Protein AF-A0A814C4H3-F1 (afdb_monomer)

pLDDT: mean 71.5, std 28.14, range [23.0, 98.19]

Nearest PDB structures (foldseek):
  8wdm-assembly1_C  TM=8.059E-01  e=7.392E-15  Thermaerobacter marianensis DSM 12885
  8axc-assembly4_D  TM=7.385E-01  e=1.335E-14  Mus musculus
  2ogs-assembly1_A  TM=7.617E-01  e=7.867E-14  Geobacillus stearothermophilus
  2ogt-assembly1_A  TM=7.119E-01  e=1.512E-12  Geobacillus stearothermophilus

Solvent-accessible surface area (backbone atoms only — not comparable to full-atom values): 30079 Å² total; per-residue (Å²): 142,82,87,82,87,85,86,87,82,84,84,84,83,84,85,85,87,85,89,86,89,83,89,84,83,90,83,93,77,89,82,85,85,81,88,78,84,87,78,91,77,91,82,86,81,91,78,88,80,89,79,90,80,85,92,80,83,89,79,90,78,89,80,83,87,80,89,80,84,88,85,83,89,83,91,84,83,89,82,91,79,88,82,84,89,79,88,79,82,88,78,90,84,83,88,83,88,86,86,82,90,82,82,90,85,90,86,81,94,84,82,82,94,75,94,77,82,95,70,92,78,72,82,81,78,58,96,68,91,58,76,34,51,46,46,71,40,73,52,69,51,95,52,83,90,89,57,78,39,21,54,23,11,22,47,53,52,45,47,32,23,28,60,94,38,70,75,54,46,42,18,33,42,26,55,48,22,45,54,19,59,51,41,58,90,41,46,27,40,57,67,57,49,48,57,55,49,49,56,36,36,57,67,68,72,39,61,83,90,41,74,67,60,27,50,50,44,60,70,71,44,53,70,68,56,51,49,60,48,52,54,96,65,82,89,55,61,56,40,62,66,60,61,27,48,39,61,41,48,57,17,31,59,69,68,65,32,52,90,52,20,39,36,42,33,38,43,79,28,47,61,55,42,47,74,80,36,62,62,26,36,63,70,56,44,50,62,56,45,58,75,81,40,59,75,91,50,47,65,60,49,34,62,75,68,46,43,85,68,38,30,35,51,88,86,50,98,46,61,36,24,27,56,50,50,38,50,54,51,43,41,63,38,42,58,36,21,55,49,49,39,51,51,29,41,56,68,56,44,72,75,98,68,59,55,76,30,37,34,40,35,39,32,47,46,58,52,78,42,46,87,50,96,60,63,61,48,19,27,63,69,56,60,51,19,35,59,69,74,43,57,62,47,93,85,60,88,62,88,75,92,65,72,76,53,72,64,59,47,53,44,16,51,54,49,31,52,31,54,52,34,25,45,75,72,42,43,60,53,89,78,54,55,60,50,36,95,91,60,46,45,28,25,37,44,41,77,88,52,79,72,41,68,41,76,56,91,71,85,43,66,66,56,53,50,54,41,54,52,49,37,45,76,65,47,53,93,79,115

InterPro domains:
  IPR002018 Carboxylesterase, type B [PF00135] (150-462)
  IPR029058 Alpha/Beta hydrolase fold [G3DSA:3.40.50.1820] (149-470)
  IPR029058 Alpha/Beta hydrolase fold [SSF53474] (151-464)
  IPR050309 Type-B Carboxylesterase/Lipase [PTHR11559] (151-466)

Organism: NCBI:txid433720

Radius of gyration: 31.29 Å; Cα contacts (8 Å, |Δi|>4): 597; chains: 1; bounding box: 102×84×87 Å

Sequence (479 aa):
MLPLPKVLVTKVKRHRRHSITHHSKKGRVSNVVRVTRIKSRLDGSFRTNRQSVPSVSKINMSIADVNIKSTLGQEVKNNVNQPQILQSTMTNSAVPLISSVARQSTLPNRFSSKVVPSNSYDPLRSTIHSNLSSVSTTKQSRFSLGDRRHAGALSVIDLGAVKDSVNLYQTAISQSGLGSPGTYSSYYNMNNALNYSNSIVQRLHCTNDDKQKTLSCLRNTSFKDLLKAYDNRYTKPIIDNYFFPLYPPLAIQNGTYNNVSLIMGNNDYEQPICHQHPFMNFKEAIALLSQSIEQKWLQIIVDYYHLNNCSSKRSANITRCCNIVRLILMDKIYDCDIRRIFNAFYRTYDQQNEKKKLFSYHLNCYPRCPLVTDEGICRHSSELPFVFGTVSDADSHREIHCKWNNQSRIFSNGIISHWINIATTGIPLSQWPIYDPSMLQYFYFTPDHNFSSVTWNRNCSFFDEMETKGVLETFGNNT

Structure (mmCIF, N/CA/C/O backbone):
data_AF-A0A814C4H3-F1
#
_entry.id   AF-A0A814C4H3-F1
#
loop_
_atom_site.group_PDB
_atom_site.id
_atom_site.type_symbol
_atom_site.label_atom_id
_atom_site.label_alt_id
_atom_site.label_comp_id
_atom_site.label_asym_id
_atom_site.label_entity_id
_atom_site.label_seq_id
_atom_site.pdbx_PDB_ins_code
_atom_site.Cartn_x
_atom_site.Cartn_y
_atom_site.Cartn_z
_atom_site.occupancy
_atom_site.B_iso_or_equiv
_atom_site.auth_seq_id
_atom_site.auth_comp_id
_atom_site.auth_asym_id
_atom_site.auth_atom_id
_atom_site.pdbx_PDB_model_num
ATOM 1 N N . MET A 1 1 ? 26.434 28.556 26.717 1.00 37.56 1 MET A N 1
ATOM 2 C CA . MET A 1 1 ? 27.367 27.410 26.647 1.00 37.56 1 MET A CA 1
ATOM 3 C C . MET A 1 1 ? 27.191 26.589 27.914 1.00 37.56 1 MET A C 1
ATOM 5 O O . MET A 1 1 ? 27.618 27.028 28.970 1.00 37.56 1 MET A O 1
ATOM 9 N N . LEU A 1 2 ? 26.473 25.470 27.822 1.00 27.86 2 LEU A N 1
ATOM 10 C CA . LEU A 1 2 ? 26.216 24.536 28.926 1.00 27.86 2 LEU A CA 1
ATOM 11 C C . LEU A 1 2 ? 27.028 23.251 28.678 1.00 27.86 2 LEU A C 1
ATOM 13 O O . LEU A 1 2 ? 27.120 22.844 27.517 1.00 27.86 2 LEU A O 1
ATOM 17 N N . PRO A 1 3 ? 27.635 22.623 29.701 1.00 37.09 3 PRO A N 1
ATOM 18 C CA . PRO A 1 3 ? 28.486 21.457 29.501 1.00 37.09 3 PRO A CA 1
ATOM 19 C C . PRO A 1 3 ? 27.673 20.154 29.451 1.00 37.09 3 PRO A C 1
ATOM 21 O O . PRO A 1 3 ? 26.717 19.963 30.200 1.00 37.09 3 PRO A O 1
ATOM 24 N N . LEU A 1 4 ? 28.093 19.248 28.566 1.00 31.73 4 LEU A N 1
ATOM 25 C CA . LEU A 1 4 ? 27.577 17.883 28.413 1.00 31.73 4 LEU A CA 1
ATOM 26 C C . LEU A 1 4 ? 28.030 16.964 29.570 1.00 31.73 4 LEU A C 1
ATOM 28 O O . LEU A 1 4 ? 29.149 17.126 30.068 1.00 31.73 4 LEU A O 1
ATOM 32 N N . PRO A 1 5 ? 27.226 15.957 29.971 1.00 39.50 5 PRO A N 1
ATOM 33 C CA . PRO A 1 5 ? 27.596 15.018 31.025 1.00 39.50 5 PRO A CA 1
ATOM 34 C C . PRO A 1 5 ? 28.484 13.866 30.520 1.00 39.50 5 PRO A C 1
ATOM 36 O O . PRO A 1 5 ? 28.356 13.377 29.398 1.00 39.50 5 PRO A O 1
ATOM 39 N N . LYS A 1 6 ? 29.402 13.435 31.397 1.00 34.00 6 LYS A N 1
ATOM 40 C CA . LYS A 1 6 ? 30.400 12.373 31.194 1.00 34.00 6 LYS A CA 1
ATOM 41 C C . LYS A 1 6 ? 29.782 10.972 31.299 1.00 34.00 6 LYS A C 1
ATOM 43 O O . LYS A 1 6 ? 29.029 10.688 32.225 1.00 34.00 6 LYS A O 1
ATOM 48 N N . VAL A 1 7 ? 30.195 10.084 30.395 1.00 31.95 7 VAL A N 1
ATOM 49 C CA . VAL A 1 7 ? 29.874 8.647 30.378 1.00 31.95 7 VAL A CA 1
ATOM 50 C C . VAL A 1 7 ? 30.715 7.900 31.423 1.00 31.95 7 VAL A C 1
ATOM 52 O O . VAL A 1 7 ? 31.944 7.983 31.408 1.00 31.95 7 VAL A O 1
ATOM 55 N N . LEU A 1 8 ? 30.058 7.150 32.315 1.00 30.17 8 LEU A N 1
ATOM 56 C CA . LEU A 1 8 ? 30.692 6.205 33.240 1.00 30.17 8 LEU A CA 1
ATOM 57 C C . LEU A 1 8 ? 30.907 4.850 32.544 1.00 30.17 8 LEU A C 1
ATOM 59 O O . LEU A 1 8 ? 29.959 4.234 32.068 1.00 30.17 8 LEU A O 1
ATOM 63 N N . VAL A 1 9 ? 32.151 4.365 32.539 1.00 30.39 9 VAL A N 1
ATOM 64 C CA . VAL A 1 9 ? 32.520 3.010 32.097 1.00 30.39 9 VAL A CA 1
ATOM 65 C C . VAL A 1 9 ? 32.769 2.145 33.332 1.00 30.39 9 VAL A C 1
ATOM 67 O O . VAL A 1 9 ? 33.736 2.360 34.064 1.00 30.39 9 VAL A O 1
ATOM 70 N N . THR A 1 10 ? 31.920 1.148 33.568 1.00 32.75 10 THR A N 1
ATOM 71 C CA . THR A 1 10 ? 32.094 0.145 34.628 1.00 32.75 10 THR A CA 1
ATOM 72 C C . THR A 1 10 ? 32.938 -1.036 34.135 1.00 32.75 10 THR A C 1
ATOM 74 O O . THR A 1 10 ? 32.609 -1.722 33.171 1.00 32.75 10 THR A O 1
ATOM 77 N N . LYS A 1 11 ? 34.064 -1.281 34.821 1.00 30.38 11 LYS A N 1
ATOM 78 C CA . LYS A 1 11 ? 34.943 -2.450 34.642 1.00 30.38 11 LYS A CA 1
ATOM 79 C C . LYS A 1 11 ? 34.338 -3.683 35.322 1.00 30.38 11 LYS A C 1
ATOM 81 O O . LYS A 1 11 ? 34.142 -3.676 36.534 1.00 30.38 11 LYS A O 1
ATOM 86 N N . VAL A 1 12 ? 34.154 -4.770 34.575 1.00 34.59 12 VAL A N 1
ATOM 87 C CA . VAL A 1 12 ? 33.807 -6.093 35.123 1.00 34.59 12 VAL A CA 1
ATOM 88 C C . VAL A 1 12 ? 35.085 -6.844 35.526 1.00 34.59 12 VAL A C 1
ATOM 90 O O . VAL A 1 12 ? 35.974 -7.080 34.706 1.00 34.59 12 VAL A O 1
ATOM 93 N N . LYS A 1 13 ? 35.179 -7.214 36.811 1.00 33.72 13 LYS A N 1
ATOM 94 C CA . LYS A 1 13 ? 36.226 -8.069 37.397 1.00 33.72 13 LYS A CA 1
ATOM 95 C C . LYS A 1 13 ? 35.997 -9.536 37.005 1.00 33.72 13 LYS A C 1
ATOM 97 O O . LYS A 1 13 ? 34.933 -10.088 37.258 1.00 33.72 13 LYS A O 1
ATOM 102 N N . ARG A 1 14 ? 37.025 -10.188 36.449 1.00 29.75 14 ARG A N 1
ATOM 103 C CA . ARG A 1 14 ? 37.101 -11.650 36.264 1.00 29.75 14 ARG A CA 1
ATOM 104 C C . ARG A 1 14 ? 37.581 -12.315 37.559 1.00 29.75 14 ARG A C 1
ATOM 106 O O . ARG A 1 14 ? 38.706 -12.056 37.983 1.00 29.75 14 ARG A O 1
ATOM 113 N N . HIS A 1 15 ? 36.776 -13.207 38.133 1.00 33.53 15 HIS A N 1
ATOM 114 C CA . HIS A 1 15 ? 37.224 -14.179 39.137 1.00 33.53 15 HIS A CA 1
ATOM 115 C C . HIS A 1 15 ? 37.762 -15.454 38.465 1.00 33.53 15 HIS A C 1
ATOM 117 O O . HIS A 1 15 ? 37.304 -15.857 37.398 1.00 33.53 15 HIS A O 1
ATOM 123 N N . ARG A 1 16 ? 38.777 -16.063 39.088 1.00 33.22 16 ARG A N 1
ATOM 124 C CA . ARG A 1 16 ? 39.498 -17.265 38.640 1.00 33.22 16 ARG A CA 1
ATOM 125 C C . ARG A 1 16 ? 39.633 -18.237 39.824 1.00 33.22 16 ARG A C 1
ATOM 127 O O . ARG A 1 16 ? 39.834 -17.760 40.937 1.00 33.22 16 ARG A O 1
ATOM 134 N N . ARG A 1 17 ? 39.703 -19.542 39.497 1.00 33.03 17 ARG A N 1
ATOM 135 C CA . ARG A 1 17 ? 39.956 -20.771 40.311 1.00 33.03 17 ARG A CA 1
ATOM 136 C C . ARG A 1 17 ? 38.661 -21.498 40.729 1.00 33.03 17 ARG A C 1
ATOM 138 O O . ARG A 1 17 ? 37.715 -20.837 41.114 1.00 33.03 17 ARG A O 1
ATOM 145 N N . HIS A 1 18 ? 38.523 -22.821 40.581 1.00 32.00 18 HIS A N 1
ATOM 146 C CA . HIS A 1 18 ? 39.482 -23.900 40.869 1.00 32.00 18 HIS A CA 1
ATOM 147 C C . HIS A 1 18 ? 39.564 -25.043 39.833 1.00 32.00 18 HIS A C 1
ATOM 149 O O . HIS A 1 18 ? 38.623 -25.313 39.096 1.00 32.00 18 HIS A O 1
ATOM 155 N N . SER A 1 19 ? 40.730 -25.706 39.841 1.00 31.16 19 SER A N 1
ATOM 156 C CA . SER A 1 19 ? 41.077 -26.964 39.163 1.00 31.16 19 SER A CA 1
ATOM 157 C C . SER A 1 19 ? 40.430 -28.192 39.805 1.00 31.16 19 SER A C 1
ATOM 159 O O . SER A 1 19 ? 40.384 -28.269 41.029 1.00 31.16 19 SER A O 1
ATOM 161 N N . ILE A 1 20 ? 40.143 -29.212 38.989 1.00 38.00 20 ILE A N 1
ATOM 162 C CA . ILE A 1 20 ? 40.262 -30.631 39.359 1.00 38.00 20 ILE A CA 1
ATOM 163 C C . ILE A 1 20 ? 41.011 -31.350 38.224 1.00 38.00 20 ILE A C 1
ATOM 165 O O . ILE A 1 20 ? 40.725 -31.158 37.045 1.00 38.00 20 ILE A O 1
ATOM 169 N N . THR A 1 21 ? 42.023 -32.123 38.605 1.00 33.66 21 THR A N 1
ATOM 170 C CA . THR A 1 21 ? 42.925 -32.936 37.776 1.00 33.66 21 THR A CA 1
ATOM 171 C C . THR A 1 21 ? 42.428 -34.375 37.631 1.00 33.66 21 THR A C 1
ATOM 173 O O . THR A 1 21 ? 42.050 -34.965 38.635 1.00 33.66 21 THR A O 1
ATOM 176 N N . HIS A 1 22 ? 42.579 -34.984 36.446 1.00 35.75 22 HIS A N 1
ATOM 177 C CA . HIS A 1 22 ? 43.012 -36.386 36.310 1.00 35.75 22 HIS A CA 1
ATOM 178 C C . HIS A 1 22 ? 43.666 -36.668 34.940 1.00 35.75 22 HIS A C 1
ATOM 180 O O . HIS A 1 22 ? 43.402 -36.004 33.943 1.00 35.75 22 HIS A O 1
ATOM 186 N N . HIS A 1 23 ? 44.602 -37.618 34.965 1.00 33.72 23 HIS A N 1
ATOM 187 C CA . HIS A 1 23 ? 45.617 -37.986 33.972 1.00 33.72 23 HIS A CA 1
ATOM 188 C C . HIS A 1 23 ? 45.107 -38.547 32.630 1.00 33.72 23 HIS A C 1
ATOM 190 O O . HIS A 1 23 ? 44.193 -39.360 32.622 1.00 33.72 23 HIS A O 1
ATOM 196 N N . SER A 1 24 ? 45.850 -38.308 31.531 1.00 29.48 24 SER A N 1
ATOM 197 C CA . SER A 1 24 ? 46.750 -39.315 30.909 1.00 29.48 24 SER A CA 1
ATOM 198 C C . SER A 1 24 ? 47.118 -39.014 29.436 1.00 29.48 24 SER A C 1
ATOM 200 O O . SER A 1 24 ? 46.255 -38.814 28.594 1.00 29.48 24 SER A O 1
ATOM 202 N N . LYS A 1 25 ? 48.432 -39.111 29.166 1.00 31.98 25 LYS A N 1
ATOM 203 C CA . LYS A 1 25 ? 49.151 -39.480 27.919 1.00 31.98 25 LYS A CA 1
ATOM 204 C C . LYS A 1 25 ? 49.215 -38.547 26.683 1.00 31.98 25 LYS A C 1
ATOM 206 O O . LYS A 1 25 ? 48.321 -38.472 25.859 1.00 31.98 25 LYS A O 1
ATOM 211 N N . LYS A 1 26 ? 50.446 -38.022 26.525 1.00 34.56 26 LYS A N 1
ATOM 212 C CA . LYS A 1 26 ? 51.353 -38.004 25.348 1.00 34.56 26 LYS A CA 1
ATOM 213 C C . LYS A 1 26 ? 50.803 -37.602 23.966 1.00 34.56 26 LYS A C 1
ATOM 215 O O . LYS A 1 26 ? 50.125 -38.374 23.307 1.00 34.56 26 LYS A O 1
ATOM 220 N N . GLY A 1 27 ? 51.359 -36.504 23.446 1.00 30.11 27 GLY A N 1
ATOM 221 C CA . GLY A 1 27 ? 51.455 -36.219 22.011 1.00 30.11 27 GLY A CA 1
ATOM 222 C C . GLY A 1 27 ? 52.081 -34.848 21.742 1.00 30.11 27 GLY A C 1
ATOM 223 O O . GLY A 1 27 ? 51.401 -33.834 21.822 1.00 30.11 27 GLY A O 1
ATOM 224 N N . ARG A 1 28 ? 53.391 -34.807 21.465 1.00 32.66 28 ARG A N 1
ATOM 225 C CA . ARG A 1 28 ? 54.118 -33.617 20.984 1.00 32.66 28 ARG A CA 1
ATOM 226 C C . ARG A 1 28 ? 53.789 -33.414 19.504 1.00 32.66 28 ARG A C 1
ATOM 228 O O . ARG A 1 28 ? 54.170 -34.273 18.720 1.00 32.66 28 ARG A O 1
ATOM 235 N N . VAL A 1 29 ? 53.215 -32.272 19.126 1.00 34.94 29 VAL A N 1
ATOM 236 C CA . VAL A 1 29 ? 53.418 -31.667 17.798 1.00 34.94 29 VAL A CA 1
ATOM 237 C C . VAL A 1 29 ? 53.425 -30.147 17.955 1.00 34.94 29 VAL A C 1
ATOM 239 O O . VAL A 1 29 ? 52.467 -29.540 18.425 1.00 34.94 29 VAL A O 1
ATOM 242 N N . SER A 1 30 ? 54.554 -29.550 17.598 1.00 33.53 30 SER A N 1
ATOM 243 C CA . SER A 1 30 ? 54.794 -28.116 17.466 1.00 33.53 30 SER A CA 1
ATOM 244 C C . SER A 1 30 ? 53.990 -27.570 16.288 1.00 33.53 30 SER A C 1
ATOM 246 O O . SER A 1 30 ? 54.023 -28.194 15.235 1.00 33.53 30 SER A O 1
ATOM 248 N N . ASN A 1 31 ? 53.360 -26.395 16.403 1.00 31.11 31 ASN A N 1
ATOM 249 C CA . ASN A 1 31 ? 53.222 -25.508 15.246 1.00 31.11 31 ASN A CA 1
ATOM 250 C C . ASN A 1 31 ? 52.991 -24.040 15.622 1.00 31.11 31 ASN A C 1
ATOM 252 O O . ASN A 1 31 ? 52.298 -23.686 16.572 1.00 31.11 31 ASN A O 1
ATOM 256 N N . VAL A 1 32 ? 53.666 -23.220 14.828 1.00 31.41 32 VAL A N 1
ATOM 257 C CA . VAL A 1 32 ? 53.862 -21.775 14.876 1.00 31.41 32 VAL A CA 1
ATOM 258 C C . VAL A 1 32 ? 52.564 -21.038 14.529 1.00 31.41 32 VAL A C 1
ATOM 260 O O . VAL A 1 32 ? 51.974 -21.294 13.483 1.00 31.41 32 VAL A O 1
ATOM 263 N N . VAL A 1 33 ? 52.143 -20.074 15.355 1.00 29.66 33 VAL A N 1
ATOM 264 C CA . VAL A 1 33 ? 51.037 -19.155 15.028 1.00 29.66 33 VAL A CA 1
ATOM 265 C C . VAL A 1 33 ? 51.618 -17.849 14.494 1.00 29.66 33 VAL A C 1
ATOM 267 O O . VAL A 1 33 ? 52.212 -17.061 15.229 1.00 29.66 33 VAL A O 1
ATOM 270 N N . ARG A 1 34 ? 51.440 -17.629 13.189 1.00 28.42 34 ARG A N 1
ATOM 271 C CA . ARG A 1 34 ? 51.784 -16.395 12.476 1.00 28.42 34 ARG A CA 1
ATOM 272 C C . ARG A 1 34 ? 50.550 -15.492 12.448 1.00 28.42 34 ARG A C 1
ATOM 274 O O . ARG A 1 34 ? 49.532 -15.835 11.853 1.00 28.42 34 ARG A O 1
ATOM 281 N N . VAL A 1 35 ? 50.644 -14.338 13.102 1.00 30.67 35 VAL A N 1
ATOM 282 C CA . VAL A 1 35 ? 49.630 -13.275 13.069 1.00 30.67 35 VAL A CA 1
ATOM 283 C C . VAL A 1 35 ? 49.634 -12.634 11.680 1.00 30.67 35 VAL A C 1
ATOM 285 O O . VAL A 1 35 ? 50.634 -12.034 11.290 1.00 30.67 35 VAL A O 1
ATOM 288 N N . THR A 1 36 ? 48.523 -12.731 10.943 1.00 28.80 36 THR A N 1
ATOM 289 C CA . THR A 1 36 ? 48.341 -12.001 9.677 1.00 28.80 36 THR A CA 1
ATOM 290 C C . THR A 1 36 ? 47.196 -11.006 9.817 1.00 28.80 36 THR A C 1
ATOM 292 O O . THR A 1 36 ? 46.062 -11.358 10.127 1.00 28.80 36 THR A O 1
ATOM 295 N N . ARG A 1 37 ? 47.540 -9.735 9.619 1.00 27.73 37 ARG A N 1
ATOM 296 C CA . ARG A 1 37 ? 46.681 -8.553 9.685 1.00 27.73 37 ARG A CA 1
ATOM 297 C C . ARG A 1 37 ? 46.030 -8.365 8.310 1.00 27.73 37 ARG A C 1
ATOM 299 O O . ARG A 1 37 ? 46.734 -8.046 7.356 1.00 27.73 37 ARG A O 1
ATOM 306 N N . ILE A 1 38 ? 44.718 -8.561 8.191 1.00 28.48 38 ILE A N 1
ATOM 307 C CA . ILE A 1 38 ? 43.984 -8.297 6.944 1.00 28.48 38 ILE A CA 1
ATOM 308 C C . ILE A 1 38 ? 43.649 -6.800 6.885 1.00 28.48 38 ILE A C 1
ATOM 310 O O . ILE A 1 38 ? 42.868 -6.294 7.687 1.00 28.48 38 ILE A O 1
ATOM 314 N N . LYS A 1 39 ? 44.280 -6.087 5.944 1.00 29.75 39 LYS A N 1
ATOM 315 C CA . LYS A 1 39 ? 43.869 -4.757 5.472 1.00 29.75 39 LYS A CA 1
ATOM 316 C C . LYS A 1 39 ? 42.890 -4.955 4.312 1.00 29.75 39 LYS A C 1
ATOM 318 O O . LYS A 1 39 ? 43.275 -5.512 3.289 1.00 29.75 39 LYS A O 1
ATOM 323 N N . SER A 1 40 ? 41.660 -4.473 4.453 1.00 29.12 40 SER A N 1
ATOM 324 C CA . SER A 1 40 ? 40.703 -4.326 3.354 1.00 29.12 40 SER A CA 1
ATOM 325 C C . SER A 1 40 ? 41.095 -3.124 2.490 1.00 29.12 40 SER A C 1
ATOM 327 O O . SER A 1 40 ? 41.097 -1.990 2.972 1.00 29.12 40 SER A O 1
ATOM 329 N N . ARG A 1 41 ? 41.440 -3.370 1.224 1.00 28.20 41 ARG A N 1
ATOM 330 C CA . ARG A 1 41 ? 41.675 -2.345 0.202 1.00 28.20 41 ARG A CA 1
ATOM 331 C C . ARG A 1 41 ? 40.546 -2.456 -0.823 1.00 28.20 41 ARG A C 1
ATOM 333 O O . ARG A 1 41 ? 40.411 -3.488 -1.472 1.00 28.20 41 ARG A O 1
ATOM 340 N N . LEU A 1 42 ? 39.717 -1.419 -0.886 1.00 35.12 42 LEU A N 1
ATOM 341 C CA . LEU A 1 42 ? 38.773 -1.155 -1.968 1.00 35.12 42 LEU A CA 1
ATOM 342 C C . LEU A 1 42 ? 39.576 -0.581 -3.136 1.00 35.12 42 LEU A C 1
ATOM 344 O O . LEU A 1 42 ? 40.187 0.463 -2.959 1.00 35.12 42 LEU A O 1
ATOM 348 N N . ASP A 1 43 ? 39.583 -1.268 -4.275 1.00 28.64 43 ASP A N 1
ATOM 349 C CA . ASP A 1 43 ? 39.886 -0.699 -5.593 1.00 28.64 43 ASP A CA 1
ATOM 350 C C . ASP A 1 43 ? 39.292 -1.636 -6.656 1.00 28.64 43 ASP A C 1
ATOM 352 O O . ASP A 1 43 ? 39.749 -2.763 -6.844 1.00 28.64 43 ASP A O 1
ATOM 356 N N . GLY A 1 44 ? 38.230 -1.181 -7.321 1.00 28.00 44 GLY A N 1
ATOM 357 C CA . GLY A 1 44 ? 37.544 -1.886 -8.403 1.00 28.00 44 GLY A CA 1
ATOM 358 C C . GLY A 1 44 ? 37.481 -0.997 -9.636 1.00 28.00 44 GLY A C 1
ATOM 359 O O . GLY A 1 44 ? 36.544 -0.225 -9.807 1.00 28.00 44 GLY A O 1
ATOM 360 N N . SER A 1 45 ? 38.522 -1.093 -10.459 1.00 28.73 45 SER A N 1
ATOM 361 C CA . SER A 1 45 ? 38.681 -0.417 -11.746 1.00 28.73 45 SER A CA 1
ATOM 362 C C . SER A 1 45 ? 37.753 -1.011 -12.813 1.00 28.73 45 SER A C 1
ATOM 364 O O . SER A 1 45 ? 37.696 -2.228 -12.999 1.00 28.73 45 SER A O 1
ATOM 366 N N . PHE A 1 46 ? 37.052 -0.133 -13.534 1.00 31.33 46 PHE A N 1
ATOM 367 C CA . PHE A 1 46 ? 36.301 -0.444 -14.747 1.00 31.33 46 PHE A CA 1
ATOM 368 C C . PHE A 1 46 ? 37.261 -0.865 -15.871 1.00 31.33 46 PHE A C 1
ATOM 370 O O . PHE A 1 46 ? 38.065 -0.064 -16.348 1.00 31.33 46 PHE A O 1
ATOM 377 N N . ARG A 1 47 ? 37.128 -2.105 -16.356 1.00 28.83 47 ARG A N 1
ATOM 378 C CA . ARG A 1 47 ? 37.660 -2.533 -17.657 1.00 28.83 47 ARG A CA 1
ATOM 379 C C . ARG A 1 47 ? 36.514 -2.915 -18.583 1.00 28.83 47 ARG A C 1
ATOM 381 O O . ARG A 1 47 ? 35.733 -3.818 -18.301 1.00 28.83 47 ARG A O 1
ATOM 388 N N . THR A 1 48 ? 36.447 -2.198 -19.694 1.00 31.67 48 THR A N 1
ATOM 389 C CA . THR A 1 48 ? 35.587 -2.439 -20.845 1.00 31.67 48 THR A CA 1
ATOM 390 C C . THR A 1 48 ? 36.154 -3.589 -21.675 1.00 31.67 48 THR A C 1
ATOM 392 O O . THR A 1 48 ? 37.298 -3.530 -22.117 1.00 31.67 48 THR A O 1
ATOM 395 N N . ASN A 1 49 ? 35.351 -4.625 -21.925 1.00 28.58 49 ASN A N 1
ATOM 396 C CA . ASN A 1 49 ? 35.642 -5.619 -22.956 1.00 28.58 49 ASN A CA 1
ATOM 397 C C . ASN A 1 49 ? 34.628 -5.464 -24.091 1.00 28.58 49 ASN A C 1
ATOM 399 O O . ASN A 1 49 ? 33.443 -5.748 -23.937 1.00 28.58 49 ASN A O 1
ATOM 403 N N . ARG A 1 50 ? 35.130 -4.988 -25.235 1.00 29.06 50 ARG A N 1
ATOM 404 C CA . ARG A 1 50 ? 34.483 -5.102 -26.542 1.00 29.06 50 ARG A CA 1
ATOM 405 C C . ARG A 1 50 ? 34.555 -6.563 -26.978 1.00 29.06 50 ARG A C 1
ATOM 407 O O . ARG A 1 50 ? 35.651 -7.099 -27.105 1.00 29.06 50 ARG A O 1
ATOM 414 N N . GLN A 1 51 ? 33.411 -7.154 -27.295 1.00 30.56 51 GLN A N 1
ATOM 415 C CA . GLN A 1 51 ? 33.339 -8.262 -28.240 1.00 30.56 51 GLN A CA 1
ATOM 416 C C . GLN A 1 51 ? 32.388 -7.886 -29.374 1.00 30.56 51 GLN A C 1
ATOM 418 O O . GLN A 1 51 ? 31.291 -7.372 -29.170 1.00 30.56 51 GLN A O 1
ATOM 423 N N . SER A 1 52 ? 32.915 -8.077 -30.574 1.00 28.12 52 SER A N 1
ATOM 424 C CA . SER A 1 52 ? 32.344 -7.868 -31.895 1.00 28.12 52 SER A CA 1
ATOM 425 C C . SER A 1 52 ? 31.242 -8.876 -32.221 1.00 28.12 52 SER A C 1
ATOM 427 O O . SER A 1 52 ? 31.445 -10.074 -32.038 1.00 28.12 52 SER A O 1
ATOM 429 N N . VAL A 1 53 ? 30.144 -8.403 -32.812 1.00 30.88 53 VAL A N 1
ATOM 430 C CA . VAL A 1 53 ? 29.145 -9.213 -33.534 1.00 30.88 53 VAL A CA 1
ATOM 431 C C . VAL A 1 53 ? 28.802 -8.472 -34.842 1.00 30.88 53 VAL A C 1
ATOM 433 O O . VAL A 1 53 ? 28.790 -7.237 -34.829 1.00 30.88 53 VAL A O 1
ATOM 436 N N . PRO A 1 54 ? 28.617 -9.172 -35.981 1.00 32.59 54 PRO A N 1
ATOM 437 C CA . PRO A 1 54 ? 28.699 -8.564 -37.303 1.00 32.59 54 PRO A CA 1
ATOM 438 C C . PRO A 1 54 ? 27.403 -7.907 -37.797 1.00 32.59 54 PRO A C 1
ATOM 440 O O . PRO A 1 54 ? 26.288 -8.214 -37.386 1.00 32.59 54 PRO A O 1
ATOM 443 N N . SER A 1 55 ? 27.640 -7.002 -38.740 1.00 27.44 55 SER A N 1
ATOM 444 C CA . SER A 1 55 ? 26.748 -6.239 -39.610 1.00 27.44 55 SER A CA 1
ATOM 445 C C . SER A 1 55 ? 25.557 -6.997 -40.202 1.00 27.44 55 SER A C 1
ATOM 447 O O . SER A 1 55 ? 25.749 -7.991 -40.900 1.00 27.44 55 SER A O 1
ATOM 449 N N . VAL A 1 56 ? 24.360 -6.408 -40.078 1.00 29.80 56 VAL A N 1
ATOM 450 C CA . VAL A 1 56 ? 23.218 -6.660 -40.970 1.00 29.80 56 VAL A CA 1
ATOM 451 C C . VAL A 1 56 ? 22.557 -5.328 -41.366 1.00 29.80 56 VAL A C 1
ATOM 453 O O . VAL A 1 56 ? 22.259 -4.476 -40.535 1.00 29.80 56 VAL A O 1
ATOM 456 N N . SER A 1 57 ? 22.444 -5.183 -42.687 1.00 26.84 57 SER A N 1
ATOM 457 C CA . SER A 1 57 ? 21.741 -4.232 -43.561 1.00 26.84 57 SER A CA 1
ATOM 458 C C . SER A 1 57 ? 20.899 -3.084 -42.979 1.00 26.84 57 SER A C 1
ATOM 460 O O . SER A 1 57 ? 19.901 -3.279 -42.291 1.00 26.84 57 SER A O 1
ATOM 462 N N . LYS A 1 58 ? 21.241 -1.880 -43.461 1.00 25.97 58 LYS A N 1
ATOM 463 C CA . LYS A 1 58 ? 20.435 -0.653 -43.466 1.00 25.97 58 LYS A CA 1
ATOM 464 C C . LYS A 1 58 ? 19.131 -0.853 -44.253 1.00 25.97 58 LYS A C 1
ATOM 466 O O . LYS A 1 58 ? 19.183 -1.224 -45.423 1.00 25.97 58 LYS A O 1
ATOM 471 N N . ILE A 1 59 ? 17.998 -0.503 -43.649 1.00 27.23 59 ILE A N 1
ATOM 472 C CA . ILE A 1 59 ? 16.766 -0.150 -44.363 1.00 27.23 59 ILE A CA 1
ATOM 473 C C . ILE A 1 59 ? 16.603 1.365 -44.233 1.00 27.23 59 ILE A C 1
ATOM 475 O O . ILE A 1 59 ? 16.476 1.897 -43.132 1.00 27.23 59 ILE A O 1
ATOM 479 N N . ASN A 1 60 ? 16.670 2.050 -45.374 1.00 24.88 60 ASN A N 1
ATOM 480 C CA . ASN A 1 60 ? 16.343 3.462 -45.519 1.00 24.88 60 ASN A CA 1
ATOM 481 C C . ASN A 1 60 ? 14.823 3.637 -45.415 1.00 24.88 60 ASN A C 1
ATOM 483 O O . ASN A 1 60 ? 14.091 3.040 -46.200 1.00 24.88 60 ASN A O 1
ATOM 487 N N . MET A 1 61 ? 14.356 4.517 -44.531 1.00 24.91 61 MET A N 1
ATOM 488 C CA . MET A 1 61 ? 13.054 5.164 -44.691 1.00 24.91 61 MET A CA 1
ATOM 489 C C . MET A 1 61 ? 13.237 6.675 -44.587 1.00 24.91 61 MET A C 1
ATOM 491 O O . MET A 1 61 ? 13.665 7.210 -43.567 1.00 24.91 61 MET A O 1
ATOM 495 N N . SER A 1 62 ? 12.961 7.316 -45.719 1.00 23.91 62 SER A N 1
ATOM 496 C CA . SER A 1 62 ? 12.917 8.754 -45.947 1.00 23.91 62 SER A CA 1
ATOM 497 C C . SER A 1 62 ? 11.818 9.390 -45.092 1.00 23.91 62 SER A C 1
ATOM 499 O O . SER A 1 62 ? 10.681 8.922 -45.097 1.00 23.91 62 SER A O 1
ATOM 501 N N . ILE A 1 63 ? 12.162 10.454 -44.366 1.00 27.38 63 ILE A N 1
ATOM 502 C CA . ILE A 1 63 ? 11.196 11.400 -43.806 1.00 27.38 63 ILE A CA 1
ATOM 503 C C . ILE A 1 63 ? 11.242 12.627 -44.709 1.00 27.38 63 ILE A C 1
ATOM 505 O O . ILE A 1 63 ? 12.301 13.222 -44.899 1.00 27.38 63 ILE A O 1
ATOM 509 N N . ALA A 1 64 ? 10.093 12.941 -45.298 1.00 26.84 64 ALA A N 1
ATOM 510 C CA . ALA A 1 64 ? 9.882 14.119 -46.115 1.00 26.84 64 ALA A CA 1
ATOM 511 C C . ALA A 1 64 ? 9.835 15.378 -45.238 1.00 26.84 64 ALA A C 1
ATOM 513 O O . ALA A 1 64 ? 9.109 15.435 -44.243 1.00 26.84 64 ALA A O 1
ATOM 514 N N . ASP A 1 65 ? 10.602 16.379 -45.659 1.00 23.94 65 ASP A N 1
ATOM 515 C CA . ASP A 1 65 ? 10.543 17.757 -45.195 1.00 23.94 65 ASP A CA 1
ATOM 516 C C . ASP A 1 65 ? 9.179 18.381 -45.518 1.00 23.94 65 ASP A C 1
ATOM 518 O O . ASP A 1 65 ? 8.753 18.409 -46.674 1.00 23.94 65 ASP A O 1
ATOM 522 N N . VAL A 1 66 ? 8.524 18.967 -44.514 1.00 26.47 66 VAL A N 1
ATOM 523 C CA . VAL A 1 66 ? 7.490 19.986 -44.731 1.00 26.47 66 VAL A CA 1
ATOM 524 C C . VAL A 1 66 ? 7.955 21.283 -44.082 1.00 26.47 66 VAL A C 1
ATOM 526 O O . VAL A 1 66 ? 7.901 21.475 -42.870 1.00 26.47 66 VAL A O 1
ATOM 529 N N . ASN A 1 67 ? 8.429 22.167 -44.954 1.00 24.89 67 ASN A N 1
ATOM 530 C CA . ASN A 1 67 ? 8.635 23.591 -44.737 1.00 24.89 67 ASN A CA 1
ATOM 531 C C . ASN A 1 67 ? 7.281 24.288 -44.543 1.00 24.89 67 ASN A C 1
ATOM 533 O O . ASN A 1 67 ? 6.480 24.271 -45.472 1.00 24.89 67 ASN A O 1
ATOM 537 N N . ILE A 1 68 ? 7.075 25.011 -43.437 1.00 28.75 68 ILE A N 1
ATOM 538 C CA . ILE A 1 68 ? 6.230 26.217 -43.442 1.00 28.75 68 ILE A CA 1
ATOM 539 C C . ILE A 1 68 ? 6.932 27.315 -42.638 1.00 28.75 68 ILE A C 1
ATOM 541 O O . ILE A 1 68 ? 7.207 27.179 -41.446 1.00 28.75 68 ILE A O 1
ATOM 545 N N . LYS A 1 69 ? 7.239 28.405 -43.347 1.00 25.98 69 LYS A N 1
ATOM 546 C CA . LYS A 1 69 ? 7.806 29.652 -42.838 1.00 25.98 69 LYS A CA 1
ATOM 547 C C . LYS A 1 69 ? 6.774 30.472 -42.055 1.00 25.98 69 LYS A C 1
ATOM 549 O O . LYS A 1 69 ? 5.595 30.511 -42.381 1.00 25.98 69 LYS A O 1
ATOM 554 N N . SER A 1 70 ? 7.330 31.192 -41.088 1.00 29.27 70 SER A N 1
ATOM 555 C CA . SER A 1 70 ? 6.872 32.394 -40.382 1.00 29.27 70 SER A CA 1
ATOM 556 C C . SER A 1 70 ? 5.910 33.344 -41.110 1.00 29.27 70 SER A C 1
ATOM 558 O O . SER A 1 70 ? 6.172 33.714 -42.256 1.00 29.27 70 SER A O 1
ATOM 560 N N . THR A 1 71 ? 4.975 33.955 -40.367 1.00 27.27 71 THR A N 1
ATOM 561 C CA . THR A 1 71 ? 4.716 35.410 -40.459 1.00 27.27 71 THR A CA 1
ATOM 562 C C . THR A 1 71 ? 4.139 35.982 -39.153 1.00 27.27 71 THR A C 1
ATOM 564 O O . THR A 1 71 ? 3.548 35.268 -38.350 1.00 27.27 71 THR A O 1
ATOM 567 N N . LEU A 1 72 ? 4.424 37.270 -38.948 1.00 29.48 72 LEU A N 1
ATOM 568 C CA . LEU A 1 72 ? 4.280 38.116 -37.763 1.00 29.48 72 LEU A CA 1
ATOM 569 C C . LEU A 1 72 ? 2.839 38.377 -37.269 1.00 29.48 72 LEU A C 1
ATOM 571 O O . LEU A 1 72 ? 1.933 38.574 -38.066 1.00 29.48 72 LEU A O 1
ATOM 575 N N . GLY A 1 73 ? 2.722 38.507 -35.939 1.00 25.27 73 GLY A N 1
ATOM 576 C CA . GLY A 1 73 ? 2.280 39.699 -35.186 1.00 25.27 73 GLY A CA 1
ATOM 577 C C . GLY A 1 73 ? 0.953 40.405 -35.498 1.00 25.27 73 GLY A C 1
ATOM 578 O O . GLY A 1 73 ? 0.826 41.028 -36.542 1.00 25.27 73 GLY A O 1
ATOM 579 N N . GLN A 1 74 ? 0.070 40.483 -34.490 1.00 27.27 74 GLN A N 1
ATOM 580 C CA . GLN A 1 74 ? -0.594 41.728 -34.053 1.00 27.27 74 GLN A CA 1
ATOM 581 C C . GLN A 1 74 ? -1.356 41.533 -32.726 1.00 27.27 74 GLN A C 1
ATOM 583 O O . GLN A 1 74 ? -2.069 40.550 -32.539 1.00 27.27 74 GLN A O 1
ATOM 588 N N . GLU A 1 75 ? -1.186 42.489 -31.808 1.00 28.41 75 GLU A N 1
ATOM 589 C CA . GLU A 1 75 ? -2.011 42.705 -30.612 1.00 28.41 75 GLU A CA 1
ATOM 590 C C . GLU A 1 75 ? -3.376 43.302 -30.988 1.00 28.41 75 GLU A C 1
ATOM 592 O O . GLU A 1 75 ? -3.400 44.283 -31.726 1.00 28.41 75 GLU A O 1
ATOM 597 N N . VAL A 1 76 ? -4.477 42.832 -30.380 1.00 30.92 76 VAL A N 1
ATOM 598 C CA . VAL A 1 76 ? -5.678 43.647 -30.085 1.00 30.92 76 VAL A CA 1
ATOM 599 C C . VAL A 1 76 ? -6.339 43.159 -28.783 1.00 30.92 76 VAL A C 1
ATOM 601 O O . VAL A 1 76 ? -6.465 41.963 -28.527 1.00 30.92 76 VAL A O 1
ATOM 604 N N . LYS A 1 77 ? -6.741 44.131 -27.958 1.00 28.77 77 LYS A N 1
ATOM 605 C CA . LYS A 1 77 ? -7.420 44.043 -26.654 1.00 28.77 77 LYS A CA 1
ATOM 606 C C . LYS A 1 77 ? -8.899 43.611 -26.735 1.00 28.77 77 LYS A C 1
ATOM 608 O O . LYS A 1 77 ? -9.575 43.921 -27.704 1.00 28.77 77 LYS A O 1
ATOM 613 N N . ASN A 1 78 ? -9.385 43.084 -25.602 1.00 29.06 78 ASN A N 1
ATOM 614 C CA . ASN A 1 78 ? -10.749 43.155 -25.036 1.00 29.06 78 ASN A CA 1
ATOM 615 C C . ASN A 1 78 ? -11.954 42.700 -25.891 1.00 29.06 78 ASN A C 1
ATOM 617 O O . ASN A 1 78 ? -12.389 43.426 -26.773 1.00 29.06 78 ASN A O 1
ATOM 621 N N . ASN A 1 79 ? -12.649 41.631 -25.477 1.00 25.64 79 ASN A N 1
ATOM 622 C CA . ASN A 1 79 ? -13.916 41.748 -24.730 1.00 25.64 79 ASN A CA 1
ATOM 623 C C . ASN A 1 79 ? -14.604 40.394 -24.475 1.00 25.64 79 ASN A C 1
ATOM 625 O O . ASN A 1 79 ? -14.652 39.507 -25.318 1.00 25.64 79 ASN A O 1
ATOM 629 N N . VAL A 1 80 ? -15.163 40.329 -23.267 1.00 30.11 80 VAL A N 1
ATOM 630 C CA . VAL A 1 80 ? -16.351 39.607 -22.789 1.00 30.11 80 VAL A CA 1
ATOM 631 C C . VAL A 1 80 ? -17.270 39.044 -23.885 1.00 30.11 80 VAL A C 1
ATOM 633 O O . VAL A 1 80 ? -17.762 39.806 -24.710 1.00 30.11 80 VAL A O 1
ATOM 636 N N . ASN A 1 81 ? -17.582 37.741 -23.810 1.00 28.78 81 ASN A N 1
ATOM 637 C CA . ASN A 1 81 ? -18.957 37.211 -23.846 1.00 28.78 81 ASN A CA 1
ATOM 638 C C . ASN A 1 81 ? -19.000 35.687 -23.609 1.00 28.78 81 ASN A C 1
ATOM 640 O O . ASN A 1 81 ? -18.270 34.918 -24.230 1.00 28.78 81 ASN A O 1
ATOM 644 N N . GLN A 1 82 ? -19.893 35.267 -22.704 1.00 30.02 82 GLN A N 1
ATOM 645 C CA . GLN A 1 82 ? -20.432 33.901 -22.625 1.00 30.02 82 GLN A CA 1
ATOM 646 C C . GLN A 1 82 ? -21.113 33.520 -23.951 1.00 30.02 82 GLN A C 1
ATOM 648 O O . GLN A 1 82 ? -21.573 34.408 -24.672 1.00 30.02 82 GLN A O 1
ATOM 653 N N . PRO A 1 83 ? -21.301 32.216 -24.223 1.00 33.72 83 PRO A N 1
ATOM 654 C CA . PRO A 1 83 ? -22.696 31.774 -24.240 1.00 33.72 83 PRO A CA 1
ATOM 655 C C . PRO A 1 83 ? -22.961 30.337 -23.750 1.00 33.72 83 PRO A C 1
ATOM 657 O O . PRO A 1 83 ? -22.243 29.386 -24.034 1.00 33.72 83 PRO A O 1
ATOM 660 N N . GLN A 1 84 ? -24.084 30.256 -23.039 1.00 27.00 84 GLN A N 1
ATOM 661 C CA . GLN A 1 84 ? -25.217 29.345 -23.226 1.00 27.00 84 GLN A CA 1
ATOM 662 C C . GLN A 1 84 ? -25.026 27.819 -23.196 1.00 27.00 84 GLN A C 1
ATOM 664 O O . GLN A 1 84 ? -24.533 27.155 -24.101 1.00 27.00 84 GLN A O 1
ATOM 669 N N . ILE A 1 85 ? -25.636 27.304 -22.130 1.00 27.44 85 ILE A N 1
ATOM 670 C CA . ILE A 1 85 ? -26.227 25.988 -21.917 1.00 27.44 85 ILE A CA 1
ATOM 671 C C . ILE A 1 85 ? -27.143 25.611 -23.092 1.00 27.44 85 ILE A C 1
ATOM 673 O O . ILE A 1 85 ? -28.103 26.321 -23.381 1.00 27.44 85 ILE A O 1
ATOM 677 N N . LEU A 1 86 ? -26.896 24.446 -23.692 1.00 26.25 86 LEU A N 1
ATOM 678 C CA . LEU A 1 86 ? -27.841 23.752 -24.565 1.00 26.25 86 LEU A CA 1
ATOM 679 C C . LEU A 1 86 ? -28.333 22.492 -23.847 1.00 26.25 86 LEU A C 1
ATOM 681 O O . LEU A 1 86 ? -27.609 21.511 -23.682 1.00 26.25 86 LEU A O 1
ATOM 685 N N . GLN A 1 87 ? -29.582 22.564 -23.387 1.00 27.02 87 GLN A N 1
ATOM 686 C CA . GLN A 1 87 ? -30.399 21.413 -23.024 1.00 27.02 87 GLN A CA 1
ATOM 687 C C . GLN A 1 87 ? -30.647 20.583 -24.288 1.00 27.02 87 GLN A C 1
ATOM 689 O O . GLN A 1 87 ? -31.075 21.130 -25.302 1.00 27.02 87 GLN A O 1
ATOM 694 N N . SER A 1 88 ? -30.414 19.271 -24.225 1.00 26.47 88 SER A N 1
ATOM 695 C CA . SER A 1 88 ? -30.936 18.343 -25.228 1.00 26.47 88 SER A CA 1
ATOM 696 C C . SER A 1 88 ? -31.856 17.322 -24.569 1.00 26.47 88 SER A C 1
ATOM 698 O O . SER A 1 88 ? -31.591 16.758 -23.508 1.00 26.47 88 SER A O 1
ATOM 700 N N . THR A 1 89 ? -33.004 17.212 -25.214 1.00 26.06 89 THR A N 1
ATOM 701 C CA . THR A 1 89 ? -34.219 16.476 -24.904 1.00 26.06 89 THR A CA 1
ATOM 702 C C . THR A 1 89 ? -34.036 14.966 -25.000 1.00 26.06 89 THR A C 1
ATOM 704 O O . THR A 1 89 ? -33.485 14.453 -25.972 1.00 26.06 89 THR A O 1
ATOM 707 N N . MET A 1 90 ? -34.585 14.260 -24.011 1.00 23.00 90 MET A N 1
ATOM 708 C CA . MET A 1 90 ? -34.790 12.815 -24.034 1.00 23.00 90 MET A CA 1
ATOM 709 C C . MET A 1 90 ? -35.809 12.433 -25.110 1.00 23.00 90 MET A C 1
ATOM 711 O O . MET A 1 90 ? -36.901 12.996 -25.159 1.00 23.00 90 MET A O 1
ATOM 715 N N . THR A 1 91 ? -35.482 11.428 -25.921 1.00 26.20 91 THR A N 1
ATOM 716 C CA . THR A 1 91 ? -36.470 10.675 -26.697 1.00 26.20 91 THR A CA 1
ATOM 717 C C . THR A 1 91 ? -36.412 9.209 -26.288 1.00 26.20 91 THR A C 1
ATOM 719 O O . THR A 1 91 ? -35.361 8.572 -26.280 1.00 26.20 91 THR A O 1
ATOM 722 N N . ASN A 1 92 ? -37.577 8.718 -25.871 1.00 24.39 92 ASN A N 1
ATOM 723 C CA . ASN A 1 92 ? -37.859 7.332 -25.542 1.00 24.39 92 ASN A CA 1
ATOM 724 C C . ASN A 1 92 ? -37.862 6.487 -26.816 1.00 24.39 92 ASN A C 1
ATOM 726 O O . ASN A 1 92 ? -38.507 6.851 -27.798 1.00 24.39 92 ASN A O 1
ATOM 730 N N . SER A 1 93 ? -37.247 5.310 -26.770 1.00 26.27 93 SER A N 1
ATOM 731 C CA . SER A 1 93 ? -37.628 4.182 -27.620 1.00 26.27 93 SER A CA 1
ATOM 732 C C . SER A 1 93 ? -37.327 2.890 -26.873 1.00 26.27 93 SER A C 1
ATOM 734 O O . SER A 1 93 ? -36.236 2.689 -26.348 1.00 26.27 93 SER A O 1
ATOM 736 N N . ALA A 1 94 ? -38.366 2.076 -26.754 1.00 23.34 94 ALA A N 1
ATOM 737 C CA . ALA A 1 94 ? -38.435 0.872 -25.951 1.00 23.34 94 ALA A CA 1
ATOM 738 C C . ALA A 1 94 ? -38.335 -0.393 -26.824 1.00 23.34 94 ALA A C 1
ATOM 740 O O . ALA A 1 94 ? -38.608 -0.335 -28.022 1.00 23.34 94 ALA A O 1
ATOM 741 N N . VAL A 1 95 ? -38.122 -1.525 -26.127 1.00 25.58 95 VAL A N 1
ATOM 742 C CA . VAL A 1 95 ? -38.457 -2.929 -26.485 1.00 25.58 95 VAL A CA 1
ATOM 743 C C . VAL A 1 95 ? -37.349 -3.736 -27.214 1.00 25.58 95 VAL A C 1
ATOM 745 O O . VAL A 1 95 ? -36.674 -3.162 -28.062 1.00 25.58 95 VAL A O 1
ATOM 748 N N . PRO A 1 96 ? -37.182 -5.075 -27.004 1.00 30.05 96 PRO A N 1
ATOM 749 C CA . PRO A 1 96 ? -37.610 -5.975 -25.911 1.00 30.05 96 PRO A CA 1
ATOM 750 C C . PRO A 1 96 ? -36.470 -6.771 -25.227 1.00 30.05 96 PRO A C 1
ATOM 752 O O . PRO A 1 96 ? -35.440 -7.096 -25.814 1.00 30.05 96 PRO A O 1
ATOM 755 N N . LEU A 1 97 ? -36.758 -7.202 -23.994 1.00 23.83 97 LEU A N 1
ATOM 756 C CA . LEU A 1 97 ? -36.080 -8.273 -23.258 1.00 23.83 97 LEU A CA 1
ATOM 757 C C . LEU A 1 97 ? -36.428 -9.660 -23.825 1.00 23.83 97 LEU A C 1
ATOM 759 O O . LEU A 1 97 ? -37.604 -9.971 -24.009 1.00 23.83 97 LEU A O 1
ATOM 763 N N . ILE A 1 98 ? -35.417 -10.519 -23.988 1.00 25.77 98 ILE A N 1
ATOM 764 C CA . ILE A 1 98 ? -35.582 -11.971 -24.140 1.00 25.77 98 ILE A CA 1
ATOM 765 C C . ILE A 1 98 ? -35.250 -12.642 -22.805 1.00 25.77 98 ILE A C 1
ATOM 767 O O . ILE A 1 98 ? -34.191 -12.442 -22.215 1.00 25.77 98 ILE A O 1
ATOM 771 N N . SER A 1 99 ? -36.214 -13.430 -22.345 1.00 23.67 99 SER A N 1
ATOM 772 C CA . SER A 1 99 ? -36.231 -14.255 -21.144 1.00 23.67 99 SER A CA 1
ATOM 773 C C . SER A 1 99 ? -35.348 -15.502 -21.251 1.00 23.67 99 SER A C 1
ATOM 775 O O . SER A 1 99 ? -35.405 -16.199 -22.263 1.00 23.67 99 SER A O 1
ATOM 777 N N . SER A 1 100 ? -34.704 -15.904 -20.152 1.00 25.92 100 SER A N 1
ATOM 778 C CA . SER A 1 100 ? -34.413 -17.322 -19.901 1.00 25.92 100 SER A CA 1
ATOM 779 C C . SER A 1 100 ? -34.567 -17.685 -18.419 1.00 25.92 100 SER A C 1
ATOM 781 O O . SER A 1 100 ? -33.736 -17.377 -17.571 1.00 25.92 100 SER A O 1
ATOM 783 N N . VAL A 1 101 ? -35.702 -18.332 -18.178 1.00 24.16 101 VAL A N 1
ATOM 784 C CA . VAL A 1 101 ? -36.122 -19.268 -17.127 1.00 24.16 101 VAL A CA 1
ATOM 785 C C . VAL A 1 101 ? -35.003 -19.960 -16.327 1.00 24.16 101 VAL A C 1
ATOM 787 O O . VAL A 1 101 ? -34.179 -20.661 -16.904 1.00 24.16 101 VAL A O 1
ATOM 790 N N . ALA A 1 102 ? -35.106 -19.930 -14.989 1.00 26.08 102 ALA A N 1
ATOM 791 C CA . ALA A 1 102 ? -34.709 -21.047 -14.119 1.00 26.08 102 ALA A CA 1
ATOM 792 C C . ALA A 1 102 ? -35.475 -21.040 -12.773 1.00 26.08 102 ALA A C 1
ATOM 794 O O . ALA A 1 102 ? -35.161 -20.295 -11.853 1.00 26.08 102 ALA A O 1
ATOM 795 N N . ARG A 1 103 ? -36.508 -21.894 -12.730 1.00 25.39 103 ARG A N 1
ATOM 796 C CA . ARG A 1 103 ? -37.124 -22.641 -11.607 1.00 25.39 103 ARG A CA 1
ATOM 797 C C . ARG A 1 103 ? -37.180 -22.017 -10.200 1.00 25.39 103 ARG A C 1
ATOM 799 O O . ARG A 1 103 ? -36.238 -22.088 -9.421 1.00 25.39 103 ARG A O 1
ATOM 806 N N . GLN A 1 104 ? -38.400 -21.617 -9.832 1.00 23.64 104 GLN A N 1
ATOM 807 C CA . GLN A 1 104 ? -38.919 -21.629 -8.461 1.00 23.64 104 GLN A CA 1
ATOM 808 C C . GLN A 1 104 ? -39.229 -23.068 -8.013 1.00 23.64 104 GLN A C 1
ATOM 810 O O . GLN A 1 104 ? -39.892 -23.812 -8.736 1.00 23.64 104 GLN A O 1
ATOM 815 N N . SER A 1 105 ? -38.823 -23.425 -6.793 1.00 25.59 105 SER A N 1
ATOM 816 C CA . SER A 1 105 ? -39.431 -24.502 -6.006 1.00 25.59 105 SER A CA 1
ATOM 817 C C . SER A 1 105 ? -40.108 -23.888 -4.783 1.00 25.59 105 SER A C 1
ATOM 819 O O . SER A 1 105 ? -39.472 -23.215 -3.974 1.00 25.59 105 SER A O 1
ATOM 821 N N . THR A 1 106 ? -41.413 -24.098 -4.691 1.00 24.98 106 THR A N 1
ATOM 822 C CA . THR A 1 106 ? -42.333 -23.613 -3.660 1.00 24.98 106 THR A CA 1
ATOM 823 C C . THR A 1 106 ? -42.410 -24.537 -2.443 1.00 24.98 106 THR A C 1
ATOM 825 O O . THR A 1 106 ? -42.375 -25.752 -2.626 1.00 24.98 106 THR A O 1
ATOM 828 N N . LEU A 1 107 ? -42.675 -23.925 -1.271 1.00 28.62 107 LEU A N 1
ATOM 829 C CA . LEU A 1 107 ? -43.477 -24.361 -0.093 1.00 28.62 107 LEU A CA 1
ATOM 830 C C . LEU A 1 107 ? -42.720 -24.243 1.255 1.00 28.62 107 LEU A C 1
ATOM 832 O O . LEU A 1 107 ? -41.517 -24.475 1.291 1.00 28.62 107 LEU A O 1
ATOM 836 N N . PRO A 1 108 ? -43.415 -24.048 2.399 1.00 29.81 108 PRO A N 1
ATOM 837 C CA . PRO A 1 108 ? -44.526 -23.126 2.644 1.00 29.81 108 PRO A CA 1
ATOM 838 C C . PRO A 1 108 ? -44.328 -22.245 3.903 1.00 29.81 108 PRO A C 1
ATOM 840 O O . PRO A 1 108 ? -43.594 -22.569 4.834 1.00 29.81 108 PRO A O 1
ATOM 843 N N . ASN A 1 109 ? -45.086 -21.146 3.946 1.00 25.84 109 ASN A N 1
ATOM 844 C CA . ASN A 1 109 ? -45.273 -20.269 5.102 1.00 25.84 109 ASN A CA 1
ATOM 845 C C . ASN A 1 109 ? -45.932 -20.988 6.292 1.00 25.84 109 ASN A C 1
ATOM 847 O O . ASN A 1 109 ? -47.033 -21.521 6.154 1.00 25.84 109 ASN A O 1
ATOM 851 N N . ARG A 1 110 ? -45.335 -20.870 7.484 1.00 26.14 110 ARG A N 1
ATOM 852 C CA . ARG A 1 110 ? -46.030 -20.850 8.787 1.00 26.14 110 ARG A CA 1
ATOM 853 C C . ARG A 1 110 ? -45.077 -20.328 9.864 1.00 26.14 110 ARG A C 1
ATOM 855 O O . ARG A 1 110 ? -43.986 -20.855 9.957 1.00 26.14 110 ARG A O 1
ATOM 862 N N . PHE A 1 111 ? -45.513 -19.319 10.625 1.00 26.27 111 PHE A N 1
ATOM 863 C CA . PHE A 1 111 ? -45.223 -18.979 12.041 1.00 26.27 111 PHE A CA 1
ATOM 864 C C . PHE A 1 111 ? -45.532 -17.477 12.210 1.00 26.27 111 PHE A C 1
ATOM 866 O O . PHE A 1 111 ? -44.792 -16.621 11.749 1.00 26.27 111 PHE A O 1
ATOM 873 N N . SER A 1 112 ? -46.768 -17.113 12.561 1.00 26.11 112 SER A N 1
ATOM 874 C CA . SER A 1 112 ? -47.281 -16.950 13.933 1.00 26.11 112 SER A CA 1
ATOM 875 C C . SER A 1 112 ? -46.442 -15.998 14.788 1.00 26.11 112 SER A C 1
ATOM 877 O O . SER A 1 112 ? -45.391 -16.359 15.308 1.00 26.11 112 SER A O 1
ATOM 879 N N . SER A 1 113 ? -46.996 -14.806 14.993 1.00 30.31 113 SER A N 1
ATOM 880 C CA . SER A 1 113 ? -46.581 -13.793 15.957 1.00 30.31 113 SER A CA 1
ATOM 881 C C . SER A 1 113 ? -46.526 -14.343 17.386 1.00 30.31 113 SER A C 1
ATOM 883 O O . SER A 1 113 ? -47.553 -14.744 17.937 1.00 30.31 113 SER A O 1
ATOM 885 N N . LYS A 1 114 ? -45.351 -14.293 18.016 1.00 26.55 114 LYS A N 1
ATOM 886 C CA . LYS A 1 114 ? -45.210 -14.259 19.476 1.00 26.55 114 LYS A CA 1
ATOM 887 C C . LYS A 1 114 ? -44.132 -13.248 19.851 1.00 26.55 114 LYS A C 1
ATOM 889 O O . LYS A 1 114 ? -42.972 -13.393 19.484 1.00 26.55 114 LYS A O 1
ATOM 894 N N . VAL A 1 115 ? -44.564 -12.222 20.573 1.00 33.25 115 VAL A N 1
ATOM 895 C CA . VAL A 1 115 ? -43.725 -11.256 21.284 1.00 33.25 115 VAL A CA 1
ATOM 896 C C . VAL A 1 115 ? -43.093 -11.976 22.479 1.00 33.25 115 VAL A C 1
ATOM 898 O O . VAL A 1 115 ? -43.815 -12.563 23.282 1.00 33.25 115 VAL A O 1
ATOM 901 N N . VAL A 1 116 ? -41.762 -11.947 22.586 1.00 28.47 116 VAL A N 1
ATOM 902 C CA . VAL A 1 116 ? -40.980 -12.417 23.747 1.00 28.47 116 VAL A CA 1
ATOM 903 C C . VAL A 1 116 ? -39.864 -11.385 24.004 1.00 28.47 116 VAL A C 1
ATOM 905 O O . VAL A 1 116 ? -39.348 -10.827 23.033 1.00 28.47 116 VAL A O 1
ATOM 908 N N . PRO A 1 117 ? -39.544 -11.047 25.271 1.00 28.06 117 PRO A N 1
ATOM 909 C CA . PRO A 1 117 ? -38.907 -9.783 25.618 1.00 28.06 117 PRO A CA 1
ATOM 910 C C . PRO A 1 117 ? -37.377 -9.787 25.511 1.00 28.06 117 PRO A C 1
ATOM 912 O O . PRO A 1 117 ? -36.719 -10.823 25.451 1.00 28.06 117 PRO A O 1
ATOM 915 N N . SER A 1 118 ? -36.857 -8.560 25.504 1.00 38.22 118 SER A N 1
ATOM 916 C CA . SER A 1 118 ? -35.459 -8.135 25.470 1.00 38.22 118 SER A CA 1
ATOM 917 C C . SER A 1 118 ? -34.500 -9.000 26.291 1.00 38.22 118 SER A C 1
ATOM 919 O O . SER A 1 118 ? -34.527 -8.965 27.518 1.00 38.22 118 SER A O 1
ATOM 921 N N . ASN A 1 119 ? -33.571 -9.653 25.597 1.00 28.34 119 ASN A N 1
ATOM 922 C CA . ASN A 1 119 ? -32.242 -9.960 26.110 1.00 28.34 119 ASN A CA 1
ATOM 923 C C . ASN A 1 119 ? -31.216 -9.522 25.060 1.00 28.34 119 ASN A C 1
ATOM 925 O O . ASN A 1 119 ? -31.449 -9.641 23.857 1.00 28.34 119 ASN A O 1
ATOM 929 N N . SER A 1 120 ? -30.126 -8.936 25.546 1.00 36.66 120 SER A N 1
ATOM 930 C CA . SER A 1 120 ? -29.069 -8.254 24.801 1.00 36.66 120 SER A CA 1
ATOM 931 C C . SER A 1 120 ? -28.582 -9.035 23.576 1.00 36.66 120 SER A C 1
ATOM 933 O O . SER A 1 120 ? -27.853 -10.019 23.704 1.00 36.66 120 SER A O 1
ATOM 935 N N . TYR A 1 121 ? -28.950 -8.557 22.390 1.00 26.52 121 TYR A N 1
ATOM 936 C CA . TYR A 1 121 ? -28.310 -8.933 21.136 1.00 26.52 121 TYR A CA 1
ATOM 937 C C . TYR A 1 121 ? -27.142 -7.979 20.888 1.00 26.52 121 TYR A C 1
ATOM 939 O O . TYR A 1 121 ? -27.344 -6.783 20.691 1.00 26.52 121 TYR A O 1
ATOM 947 N N . ASP A 1 122 ? -25.929 -8.522 20.925 1.00 36.12 122 ASP A N 1
ATOM 948 C CA . ASP A 1 122 ? -24.702 -7.847 20.513 1.00 36.12 122 ASP A CA 1
ATOM 949 C C . ASP A 1 122 ? -24.648 -7.816 18.968 1.00 36.12 122 ASP A C 1
ATOM 951 O O . ASP A 1 122 ? -24.535 -8.880 18.346 1.00 36.12 122 ASP A O 1
ATOM 955 N N . PRO A 1 123 ? -24.790 -6.653 18.299 1.00 32.47 123 PRO A N 1
ATOM 956 C CA . PRO A 1 123 ? -24.927 -6.591 16.840 1.00 32.47 123 PRO A CA 1
ATOM 957 C C . PRO A 1 123 ? -23.620 -6.861 16.076 1.00 32.47 123 PRO A C 1
ATOM 959 O O . PRO A 1 123 ? -23.626 -6.864 14.846 1.00 32.47 123 PRO A O 1
ATOM 962 N N . LEU A 1 124 ? -22.496 -7.069 16.772 1.00 37.75 124 LEU A N 1
ATOM 963 C CA . LEU A 1 124 ? -21.177 -7.271 16.161 1.00 37.75 124 LEU A CA 1
ATOM 964 C C . LEU A 1 124 ? -20.867 -8.725 15.771 1.00 37.75 124 LEU A C 1
ATOM 966 O O . LEU A 1 124 ? -19.892 -8.963 15.059 1.00 37.75 124 LEU A O 1
ATOM 970 N N . ARG A 1 125 ? -21.731 -9.697 16.098 1.00 37.19 125 ARG A N 1
ATOM 971 C CA . ARG A 1 125 ? -21.713 -11.014 15.431 1.00 37.19 125 ARG A CA 1
ATOM 972 C C . ARG A 1 125 ? -22.384 -10.917 14.059 1.00 37.19 125 ARG A C 1
ATOM 974 O O . ARG A 1 125 ? -23.529 -11.316 13.871 1.00 37.19 125 ARG A O 1
ATOM 981 N N . SER A 1 126 ? -21.667 -10.325 13.107 1.00 45.00 126 SER A N 1
ATOM 982 C CA . SER A 1 126 ? -22.122 -10.196 11.722 1.00 45.00 126 SER A CA 1
ATOM 983 C C . SER A 1 126 ? -22.063 -11.527 10.952 1.00 45.00 126 SER A C 1
ATOM 985 O O . SER A 1 126 ? -21.308 -12.439 11.278 1.00 45.00 126 SER A O 1
ATOM 987 N N . THR A 1 127 ? -22.897 -11.594 9.918 1.00 46.62 127 THR A N 1
ATOM 988 C CA . THR A 1 127 ? -23.420 -12.698 9.089 1.00 46.62 127 THR A CA 1
ATOM 989 C C . THR A 1 127 ? -22.412 -13.635 8.389 1.00 46.62 127 THR A C 1
ATOM 991 O O . THR A 1 127 ? -22.800 -14.399 7.510 1.00 46.62 127 THR A O 1
ATOM 994 N N . ILE A 1 128 ? -21.132 -13.649 8.764 1.00 42.19 128 ILE A N 1
ATOM 995 C CA . ILE A 1 128 ? -20.130 -14.585 8.228 1.00 42.19 128 ILE A CA 1
ATOM 996 C C . ILE A 1 128 ? -19.710 -15.538 9.349 1.00 42.19 128 ILE A C 1
ATOM 998 O O . ILE A 1 128 ? -18.655 -15.408 9.957 1.00 42.19 128 ILE A O 1
ATOM 1002 N N . HIS A 1 129 ? -20.564 -16.520 9.638 1.00 42.09 129 HIS A N 1
ATOM 1003 C CA . HIS A 1 129 ? -20.266 -17.615 10.571 1.00 42.09 129 HIS A CA 1
ATOM 1004 C C . HIS A 1 129 ? -19.502 -18.779 9.904 1.00 42.09 129 HIS A C 1
ATOM 1006 O O . HIS A 1 129 ? -19.564 -19.919 10.358 1.00 42.09 129 HIS A O 1
ATOM 1012 N N . SER A 1 130 ? -18.760 -18.503 8.831 1.00 39.66 130 SER A N 1
ATOM 1013 C CA . SER A 1 130 ? -17.865 -19.463 8.188 1.00 39.66 130 SER A CA 1
ATOM 1014 C C . SER A 1 130 ? -16.434 -18.960 8.298 1.00 39.66 130 SER A C 1
ATOM 1016 O O . SER A 1 130 ? -16.158 -17.862 7.821 1.00 39.66 130 SER A O 1
ATOM 1018 N N . ASN A 1 131 ? -15.545 -19.762 8.889 1.00 49.59 131 ASN A N 1
ATOM 1019 C CA . ASN A 1 131 ? -14.094 -19.564 8.859 1.00 49.59 131 ASN A CA 1
ATOM 1020 C C . ASN A 1 131 ? -13.660 -19.249 7.418 1.00 49.59 131 ASN A C 1
ATOM 1022 O O . ASN A 1 131 ? -13.597 -20.154 6.583 1.00 49.59 131 ASN A O 1
ATOM 1026 N N . LEU A 1 132 ? -13.435 -17.974 7.096 1.00 53.38 132 LEU A N 1
ATOM 1027 C CA . LEU A 1 132 ? -12.978 -17.594 5.766 1.00 53.38 132 LEU A CA 1
ATOM 1028 C C . LEU A 1 132 ? -11.519 -18.028 5.646 1.00 53.38 132 LEU A C 1
ATOM 1030 O O . LEU A 1 132 ? -10.669 -17.546 6.391 1.00 53.38 132 LEU A O 1
ATOM 1034 N N . SER A 1 133 ? -11.209 -18.897 4.685 1.00 57.81 133 SER A N 1
ATOM 1035 C CA . SER A 1 133 ? -9.825 -19.327 4.446 1.00 57.81 133 SER A CA 1
ATOM 1036 C C . SER A 1 133 ? -8.902 -18.149 4.105 1.00 57.81 133 SER A C 1
ATOM 1038 O O . SER A 1 133 ? -7.722 -18.136 4.469 1.00 57.81 133 SER A O 1
ATOM 1040 N N . SER A 1 134 ? -9.451 -17.111 3.464 1.00 54.22 134 SER A N 1
ATOM 1041 C CA . SER A 1 134 ? -8.723 -15.908 3.066 1.00 54.22 134 SER A CA 1
ATOM 1042 C C . SER A 1 134 ? -9.608 -14.665 2.997 1.00 54.22 134 SER A C 1
ATOM 1044 O O . SER A 1 134 ? -10.751 -14.742 2.543 1.00 54.22 134 SER A O 1
ATOM 1046 N N . VAL A 1 135 ? -9.040 -13.510 3.345 1.00 65.75 135 VAL A N 1
ATOM 1047 C CA . VAL A 1 135 ? -9.615 -12.178 3.126 1.00 65.75 135 VAL A CA 1
ATOM 1048 C C . VAL A 1 135 ? -8.695 -11.389 2.190 1.00 65.75 135 VAL A C 1
ATOM 1050 O O . VAL A 1 135 ? -7.495 -11.251 2.422 1.00 65.75 135 VAL A O 1
ATOM 1053 N N . SER A 1 136 ? -9.273 -10.862 1.115 1.00 59.94 136 SER A N 1
ATOM 1054 C CA . SER A 1 136 ? -8.622 -9.955 0.168 1.00 59.94 136 SER A CA 1
ATOM 1055 C C . SER A 1 136 ? -9.598 -8.827 -0.142 1.00 59.94 136 SER A C 1
ATOM 1057 O O . SER A 1 136 ? -10.781 -9.083 -0.377 1.00 59.94 136 SER A O 1
ATOM 1059 N N . THR A 1 137 ? -9.138 -7.575 -0.105 1.00 56.50 137 THR A N 1
ATOM 1060 C CA . THR A 1 137 ? -9.976 -6.437 -0.498 1.00 56.50 137 THR A CA 1
ATOM 1061 C C . THR A 1 137 ? -9.164 -5.390 -1.249 1.00 56.50 137 THR A C 1
ATOM 1063 O O . THR A 1 137 ? -8.004 -5.128 -0.937 1.00 56.50 137 THR A O 1
ATOM 1066 N N . THR A 1 138 ? -9.795 -4.781 -2.251 1.00 48.53 138 THR A N 1
ATOM 1067 C CA . THR A 1 138 ? -9.141 -3.890 -3.224 1.00 48.53 138 THR A CA 1
ATOM 1068 C C . THR A 1 138 ? -9.951 -2.615 -3.470 1.00 48.53 138 THR A C 1
ATOM 1070 O O . THR A 1 138 ? -9.824 -1.960 -4.500 1.00 48.53 138 THR A O 1
ATOM 1073 N N . LYS A 1 139 ? -10.828 -2.235 -2.529 1.00 38.62 139 LYS A N 1
ATOM 1074 C CA . LYS A 1 139 ? -11.748 -1.109 -2.730 1.00 38.62 139 LYS A CA 1
ATOM 1075 C C . LYS A 1 139 ? -10.979 0.214 -2.856 1.00 38.62 139 LYS A C 1
ATOM 1077 O O . LYS A 1 139 ? -10.375 0.683 -1.890 1.00 38.62 139 LYS A O 1
ATOM 1082 N N . GLN A 1 140 ? -11.057 0.817 -4.040 1.00 40.09 140 GLN A N 1
ATOM 1083 C CA . GLN A 1 140 ? -10.548 2.152 -4.345 1.00 40.09 140 GLN A CA 1
ATOM 1084 C C . GLN A 1 140 ? -11.611 3.205 -3.996 1.00 40.09 140 GLN A C 1
ATOM 1086 O O . GLN A 1 140 ? -12.766 3.100 -4.419 1.00 40.09 140 GLN A O 1
ATOM 1091 N N . SER A 1 141 ? -11.244 4.237 -3.234 1.00 34.16 141 SER A N 1
ATOM 1092 C CA . SER A 1 141 ? -12.097 5.415 -3.028 1.00 34.16 141 SER A CA 1
ATOM 1093 C C . SER A 1 141 ? -11.711 6.522 -4.010 1.00 34.16 141 SER A C 1
ATOM 1095 O O . SER A 1 141 ? -10.552 6.935 -4.050 1.00 34.16 141 SER A O 1
ATOM 1097 N N . ARG A 1 142 ? -12.675 7.020 -4.798 1.00 31.73 142 ARG A N 1
ATOM 1098 C CA . ARG A 1 142 ? -12.491 8.194 -5.666 1.00 31.73 142 ARG A CA 1
ATOM 1099 C C . ARG A 1 142 ? -12.527 9.468 -4.819 1.00 31.73 142 ARG A C 1
ATOM 1101 O O . ARG A 1 142 ? -13.604 9.871 -4.397 1.00 31.73 142 ARG A O 1
ATOM 1108 N N . PHE A 1 143 ? -11.378 10.112 -4.625 1.00 28.86 143 PHE A N 1
ATOM 1109 C CA . PHE A 1 143 ? -11.300 11.507 -4.183 1.00 28.86 143 PHE A CA 1
ATOM 1110 C C . PHE A 1 143 ? -10.374 12.317 -5.099 1.00 28.86 143 PHE A C 1
ATOM 1112 O O . PHE A 1 143 ? -9.387 11.810 -5.634 1.00 28.86 143 PHE A O 1
ATOM 1119 N N . SER A 1 144 ? -10.800 13.553 -5.360 1.00 23.03 144 SER A N 1
ATOM 1120 C CA . SER A 1 144 ? -10.296 14.450 -6.403 1.00 23.03 144 SER A CA 1
ATOM 1121 C C . SER A 1 144 ? -8.852 14.904 -6.155 1.00 23.03 144 SER A C 1
ATOM 1123 O O . SER A 1 144 ? -8.509 15.266 -5.036 1.00 23.03 144 SER A O 1
ATOM 1125 N N . LEU A 1 145 ? -8.051 14.906 -7.232 1.00 27.39 145 LEU A N 1
ATOM 1126 C CA . LEU A 1 145 ? -6.714 15.505 -7.384 1.00 27.39 145 LEU A CA 1
ATOM 1127 C C . LEU A 1 145 ? -5.716 15.241 -6.239 1.00 27.39 145 LEU A C 1
ATOM 1129 O O . LEU A 1 145 ? -5.516 16.063 -5.354 1.00 27.39 145 LEU A O 1
ATOM 1133 N N . GLY A 1 146 ? -5.011 14.110 -6.346 1.00 31.53 146 GLY A N 1
ATOM 1134 C CA . GLY A 1 146 ? -3.745 13.866 -5.642 1.00 31.53 146 GLY A CA 1
ATOM 1135 C C . GLY A 1 146 ? -3.695 12.598 -4.794 1.00 31.53 146 GLY A C 1
ATOM 1136 O O . GLY A 1 146 ? -2.602 12.157 -4.463 1.00 31.53 146 GLY A O 1
ATOM 1137 N N . ASP A 1 147 ? -4.839 11.977 -4.484 1.00 40.28 147 ASP A N 1
ATOM 1138 C CA . ASP A 1 147 ? -4.872 10.923 -3.463 1.00 40.28 147 ASP A CA 1
ATOM 1139 C C . ASP A 1 147 ? -5.876 9.797 -3.784 1.00 40.28 147 ASP A C 1
ATOM 1141 O O . ASP A 1 147 ? -6.914 9.622 -3.143 1.00 40.28 147 ASP A O 1
ATOM 1145 N N . ARG A 1 148 ? -5.592 9.006 -4.828 1.00 48.22 148 ARG A N 1
ATOM 1146 C CA . ARG A 1 148 ? -6.365 7.783 -5.112 1.00 48.22 148 ARG A CA 1
ATOM 1147 C C . ARG A 1 148 ? -5.901 6.666 -4.174 1.00 48.22 148 ARG A C 1
ATOM 1149 O O . ARG A 1 148 ? -5.060 5.900 -4.601 1.00 48.22 148 ARG A O 1
ATOM 1156 N N . ARG A 1 149 ? -6.405 6.554 -2.937 1.00 52.16 149 ARG A N 1
ATOM 1157 C CA . ARG A 1 149 ? -5.964 5.532 -1.953 1.00 52.16 149 ARG A CA 1
ATOM 1158 C C . ARG A 1 149 ? -6.711 4.187 -2.064 1.00 52.16 149 ARG A C 1
ATOM 1160 O O . ARG A 1 149 ? -7.940 4.170 -2.139 1.00 52.16 149 ARG A O 1
ATOM 1167 N N . HIS A 1 150 ? -5.992 3.055 -2.016 1.00 57.31 150 HIS A N 1
ATOM 1168 C CA . HIS A 1 150 ? -6.575 1.719 -1.771 1.00 57.31 150 HIS A CA 1
ATOM 1169 C C . HIS A 1 150 ? -6.731 1.473 -0.270 1.00 57.31 150 HIS A C 1
ATOM 1171 O O . HIS A 1 150 ? -5.892 0.845 0.374 1.00 57.31 150 HIS A O 1
ATOM 1177 N N . ALA A 1 151 ? -7.846 1.947 0.282 1.00 70.06 151 ALA A N 1
ATOM 1178 C CA . ALA A 1 151 ? -8.196 1.722 1.683 1.00 70.06 151 ALA A CA 1
ATOM 1179 C C . ALA A 1 151 ? -8.491 0.241 1.992 1.00 70.06 151 ALA A C 1
ATOM 1181 O O . ALA A 1 151 ? -8.364 -0.184 3.138 1.00 70.06 151 ALA A O 1
ATOM 1182 N N . GLY A 1 152 ? -8.862 -0.558 0.982 1.00 81.06 152 GLY A N 1
ATOM 1183 C CA . GLY A 1 152 ? -9.120 -1.989 1.159 1.00 81.06 152 GLY A CA 1
ATOM 1184 C C . GLY A 1 152 ? -7.889 -2.764 1.640 1.00 81.06 152 GLY A C 1
ATOM 1185 O O . GLY A 1 152 ? -7.938 -3.455 2.655 1.00 81.06 152 GLY A O 1
ATOM 1186 N N . ALA A 1 153 ? -6.759 -2.593 0.961 1.00 85.25 153 ALA A N 1
ATOM 1187 C CA . ALA A 1 153 ? -5.525 -3.292 1.298 1.00 85.25 153 ALA A CA 1
ATOM 1188 C C . ALA A 1 153 ? -4.961 -2.889 2.675 1.00 85.25 153 ALA A C 1
ATOM 1190 O O . ALA A 1 153 ? -4.376 -3.735 3.349 1.00 85.25 153 ALA A O 1
ATOM 1191 N N . LEU A 1 154 ? -5.192 -1.645 3.117 1.00 86.62 154 LEU A N 1
ATOM 1192 C CA . LEU A 1 154 ? -4.951 -1.210 4.499 1.00 86.62 154 LEU A CA 1
ATOM 1193 C C . LEU A 1 154 ? -5.892 -1.933 5.478 1.00 86.62 154 LEU A C 1
ATOM 1195 O O . LEU A 1 154 ? -5.431 -2.557 6.428 1.00 86.62 154 LEU A O 1
ATOM 1199 N N . SER A 1 155 ? -7.196 -1.951 5.182 1.00 88.00 155 SER A N 1
ATOM 1200 C CA . SER A 1 155 ? -8.223 -2.559 6.043 1.00 88.00 155 SER A CA 1
ATOM 1201 C C . SER A 1 155 ? -7.959 -4.038 6.337 1.00 88.00 155 SER A C 1
ATOM 1203 O O . SER A 1 155 ? -8.157 -4.482 7.461 1.00 88.00 155 SER A O 1
ATOM 1205 N N . VAL A 1 156 ? -7.497 -4.817 5.350 1.00 89.19 156 VAL A N 1
ATOM 1206 C CA . VAL A 1 156 ? -7.185 -6.247 5.554 1.00 89.19 156 VAL A CA 1
ATOM 1207 C C . VAL A 1 156 ? -6.070 -6.440 6.580 1.00 89.19 156 VAL A C 1
ATOM 1209 O O . VAL A 1 156 ? -6.075 -7.423 7.314 1.00 89.19 156 VAL A O 1
ATOM 1212 N N . ILE A 1 157 ? -5.132 -5.500 6.659 1.00 89.81 157 ILE A N 1
ATOM 1213 C CA . ILE A 1 157 ? -4.033 -5.567 7.618 1.00 89.81 157 ILE A CA 1
ATOM 1214 C C . ILE A 1 157 ? -4.462 -5.013 8.972 1.00 89.81 157 ILE A C 1
ATOM 1216 O O . ILE A 1 157 ? -4.102 -5.586 9.999 1.00 89.81 157 ILE A O 1
ATOM 1220 N N . ASP A 1 158 ? -5.298 -3.980 8.998 1.00 91.81 158 ASP A N 1
ATOM 1221 C CA . ASP A 1 158 ? -5.903 -3.472 10.232 1.00 91.81 158 ASP A CA 1
ATOM 1222 C C . ASP A 1 158 ? -6.720 -4.551 10.944 1.00 91.81 158 ASP A C 1
ATOM 1224 O O . ASP A 1 158 ? -6.643 -4.685 12.164 1.00 91.81 158 ASP A O 1
ATOM 1228 N N . LEU A 1 159 ? -7.432 -5.392 10.184 1.00 92.00 159 LEU A N 1
ATOM 1229 C CA . LEU A 1 159 ? -8.191 -6.522 10.721 1.00 92.00 159 LEU A CA 1
ATOM 1230 C C . LEU A 1 159 ? -7.341 -7.491 11.540 1.00 92.00 159 LEU A C 1
ATOM 1232 O O . LEU A 1 159 ? -7.913 -8.303 12.250 1.00 92.00 159 LEU A O 1
ATOM 1236 N N . GLY A 1 160 ? -6.014 -7.496 11.425 1.00 91.25 160 GLY A N 1
ATOM 1237 C CA . GLY A 1 160 ? -5.184 -8.347 12.279 1.00 91.25 160 GLY A CA 1
ATOM 1238 C C . GLY A 1 160 ? -4.832 -7.708 13.612 1.00 91.25 160 GLY A C 1
ATOM 1239 O O . GLY A 1 160 ? -4.468 -8.420 14.535 1.00 91.25 160 GLY A O 1
ATOM 1240 N N . ALA A 1 161 ? -4.974 -6.391 13.738 1.00 93.25 161 ALA A N 1
ATOM 1241 C CA . ALA A 1 161 ? -4.734 -5.647 14.970 1.00 93.25 161 ALA A CA 1
ATOM 1242 C C . ALA A 1 161 ? -6.032 -5.291 15.721 1.00 93.25 161 ALA A C 1
ATOM 1244 O O . ALA A 1 161 ? -5.980 -4.892 16.883 1.00 93.25 161 ALA A O 1
ATOM 1245 N N . VAL A 1 162 ? -7.188 -5.415 15.066 1.00 93.12 162 VAL A N 1
ATOM 1246 C CA . VAL A 1 162 ? -8.510 -5.138 15.641 1.00 93.12 162 VAL A CA 1
ATOM 1247 C C . VAL A 1 162 ? -8.928 -6.231 16.628 1.00 93.12 162 VAL A C 1
ATOM 1249 O O . VAL A 1 162 ? -8.753 -7.424 16.378 1.00 93.12 162 VAL A O 1
ATOM 1252 N N . LYS A 1 163 ? -9.531 -5.825 17.745 1.00 92.31 163 LYS A N 1
ATOM 1253 C CA . LYS A 1 163 ? -10.059 -6.714 18.782 1.00 92.31 163 LYS A CA 1
ATOM 1254 C C . LYS A 1 163 ? -11.153 -7.638 18.224 1.00 92.31 163 LYS A C 1
ATOM 1256 O O . LYS A 1 163 ? -11.927 -7.248 17.358 1.00 92.31 163 LYS A O 1
ATOM 1261 N N . ASP A 1 164 ? -11.224 -8.863 18.746 1.00 90.19 164 ASP A N 1
ATOM 1262 C CA . ASP A 1 164 ? -12.255 -9.866 18.419 1.00 90.19 164 ASP A CA 1
ATOM 1263 C C . ASP A 1 164 ? -12.259 -10.332 16.945 1.00 90.19 164 ASP A C 1
ATOM 1265 O O . ASP A 1 164 ? -13.190 -10.993 16.489 1.00 90.19 164 ASP A O 1
ATOM 1269 N N . SER A 1 165 ? -11.182 -10.048 16.204 1.00 90.12 165 SER A N 1
ATOM 1270 C CA . SER A 1 165 ? -10.975 -10.497 14.819 1.00 90.12 165 SER A CA 1
ATOM 1271 C C . SER A 1 165 ? -10.260 -11.855 14.701 1.00 90.12 165 SER A C 1
ATOM 1273 O O . SER A 1 165 ? -10.125 -12.406 13.603 1.00 90.12 165 SER A O 1
ATOM 1275 N N . VAL A 1 166 ? -9.799 -12.400 15.831 1.00 87.44 166 VAL A N 1
ATOM 1276 C CA . VAL A 1 166 ? -9.080 -13.676 15.920 1.00 87.44 166 VAL A CA 1
ATOM 1277 C C . VAL A 1 166 ? -9.942 -14.801 15.340 1.00 87.44 166 VAL A C 1
ATOM 1279 O O . VAL A 1 166 ? -11.133 -14.898 15.624 1.00 87.44 166 VAL A O 1
ATOM 1282 N N . ASN A 1 167 ? -9.331 -15.683 14.544 1.00 85.44 167 ASN A N 1
ATOM 1283 C CA . ASN A 1 167 ? -9.973 -16.826 13.877 1.00 85.44 167 ASN A CA 1
ATOM 1284 C C . ASN A 1 167 ? -11.057 -16.486 12.836 1.00 85.44 167 ASN A C 1
ATOM 1286 O O . ASN A 1 167 ? -11.634 -17.409 12.265 1.00 85.44 167 ASN A O 1
ATOM 1290 N N . LEU A 1 168 ? -11.309 -15.211 12.518 1.00 87.75 168 LEU A N 1
ATOM 1291 C CA . LEU A 1 168 ? -12.248 -14.853 11.445 1.00 87.75 168 LEU A CA 1
ATOM 1292 C C . LEU A 1 168 ? -11.680 -15.137 10.048 1.00 87.75 168 LEU A C 1
ATOM 1294 O O . LEU A 1 168 ? -12.437 -15.357 9.103 1.00 87.75 168 LEU A O 1
ATOM 1298 N N . TYR A 1 169 ? -10.353 -15.143 9.922 1.00 88.75 169 TYR A N 1
ATOM 1299 C CA . TYR A 1 169 ? -9.642 -15.441 8.686 1.00 88.75 169 TYR A CA 1
ATOM 1300 C C . TYR A 1 169 ? -8.258 -16.029 8.966 1.00 88.75 169 TYR A C 1
ATOM 1302 O O . TYR A 1 169 ? -7.708 -15.853 10.053 1.00 88.75 169 TYR A O 1
ATOM 1310 N N . GLN A 1 170 ? -7.704 -16.755 7.993 1.00 88.25 170 GLN A N 1
ATOM 1311 C CA . GLN A 1 170 ? -6.379 -17.382 8.120 1.00 88.25 170 GLN A CA 1
ATOM 1312 C C . GLN A 1 170 ? -5.316 -16.720 7.240 1.00 88.25 170 GLN A C 1
ATOM 1314 O O . GLN A 1 170 ? -4.126 -16.816 7.539 1.00 88.25 170 GLN A O 1
ATOM 1319 N N . THR A 1 171 ? -5.736 -16.045 6.168 1.00 91.12 171 THR A N 1
ATOM 1320 C CA . THR A 1 171 ? -4.835 -15.463 5.170 1.00 91.12 171 THR A CA 1
ATOM 1321 C C . THR A 1 171 ? -5.301 -14.076 4.753 1.00 91.12 171 THR A C 1
ATOM 1323 O O . THR A 1 171 ? -6.492 -13.862 4.532 1.00 91.12 171 THR A O 1
ATOM 1326 N N . ALA A 1 172 ? -4.356 -13.157 4.609 1.00 92.19 172 ALA A N 1
ATOM 1327 C CA . ALA A 1 172 ? -4.545 -11.778 4.194 1.00 92.19 172 ALA A CA 1
ATOM 1328 C C . ALA A 1 172 ? -3.735 -11.492 2.923 1.00 92.19 172 ALA A C 1
ATOM 1330 O O . ALA A 1 172 ? -2.534 -11.765 2.874 1.00 92.19 172 ALA A O 1
ATOM 1331 N N . ILE A 1 173 ? -4.382 -10.904 1.913 1.00 93.50 173 ILE A N 1
ATOM 1332 C CA . ILE A 1 173 ? -3.710 -10.369 0.719 1.00 93.50 173 ILE A CA 1
ATOM 1333 C C . ILE A 1 173 ? -3.915 -8.852 0.676 1.00 93.50 173 ILE A C 1
ATOM 1335 O O . ILE A 1 173 ? -5.043 -8.377 0.531 1.00 93.50 173 ILE A O 1
ATOM 1339 N N . SER A 1 174 ? -2.822 -8.099 0.782 1.00 92.44 174 SER A N 1
ATOM 1340 C CA . SER A 1 174 ? -2.784 -6.638 0.687 1.00 92.44 174 SER A CA 1
ATOM 1341 C C . SER A 1 174 ? -2.150 -6.225 -0.639 1.00 92.44 174 SER A C 1
ATOM 1343 O O . SER A 1 174 ? -0.951 -6.403 -0.854 1.00 92.44 174 SER A O 1
ATOM 1345 N N . GLN A 1 175 ? -2.978 -5.704 -1.544 1.00 91.19 175 GLN A N 1
ATOM 1346 C CA . GLN A 1 175 ? -2.570 -5.297 -2.887 1.00 91.19 175 GLN A CA 1
ATOM 1347 C C . GLN A 1 175 ? -2.506 -3.777 -2.969 1.00 91.19 175 GLN A C 1
ATOM 1349 O O . GLN A 1 175 ? -3.527 -3.107 -2.801 1.00 91.19 175 GLN A O 1
ATOM 1354 N N . SER A 1 176 ? -1.315 -3.236 -3.206 1.00 85.38 176 SER A N 1
ATOM 1355 C CA . SER A 1 176 ? -1.108 -1.806 -3.418 1.00 85.38 176 SER A CA 1
ATOM 1356 C C . SER A 1 176 ? -1.687 -0.945 -2.286 1.00 85.38 176 SER A C 1
ATOM 1358 O O . SER A 1 176 ? -2.302 0.085 -2.535 1.00 85.38 176 SER A O 1
ATOM 1360 N N . GLY A 1 177 ? -1.519 -1.337 -1.020 1.00 68.69 177 GLY A N 1
ATOM 1361 C CA . GLY A 1 177 ? -2.048 -0.579 0.121 1.00 68.69 177 GLY A CA 1
ATOM 1362 C C . GLY A 1 177 ? -1.428 0.814 0.256 1.00 68.69 177 GLY A C 1
ATOM 1363 O O . GLY A 1 177 ? -0.347 0.955 0.815 1.00 68.69 177 GLY A O 1
ATOM 1364 N N . LEU A 1 178 ? -2.122 1.853 -0.228 1.00 59.00 178 LEU A N 1
ATOM 1365 C CA . LEU A 1 178 ? -1.715 3.247 -0.015 1.00 59.00 178 LEU A CA 1
ATOM 1366 C C . LEU A 1 178 ? -1.945 3.667 1.432 1.00 59.00 178 LEU A C 1
ATOM 1368 O O . LEU A 1 178 ? -3.026 3.462 1.984 1.00 59.00 178 LEU A O 1
ATOM 1372 N N . GLY A 1 179 ? -0.938 4.321 2.015 1.00 59.00 179 GLY A N 1
ATOM 1373 C CA . GLY A 1 179 ? -0.894 4.530 3.457 1.00 59.00 179 GLY A CA 1
ATOM 1374 C C . GLY A 1 179 ? -0.742 3.191 4.165 1.00 59.00 179 GLY A C 1
ATOM 1375 O O . GLY A 1 179 ? -1.504 2.910 5.086 1.00 59.00 179 GLY A O 1
ATOM 1376 N N . SER A 1 180 ? 0.191 2.369 3.682 1.00 64.62 180 SER A N 1
ATOM 1377 C CA . SER A 1 180 ? 0.416 1.005 4.137 1.00 64.62 180 SER A CA 1
ATOM 1378 C C . SER A 1 180 ? 0.349 0.916 5.666 1.00 64.62 180 SER A C 1
ATOM 1380 O O . SER A 1 180 ? 0.776 1.836 6.371 1.00 64.62 180 SER A O 1
ATOM 1382 N N . PRO A 1 181 ? -0.210 -0.174 6.208 1.00 64.69 181 PRO A N 1
ATOM 1383 C CA . PRO A 1 181 ? -0.418 -0.374 7.642 1.00 64.69 181 PRO A CA 1
ATOM 1384 C C . PRO A 1 181 ? 0.837 -0.200 8.504 1.00 64.69 181 PRO A C 1
ATOM 1386 O O . PRO A 1 181 ? 0.725 -0.100 9.725 1.00 64.69 181 PRO A O 1
ATOM 1389 N N . GLY A 1 182 ? 2.014 -0.166 7.876 1.00 73.06 182 GLY A N 1
ATOM 1390 C CA . GLY A 1 182 ? 3.291 0.150 8.493 1.00 73.06 182 GLY A CA 1
ATOM 1391 C C . GLY A 1 182 ? 3.537 1.628 8.806 1.00 73.06 182 GLY A C 1
ATOM 1392 O O . GLY A 1 182 ? 4.524 1.882 9.488 1.00 73.06 182 GLY A O 1
ATOM 1393 N N . THR A 1 183 ? 2.703 2.566 8.342 1.00 87.75 183 THR A N 1
ATOM 1394 C CA . THR A 1 183 ? 2.928 4.016 8.479 1.00 87.75 183 THR A CA 1
ATOM 1395 C C . THR A 1 183 ? 1.958 4.693 9.460 1.00 87.75 183 THR A C 1
ATOM 1397 O O . THR A 1 183 ? 0.741 4.663 9.277 1.00 87.75 183 THR A O 1
ATOM 1400 N N . TYR A 1 184 ? 2.478 5.426 10.450 1.00 89.50 184 TYR A N 1
ATOM 1401 C CA . TYR A 1 184 ? 1.713 6.128 11.494 1.00 89.50 184 TYR A CA 1
ATOM 1402 C C . TYR A 1 184 ? 0.752 7.160 10.910 1.00 89.50 184 TYR A C 1
ATOM 1404 O O . TYR A 1 184 ? -0.360 7.345 11.405 1.00 89.50 184 TYR A O 1
ATOM 1412 N N . SER A 1 185 ? 1.166 7.820 9.825 1.00 88.12 185 SER A N 1
ATOM 1413 C CA . SER A 1 185 ? 0.381 8.872 9.180 1.00 88.12 185 SER A CA 1
ATOM 1414 C C . SER A 1 185 ? -0.904 8.351 8.525 1.00 88.12 185 SER A C 1
ATOM 1416 O O . SER A 1 185 ? -1.759 9.152 8.135 1.00 88.12 185 SER A O 1
ATOM 1418 N N . SER A 1 186 ? -1.080 7.033 8.433 1.00 88.56 186 SER A N 1
ATOM 1419 C CA . SER A 1 186 ? -2.297 6.381 7.944 1.00 88.56 186 SER A CA 1
ATOM 1420 C C . SER A 1 186 ? -3.412 6.307 8.978 1.00 88.56 186 SER A C 1
ATOM 1422 O O . SER A 1 186 ? -4.547 6.027 8.604 1.00 88.56 186 SER A O 1
ATOM 1424 N N . TYR A 1 187 ? -3.125 6.633 10.239 1.00 90.75 187 TYR A N 1
ATOM 1425 C CA . TYR A 1 187 ? -4.049 6.497 11.359 1.00 90.75 187 TYR A CA 1
ATOM 1426 C C . TYR A 1 187 ? -4.280 7.827 12.078 1.00 90.75 187 TYR A C 1
ATOM 1428 O O . TYR A 1 187 ? -3.490 8.772 11.986 1.00 90.75 187 TYR A O 1
ATOM 1436 N N . TYR A 1 188 ? -5.366 7.894 12.841 1.00 91.69 188 TYR A N 1
ATOM 1437 C CA . TYR A 1 188 ? -5.567 8.921 13.856 1.00 91.69 188 TYR A CA 1
ATOM 1438 C C . TYR A 1 188 ? -5.421 8.333 15.256 1.00 91.69 188 TYR A C 1
ATOM 1440 O O . TYR A 1 188 ? -5.867 7.223 15.522 1.00 91.69 188 TYR A O 1
ATOM 1448 N N . ASN A 1 189 ? -4.855 9.114 16.175 1.00 91.94 189 ASN A N 1
ATOM 1449 C CA . ASN A 1 189 ? -5.128 8.924 17.596 1.00 91.94 189 ASN A CA 1
ATOM 1450 C C . ASN A 1 189 ? -6.505 9.533 17.942 1.00 91.94 189 ASN A C 1
ATOM 1452 O O . ASN A 1 189 ? -7.084 10.294 17.155 1.00 91.94 189 ASN A O 1
ATOM 1456 N N . MET A 1 190 ? -7.016 9.236 19.137 1.00 91.38 190 MET A N 1
ATOM 1457 C CA . MET A 1 190 ? -8.324 9.724 19.590 1.00 91.38 190 MET A CA 1
ATOM 1458 C C . MET A 1 190 ? -8.452 11.258 19.553 1.00 91.38 190 MET A C 1
ATOM 1460 O O . MET A 1 190 ? -9.479 11.783 19.128 1.00 91.38 190 MET A O 1
ATOM 1464 N N . ASN A 1 191 ? -7.408 11.995 19.949 1.00 91.62 191 ASN A N 1
ATOM 1465 C CA . ASN A 1 191 ? -7.437 13.461 19.974 1.00 91.62 191 ASN A CA 1
ATOM 1466 C C . ASN A 1 191 ? -7.567 14.055 18.563 1.00 91.62 191 ASN A C 1
ATOM 1468 O O . ASN A 1 191 ? -8.405 14.921 18.316 1.00 91.62 191 ASN A O 1
ATOM 1472 N N . ASN A 1 192 ? -6.787 13.539 17.612 1.00 90.81 192 ASN A N 1
ATOM 1473 C CA . ASN A 1 192 ? -6.867 13.922 16.210 1.00 90.81 192 ASN A CA 1
ATOM 1474 C C . ASN A 1 192 ? -8.274 13.639 15.677 1.00 90.81 192 ASN A C 1
ATOM 1476 O O . ASN A 1 192 ? -8.906 14.539 15.128 1.00 90.81 192 ASN A O 1
ATOM 1480 N N . ALA A 1 193 ? -8.802 12.432 15.902 1.00 91.00 193 ALA A N 1
ATOM 1481 C CA . ALA A 1 193 ? -10.141 12.049 15.460 1.00 91.00 193 ALA A CA 1
ATOM 1482 C C . ALA A 1 193 ? -11.249 12.959 16.027 1.00 91.00 193 ALA A C 1
ATOM 1484 O O . ALA A 1 193 ? -12.159 13.354 15.293 1.00 91.00 193 ALA A O 1
ATOM 1485 N N . LEU A 1 194 ? -11.156 13.341 17.305 1.00 90.19 194 LEU A N 1
ATOM 1486 C CA . LEU A 1 194 ? -12.085 14.277 17.942 1.00 90.19 194 LEU A CA 1
ATOM 1487 C C . LEU A 1 194 ? -11.976 15.682 17.346 1.00 90.19 194 LEU A C 1
ATOM 1489 O O . LEU A 1 194 ? -12.999 16.272 17.005 1.00 90.19 194 LEU A O 1
ATOM 1493 N N . ASN A 1 195 ? -10.763 16.195 17.136 1.00 90.88 195 ASN A N 1
ATOM 1494 C CA . ASN A 1 195 ? -10.549 17.494 16.493 1.00 90.88 195 ASN A CA 1
ATOM 1495 C C . ASN A 1 195 ? -11.156 17.529 15.082 1.00 90.88 195 ASN A C 1
ATOM 1497 O O . ASN A 1 195 ? -11.853 18.481 14.721 1.00 90.88 195 ASN A O 1
ATOM 1501 N N . TYR A 1 196 ? -10.969 16.458 14.305 1.00 88.88 196 TYR A N 1
ATOM 1502 C CA . TYR A 1 196 ? -11.603 16.320 12.994 1.00 88.88 196 TYR A CA 1
ATOM 1503 C C . TYR A 1 196 ? -13.129 16.279 13.097 1.00 88.88 196 TYR A C 1
ATOM 1505 O O . TYR A 1 196 ? -13.802 17.032 12.388 1.00 88.88 196 TYR A O 1
ATOM 1513 N N . SER A 1 197 ? -13.676 15.464 13.999 1.00 90.31 197 SER A N 1
ATOM 1514 C CA . SER A 1 197 ? -15.124 15.331 14.207 1.00 90.31 197 SER A CA 1
ATOM 1515 C C . SER A 1 197 ? -15.767 16.659 14.616 1.00 90.31 197 SER A C 1
ATOM 1517 O O . SER A 1 197 ? -16.786 17.053 14.049 1.00 90.31 197 SER A O 1
ATOM 1519 N N . ASN A 1 198 ? -15.123 17.416 15.506 1.00 91.81 198 ASN A N 1
ATOM 1520 C CA . ASN A 1 198 ? -15.590 18.726 15.961 1.00 91.81 198 ASN A CA 1
ATOM 1521 C C . ASN A 1 198 ? -15.718 19.730 14.809 1.00 91.81 198 ASN A C 1
ATOM 1523 O O . ASN A 1 198 ? -16.664 20.513 14.770 1.00 91.81 198 ASN A O 1
ATOM 1527 N N . SER A 1 199 ? -14.821 19.677 13.822 1.00 91.62 199 SER A N 1
ATOM 1528 C CA . SER A 1 199 ? -14.931 20.551 12.649 1.00 91.62 199 SER A CA 1
ATOM 1529 C C . SER A 1 199 ? -16.131 20.214 11.748 1.00 91.62 199 SER A C 1
ATOM 1531 O O . SER A 1 199 ? -16.641 21.096 11.062 1.00 91.62 199 SER A O 1
ATOM 1533 N N . ILE A 1 200 ? -16.601 18.960 11.741 1.00 92.12 200 ILE A N 1
ATOM 1534 C CA . ILE A 1 200 ? -17.826 18.558 11.025 1.00 92.12 200 ILE A CA 1
ATOM 1535 C C . ILE A 1 200 ? -19.051 19.049 11.799 1.00 92.12 200 ILE A C 1
ATOM 1537 O O . ILE A 1 200 ? -19.939 19.661 11.212 1.00 92.12 200 ILE A O 1
ATOM 1541 N N . VAL A 1 201 ? -19.055 18.846 13.119 1.00 94.75 201 VAL A N 1
ATOM 1542 C CA . VAL A 1 201 ? -20.103 19.324 14.038 1.00 94.75 201 VAL A CA 1
ATOM 1543 C C . VAL A 1 201 ? -20.329 20.830 13.870 1.00 94.75 201 VAL A C 1
ATOM 1545 O O . VAL A 1 201 ? -21.465 21.260 13.685 1.00 94.75 201 VAL A O 1
ATOM 1548 N N . GLN A 1 202 ? -19.250 21.618 13.818 1.00 93.81 202 GLN A N 1
ATOM 1549 C CA . GLN A 1 202 ? -19.311 23.067 13.594 1.00 93.81 202 GLN A CA 1
ATOM 1550 C C . GLN A 1 202 ? -19.917 23.445 12.234 1.00 93.81 202 GLN A C 1
ATOM 1552 O O . GLN A 1 202 ? -20.747 24.348 12.166 1.00 93.81 202 GLN A O 1
ATOM 1557 N N . ARG A 1 203 ? -19.539 22.752 11.150 1.00 95.06 203 ARG A N 1
ATOM 1558 C CA . ARG A 1 203 ? -20.063 23.008 9.791 1.00 95.06 203 ARG A CA 1
ATOM 1559 C C . ARG A 1 203 ? -21.551 22.695 9.647 1.00 95.06 203 ARG A C 1
ATOM 1561 O O . ARG A 1 203 ? -22.202 23.258 8.775 1.00 95.06 203 ARG A O 1
ATOM 1568 N N . LEU A 1 204 ? -22.062 21.787 10.473 1.00 95.81 204 LEU A N 1
ATOM 1569 C CA . LEU A 1 204 ? -23.471 21.393 10.505 1.00 95.81 204 LEU A CA 1
ATOM 1570 C C . LEU A 1 204 ? -24.284 22.183 11.530 1.00 95.81 204 LEU A C 1
ATOM 1572 O O . LEU A 1 204 ? -25.468 21.912 11.699 1.00 95.81 204 LEU A O 1
ATOM 1576 N N . HIS A 1 205 ? -23.658 23.143 12.219 1.00 95.31 205 HIS A N 1
ATOM 1577 C CA . HIS A 1 205 ? -24.275 23.911 13.300 1.00 95.31 205 HIS A CA 1
ATOM 1578 C C . HIS A 1 205 ? -24.857 23.026 14.417 1.00 95.31 205 HIS A C 1
ATOM 1580 O O . HIS A 1 205 ? -25.797 23.416 15.109 1.00 95.31 205 HIS A O 1
ATOM 1586 N N . CYS A 1 206 ? -24.282 21.837 14.617 1.00 95.50 206 CYS A N 1
ATOM 1587 C CA . CYS A 1 206 ? -24.605 20.989 15.754 1.00 95.50 206 CYS A CA 1
ATOM 1588 C C . CYS A 1 206 ? -23.914 21.528 17.013 1.00 95.50 206 CYS A C 1
ATOM 1590 O O . CYS A 1 206 ? -22.776 21.999 16.960 1.00 95.50 206 CYS A O 1
ATOM 1592 N N . THR A 1 207 ? -24.585 21.441 18.163 1.00 90.38 207 THR A N 1
ATOM 1593 C CA . THR A 1 207 ? -23.959 21.765 19.451 1.00 90.38 207 THR A CA 1
ATOM 1594 C C . THR A 1 207 ? -22.948 20.685 19.830 1.00 90.38 207 THR A C 1
ATOM 1596 O O . THR A 1 207 ? -23.099 19.529 19.435 1.00 90.38 207 THR A O 1
ATOM 1599 N N . ASN A 1 208 ? -21.907 21.063 20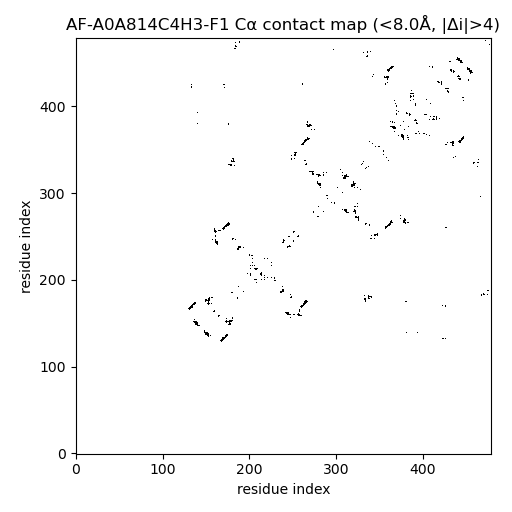.580 1.00 88.88 208 ASN A N 1
ATOM 1600 C CA . ASN A 1 208 ? -20.871 20.135 21.052 1.00 88.88 208 ASN A CA 1
ATOM 1601 C C . ASN A 1 208 ? -20.790 20.041 22.584 1.00 88.88 208 ASN A C 1
ATOM 1603 O O . ASN A 1 208 ? -19.821 19.517 23.127 1.00 88.88 208 ASN A O 1
ATOM 1607 N N . ASP A 1 209 ? -21.797 20.567 23.279 1.00 89.38 209 ASP A N 1
ATOM 1608 C CA . ASP A 1 209 ? -21.797 20.653 24.743 1.00 89.38 209 ASP A CA 1
ATOM 1609 C C . ASP A 1 209 ? -22.099 19.295 25.393 1.00 89.38 209 ASP A C 1
ATOM 1611 O O . ASP A 1 209 ? -21.692 19.027 26.519 1.00 89.38 209 ASP A O 1
ATOM 1615 N N . ASP A 1 210 ? -22.816 18.426 24.673 1.00 93.25 210 ASP A N 1
ATOM 1616 C CA . ASP A 1 210 ? -23.199 17.093 25.124 1.00 93.25 210 ASP A CA 1
ATOM 1617 C C . ASP A 1 210 ? -23.108 16.086 23.972 1.00 93.25 210 ASP A C 1
ATOM 1619 O O . ASP A 1 210 ? -23.716 16.270 22.917 1.00 93.25 210 ASP A O 1
ATOM 1623 N N . LYS A 1 211 ? -22.389 14.979 24.195 1.00 91.38 211 LYS A N 1
ATOM 1624 C CA . LYS A 1 211 ? -22.120 13.971 23.158 1.00 91.38 211 LYS A CA 1
ATOM 1625 C C . LYS A 1 211 ? -23.396 13.331 22.599 1.00 91.38 211 LYS A C 1
ATOM 1627 O O . LYS A 1 211 ? -23.430 13.008 21.412 1.00 91.38 211 LYS A O 1
ATOM 1632 N N . GLN A 1 212 ? -24.439 13.137 23.412 1.00 94.38 212 GLN A N 1
ATOM 1633 C CA . GLN A 1 212 ? -25.699 12.549 22.944 1.00 94.38 212 GLN A CA 1
ATOM 1634 C C . GLN A 1 212 ? -26.483 13.539 22.084 1.00 94.38 212 GLN A C 1
ATOM 1636 O O . GLN A 1 212 ? -27.011 13.153 21.039 1.00 94.38 212 GLN A O 1
ATOM 1641 N N . LYS A 1 213 ? -26.503 14.823 22.460 1.00 94.31 213 LYS A N 1
ATOM 1642 C CA . LYS A 1 213 ? -27.081 15.895 21.636 1.00 94.31 213 LYS A CA 1
ATOM 1643 C C . LYS A 1 213 ? -26.341 16.040 20.312 1.00 94.31 213 LYS A C 1
ATOM 1645 O O . LYS A 1 213 ? -26.999 16.094 19.273 1.00 94.31 213 LYS A O 1
ATOM 1650 N N . THR A 1 214 ? -25.008 16.004 20.326 1.00 94.81 214 THR A N 1
ATOM 1651 C CA . THR A 1 214 ? -24.191 16.017 19.105 1.00 94.81 214 THR A CA 1
ATOM 1652 C C . THR A 1 214 ? -24.571 14.857 18.188 1.00 94.81 214 THR A C 1
ATOM 1654 O O . THR A 1 214 ? -24.887 15.066 17.019 1.00 94.81 214 THR A O 1
ATOM 1657 N N . LEU A 1 215 ? -24.601 13.626 18.712 1.00 95.12 215 LEU A N 1
ATOM 1658 C CA . LEU A 1 215 ? -24.950 12.438 17.926 1.00 95.12 215 LEU A CA 1
ATOM 1659 C C . LEU A 1 215 ? -26.388 12.479 17.403 1.00 95.12 215 LEU A C 1
ATOM 1661 O O . LEU A 1 215 ? -26.629 12.075 16.268 1.00 95.12 215 LEU A O 1
ATOM 1665 N N . SER A 1 216 ? -27.333 12.968 18.204 1.00 96.25 216 SER A N 1
ATOM 1666 C CA . SER A 1 216 ? -28.722 13.158 17.784 1.00 96.25 216 SER A CA 1
ATOM 1667 C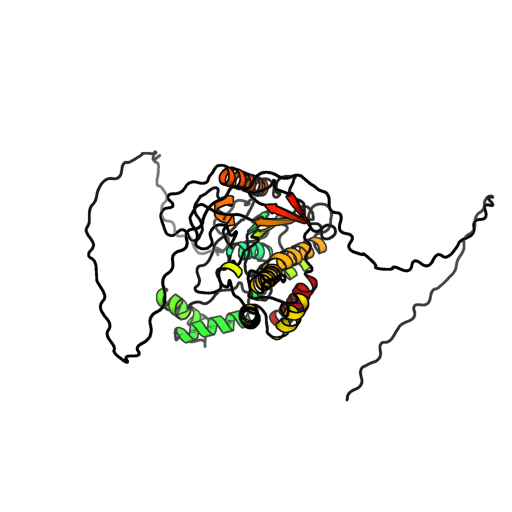 C . SER A 1 216 ? -28.815 14.152 16.623 1.00 96.25 216 SER A C 1
ATOM 1669 O O . SER A 1 216 ? -29.415 13.847 15.595 1.00 96.25 216 SER A O 1
ATOM 1671 N N . CYS A 1 217 ? -28.128 15.294 16.726 1.00 96.75 217 CYS A N 1
ATOM 1672 C CA . CYS A 1 217 ? -28.057 16.288 15.656 1.00 96.75 217 CYS A CA 1
ATOM 1673 C C . CYS A 1 217 ? -27.466 15.705 14.363 1.00 96.75 217 CYS A C 1
ATOM 1675 O O . CYS A 1 217 ? -28.072 15.822 13.297 1.00 96.75 217 CYS A O 1
ATOM 1677 N N . LEU A 1 218 ? -26.333 15.000 14.455 1.00 95.75 218 LEU A N 1
ATOM 1678 C CA . LEU A 1 218 ? -25.691 14.370 13.298 1.00 95.75 218 LEU A CA 1
ATOM 1679 C C . LEU A 1 218 ? -26.587 13.314 12.636 1.00 95.75 218 LEU A C 1
ATOM 1681 O O . LEU A 1 218 ? -26.656 13.262 11.413 1.00 95.75 218 LEU A O 1
ATOM 1685 N N . ARG A 1 219 ? -27.301 12.495 13.419 1.00 96.25 219 ARG A N 1
ATOM 1686 C CA . ARG A 1 219 ? -28.229 11.473 12.896 1.00 96.25 219 ARG A CA 1
ATOM 1687 C C . ARG A 1 219 ? -29.472 12.070 12.241 1.00 96.25 219 ARG A C 1
ATOM 1689 O O . ARG A 1 219 ? -29.998 11.473 11.308 1.00 96.25 219 ARG A O 1
ATOM 1696 N N . ASN A 1 220 ? -29.920 13.230 12.717 1.00 97.12 220 ASN A N 1
ATOM 1697 C CA . ASN A 1 220 ? -31.055 13.958 12.148 1.00 97.12 220 ASN A CA 1
ATOM 1698 C C . ASN A 1 220 ? -30.662 14.831 10.945 1.00 97.12 220 ASN A C 1
ATOM 1700 O O . ASN A 1 220 ? -31.532 15.327 10.233 1.00 97.12 220 ASN A O 1
ATOM 1704 N N . THR A 1 221 ? -29.363 15.025 10.707 1.00 97.44 221 THR A N 1
ATOM 1705 C CA . THR A 1 221 ? -28.852 15.755 9.545 1.00 97.44 221 THR A CA 1
ATOM 1706 C C . THR A 1 221 ? -29.017 14.912 8.282 1.00 97.44 221 THR A C 1
ATOM 1708 O O . THR A 1 221 ? -28.771 13.705 8.284 1.00 97.44 221 THR A O 1
ATOM 1711 N N . SER A 1 222 ? -29.399 15.544 7.170 1.00 96.94 222 SER A N 1
ATOM 1712 C CA . SER A 1 222 ? -29.523 14.831 5.901 1.00 96.94 222 SER A CA 1
ATOM 1713 C C . SER A 1 222 ? -28.172 14.264 5.449 1.00 96.94 222 SER A C 1
ATOM 1715 O O . SER A 1 222 ? -27.119 14.880 5.626 1.00 96.94 222 SER A O 1
ATOM 1717 N N . PHE A 1 223 ? -28.188 13.104 4.790 1.00 95.00 223 PHE A N 1
ATOM 1718 C CA . PHE A 1 223 ? -26.968 12.508 4.239 1.00 95.00 223 PHE A CA 1
ATOM 1719 C C . PHE A 1 223 ? -26.231 13.452 3.271 1.00 95.00 223 PHE A C 1
ATOM 1721 O O . PHE A 1 223 ? -25.003 13.498 3.259 1.00 95.00 223 PHE A O 1
ATOM 1728 N N . LYS A 1 224 ? -26.969 14.253 2.491 1.00 95.69 224 LYS A N 1
ATOM 1729 C CA . LYS A 1 224 ? -26.391 15.238 1.566 1.00 95.69 224 LYS A CA 1
ATOM 1730 C C . LYS A 1 224 ? -25.626 16.335 2.310 1.00 95.69 224 LYS A C 1
ATOM 1732 O O . LYS A 1 224 ? -24.538 16.708 1.876 1.00 95.69 224 LYS A O 1
ATOM 1737 N N . ASP A 1 225 ? -26.171 16.828 3.418 1.00 96.31 225 ASP A N 1
ATOM 1738 C CA . ASP A 1 225 ? -25.515 17.857 4.227 1.00 96.31 225 ASP A CA 1
ATOM 1739 C C . ASP A 1 225 ? -24.319 17.286 4.984 1.00 96.31 225 ASP A C 1
ATOM 1741 O O . ASP A 1 225 ? -23.270 17.926 5.021 1.00 96.31 225 ASP A O 1
ATOM 1745 N N . LEU A 1 226 ? -24.426 16.049 5.488 1.00 93.69 226 LEU A N 1
ATOM 1746 C CA . LEU A 1 226 ? -23.293 15.314 6.052 1.00 93.69 226 LEU A CA 1
ATOM 1747 C C . LEU A 1 226 ? -22.153 15.206 5.034 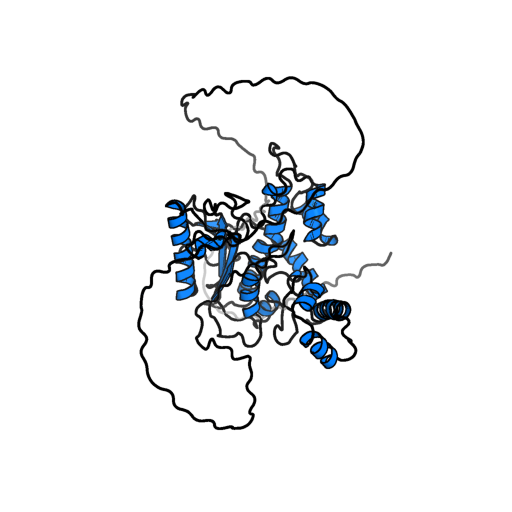1.00 93.69 226 LEU A C 1
ATOM 1749 O O . LEU A 1 226 ? -21.033 15.587 5.355 1.00 93.69 226 LEU A O 1
ATOM 1753 N N . LEU A 1 227 ? -22.427 14.768 3.799 1.00 92.38 227 LEU A N 1
ATOM 1754 C CA . LEU A 1 227 ? -21.413 14.692 2.741 1.00 92.38 227 LEU A CA 1
ATOM 1755 C C . LEU A 1 227 ? -20.826 16.063 2.392 1.00 92.38 227 LEU A C 1
ATOM 1757 O O . LEU A 1 227 ? -19.620 16.177 2.202 1.00 92.38 227 LEU A O 1
ATOM 1761 N N . LYS A 1 228 ? -21.650 17.114 2.336 1.00 93.75 228 LYS A N 1
ATOM 1762 C CA . LYS A 1 228 ? -21.179 18.479 2.068 1.00 93.75 228 LYS A CA 1
ATOM 1763 C C . LYS A 1 228 ? -20.277 19.004 3.189 1.00 93.75 228 LYS A C 1
ATOM 1765 O O . LYS A 1 228 ? -19.256 19.623 2.910 1.00 93.75 228 LYS A O 1
ATOM 1770 N N . ALA A 1 229 ? -20.638 18.764 4.448 1.00 93.06 229 ALA A N 1
ATOM 1771 C CA . ALA A 1 229 ? -19.825 19.145 5.599 1.00 93.06 229 ALA A CA 1
ATOM 1772 C C . ALA A 1 229 ? -18.534 18.323 5.683 1.00 93.06 229 ALA A C 1
ATOM 1774 O O . ALA A 1 229 ? -17.489 18.850 6.082 1.00 93.06 229 ALA A O 1
ATOM 1775 N N . TYR A 1 230 ? -18.614 17.052 5.287 1.00 89.75 230 TYR A N 1
ATOM 1776 C CA . TYR A 1 230 ? -17.493 16.130 5.206 1.00 89.75 230 TYR A CA 1
ATOM 1777 C C . TYR A 1 230 ? -16.523 16.494 4.068 1.00 89.75 230 TYR A C 1
ATOM 1779 O O . TYR A 1 230 ? -15.315 16.387 4.262 1.00 89.75 230 TYR A O 1
ATOM 1787 N N . ASP A 1 231 ? -17.022 17.044 2.955 1.00 86.94 231 ASP A N 1
ATOM 1788 C CA . ASP A 1 231 ? -16.227 17.564 1.830 1.00 86.94 231 ASP A CA 1
ATOM 1789 C C . ASP A 1 231 ? -15.256 16.496 1.266 1.00 86.94 231 ASP A C 1
ATOM 1791 O O . ASP A 1 231 ? -15.547 15.300 1.310 1.00 86.94 231 ASP A O 1
ATOM 1795 N N . ASN A 1 232 ? -14.098 16.897 0.736 1.00 77.12 232 ASN A N 1
ATOM 1796 C CA . ASN A 1 232 ? -13.064 16.015 0.189 1.00 77.12 232 ASN A CA 1
ATOM 1797 C C . ASN A 1 232 ? -12.150 15.363 1.236 1.00 77.12 232 ASN A C 1
ATOM 1799 O O . ASN A 1 232 ? -10.979 15.086 0.970 1.00 77.12 232 ASN A O 1
ATOM 1803 N N . ARG A 1 233 ? -12.644 15.163 2.459 1.00 76.31 233 ARG A N 1
ATOM 1804 C CA . ARG A 1 233 ? -11.826 14.622 3.547 1.00 76.31 233 ARG A CA 1
ATOM 1805 C C . ARG A 1 233 ? -11.633 13.116 3.404 1.00 76.31 233 ARG A C 1
ATOM 1807 O O . ARG A 1 233 ? -12.471 12.401 2.868 1.00 76.31 233 ARG A O 1
ATOM 1814 N N . TYR A 1 234 ? -10.513 12.638 3.929 1.00 73.25 234 TYR A N 1
ATOM 1815 C CA . TYR A 1 234 ? -10.186 11.219 3.986 1.00 73.25 234 TYR A CA 1
ATOM 1816 C C . TYR A 1 234 ? -10.325 10.713 5.428 1.00 73.25 234 TYR A C 1
ATOM 1818 O O . TYR A 1 234 ? -9.600 11.178 6.311 1.00 73.25 234 TYR A O 1
ATOM 1826 N N . THR A 1 235 ? -11.239 9.766 5.678 1.00 77.62 235 THR A N 1
ATOM 1827 C CA . THR A 1 235 ? -11.340 9.100 6.989 1.00 77.62 235 THR A CA 1
ATOM 1828 C C . THR A 1 235 ? -10.182 8.127 7.133 1.00 77.62 235 THR A C 1
ATOM 1830 O O . THR A 1 235 ? -10.008 7.241 6.298 1.00 77.62 235 THR A O 1
ATOM 1833 N N . LYS A 1 236 ? -9.438 8.253 8.229 1.00 86.69 236 LYS A N 1
ATOM 1834 C CA . LYS A 1 236 ? -8.418 7.289 8.641 1.00 86.69 236 LYS A CA 1
ATOM 1835 C C . LYS A 1 236 ? -8.962 6.380 9.744 1.00 86.69 236 LYS A C 1
ATOM 1837 O O . LYS A 1 236 ? -9.782 6.856 10.537 1.00 86.69 236 LYS A O 1
ATOM 1842 N N . PRO A 1 237 ? -8.504 5.121 9.842 1.00 90.31 237 PRO A N 1
ATOM 1843 C CA . PRO A 1 237 ? -8.755 4.307 11.023 1.00 90.31 237 PRO A CA 1
ATOM 1844 C C . PRO A 1 237 ? -8.232 5.010 12.285 1.00 90.31 237 PRO A C 1
ATOM 1846 O O . PRO A 1 237 ? -7.240 5.746 12.242 1.00 90.31 237 PRO A O 1
ATOM 1849 N N . ILE A 1 238 ? -8.928 4.813 13.403 1.00 93.44 238 ILE A N 1
ATOM 1850 C CA . ILE A 1 238 ? -8.622 5.465 14.679 1.00 93.44 238 ILE A CA 1
ATOM 1851 C C . ILE A 1 238 ? -8.059 4.407 15.619 1.00 93.44 238 ILE A C 1
ATOM 1853 O O . ILE A 1 238 ? -8.746 3.433 15.908 1.00 93.44 238 ILE A O 1
ATOM 1857 N N . ILE A 1 239 ? -6.842 4.625 16.113 1.00 94.12 239 ILE A N 1
ATOM 1858 C CA . ILE A 1 239 ? -6.290 3.858 17.229 1.00 94.12 239 ILE A CA 1
ATOM 1859 C C . ILE A 1 239 ? -6.956 4.389 18.498 1.00 94.12 239 ILE A C 1
ATOM 1861 O O . ILE A 1 239 ? -6.680 5.510 18.942 1.00 94.12 239 ILE A O 1
ATOM 1865 N N . ASP A 1 240 ? -7.910 3.620 19.015 1.00 93.25 240 ASP A N 1
ATOM 1866 C CA . ASP A 1 240 ? -8.840 4.033 20.069 1.00 93.25 240 ASP A CA 1
ATOM 1867 C C . ASP A 1 240 ? -8.548 3.399 21.434 1.00 93.25 240 ASP A C 1
ATOM 1869 O O . ASP A 1 240 ? -9.264 3.672 22.397 1.00 93.25 240 ASP A O 1
ATOM 1873 N N . ASN A 1 241 ? -7.494 2.582 21.520 1.00 91.75 241 ASN A N 1
ATOM 1874 C CA . ASN A 1 241 ? -7.113 1.817 22.708 1.00 91.75 241 ASN A CA 1
ATOM 1875 C C . ASN A 1 241 ? -8.216 0.840 23.189 1.00 91.75 241 ASN A C 1
ATOM 1877 O O . ASN A 1 241 ? -8.174 0.392 24.336 1.00 91.75 241 ASN A O 1
ATOM 1881 N N . TYR A 1 242 ? -9.202 0.505 22.343 1.00 93.00 242 TYR A N 1
ATOM 1882 C CA . TYR A 1 242 ? -10.293 -0.421 22.664 1.00 93.00 242 TYR A CA 1
ATOM 1883 C C . TYR A 1 242 ? -10.607 -1.395 21.522 1.00 93.00 242 TYR A C 1
ATOM 1885 O O . TYR A 1 242 ? -10.269 -2.575 21.623 1.00 93.00 242 TYR A O 1
ATOM 1893 N N . PHE A 1 243 ? -11.270 -0.936 20.456 1.00 92.62 243 PHE A N 1
ATOM 1894 C CA . PHE A 1 243 ? -11.619 -1.773 19.308 1.00 92.62 243 PHE A CA 1
ATOM 1895 C C . PHE A 1 243 ? -10.417 -1.960 18.380 1.00 92.62 243 PHE A C 1
ATOM 1897 O O . PHE A 1 243 ? -10.155 -3.067 17.919 1.00 92.62 243 PHE A O 1
ATOM 1904 N N . PHE A 1 244 ? -9.646 -0.897 18.159 1.00 93.94 244 PHE A N 1
ATOM 1905 C CA . PHE A 1 244 ? -8.376 -0.912 17.446 1.00 93.94 244 PHE A CA 1
ATOM 1906 C C . PHE A 1 244 ? -7.278 -0.450 18.422 1.00 93.94 244 PHE A C 1
ATOM 1908 O O . PHE A 1 244 ? -6.897 0.724 18.438 1.00 93.94 244 PHE A O 1
ATOM 1915 N N . PRO A 1 245 ? -6.803 -1.357 19.297 1.00 93.00 245 PRO A N 1
ATOM 1916 C CA . PRO A 1 245 ? -6.029 -0.981 20.473 1.00 93.00 245 PRO A CA 1
ATOM 1917 C C . PRO A 1 245 ? -4.627 -0.458 20.158 1.00 93.00 245 PRO A C 1
ATOM 1919 O O . PRO A 1 245 ? -4.137 0.424 20.854 1.00 93.00 245 PRO A O 1
ATOM 1922 N N . LEU A 1 246 ? -3.974 -0.999 19.128 1.00 93.44 246 LEU A N 1
ATOM 1923 C CA . LEU A 1 246 ? -2.605 -0.649 18.760 1.00 93.44 246 LEU A CA 1
ATOM 1924 C C . LEU A 1 246 ? -2.480 -0.526 17.252 1.00 93.44 246 LEU A C 1
ATOM 1926 O O . LEU A 1 246 ? -3.083 -1.295 16.507 1.00 93.44 246 LEU A O 1
ATOM 1930 N N . TYR A 1 247 ? -1.631 0.399 16.812 1.00 91.75 247 TYR A N 1
ATOM 1931 C CA . TYR A 1 247 ? -1.264 0.484 15.405 1.00 91.75 247 TYR A CA 1
ATOM 1932 C C . TYR A 1 247 ? -0.529 -0.812 14.971 1.00 91.75 247 TYR A C 1
ATOM 1934 O O . TYR A 1 247 ? 0.197 -1.392 15.790 1.00 91.75 247 TYR A O 1
ATOM 1942 N N . PRO A 1 248 ? -0.689 -1.309 13.725 1.00 92.81 248 PRO A N 1
ATOM 1943 C CA . PRO A 1 248 ? -0.355 -2.700 13.401 1.00 92.81 248 PRO A CA 1
ATOM 1944 C C . PRO A 1 248 ? 1.090 -3.150 13.678 1.00 92.81 248 PRO A C 1
ATOM 1946 O O . PRO A 1 248 ? 1.236 -4.190 14.320 1.00 92.81 248 PRO A O 1
ATOM 1949 N N . PRO A 1 249 ? 2.168 -2.420 13.314 1.00 92.31 249 PRO A N 1
ATOM 1950 C CA . PRO A 1 249 ? 3.516 -2.808 13.732 1.00 92.31 249 PRO A CA 1
ATOM 1951 C C . PRO A 1 249 ? 3.705 -2.956 15.248 1.00 92.31 249 PRO A C 1
ATOM 1953 O O . PRO A 1 249 ? 4.396 -3.889 15.655 1.00 92.31 249 PRO A O 1
ATOM 1956 N N . LEU A 1 250 ? 3.081 -2.119 16.090 1.00 93.19 250 LEU A N 1
ATOM 1957 C CA . LEU A 1 250 ? 3.115 -2.328 17.546 1.00 93.19 250 LEU A CA 1
ATOM 1958 C C . LEU A 1 250 ? 2.288 -3.535 17.975 1.00 93.19 250 LEU A C 1
ATOM 1960 O O . LEU A 1 250 ? 2.739 -4.291 18.827 1.00 93.19 250 LEU A O 1
ATOM 1964 N N . ALA A 1 251 ? 1.106 -3.745 17.392 1.00 93.75 251 ALA A N 1
ATOM 1965 C CA . ALA A 1 251 ? 0.298 -4.931 17.681 1.00 93.75 251 ALA A CA 1
ATOM 1966 C C . ALA A 1 251 ? 1.075 -6.224 17.367 1.00 93.75 251 ALA A C 1
ATOM 1968 O O . ALA A 1 251 ? 1.037 -7.184 18.136 1.00 93.75 251 ALA A O 1
ATOM 1969 N N . ILE A 1 252 ? 1.831 -6.231 16.263 1.00 92.88 252 ILE A N 1
ATOM 1970 C CA . ILE A 1 252 ? 2.709 -7.338 15.872 1.00 92.88 252 ILE A CA 1
ATOM 1971 C C . ILE A 1 252 ? 3.855 -7.488 16.871 1.00 92.88 252 ILE A C 1
ATOM 1973 O O . ILE A 1 252 ? 4.120 -8.595 17.319 1.00 92.88 252 ILE A O 1
ATOM 1977 N N . GLN A 1 253 ? 4.535 -6.404 17.248 1.00 91.88 253 GLN A N 1
ATOM 1978 C CA . GLN A 1 253 ? 5.634 -6.448 18.224 1.00 91.88 253 GLN A CA 1
ATOM 1979 C C . GLN A 1 253 ? 5.177 -6.925 19.608 1.00 91.88 253 GLN A C 1
ATOM 1981 O O . GLN A 1 253 ? 5.908 -7.647 20.279 1.00 91.88 253 GLN A O 1
ATOM 1986 N N . ASN A 1 254 ? 3.950 -6.578 19.998 1.00 92.69 254 ASN A N 1
ATOM 1987 C CA . ASN A 1 254 ? 3.351 -6.966 21.272 1.00 92.69 254 ASN A CA 1
ATOM 1988 C C . ASN A 1 254 ? 2.724 -8.370 21.253 1.00 92.69 254 ASN A C 1
ATOM 1990 O O . ASN A 1 254 ? 2.225 -8.819 22.282 1.00 92.69 254 ASN A O 1
ATOM 1994 N N . GLY A 1 255 ? 2.716 -9.061 20.108 1.00 91.62 255 GLY A N 1
ATOM 1995 C CA . GLY A 1 255 ? 2.115 -10.391 19.980 1.00 91.62 255 GLY A CA 1
ATOM 1996 C C . GLY A 1 255 ? 0.585 -10.404 20.079 1.00 91.62 255 GLY A C 1
ATOM 1997 O O . GLY A 1 255 ? -0.001 -11.453 20.329 1.00 91.62 255 GLY A O 1
ATOM 1998 N N . THR A 1 256 ? -0.075 -9.253 19.912 1.00 92.38 256 THR A N 1
ATOM 1999 C CA . THR A 1 256 ? -1.545 -9.132 19.936 1.00 92.38 256 THR A CA 1
ATOM 2000 C C . THR A 1 256 ? -2.156 -9.125 18.538 1.00 92.38 256 THR A C 1
ATOM 2002 O O . THR A 1 256 ? -3.371 -9.020 18.403 1.00 92.38 256 THR A O 1
ATOM 2005 N N . TYR A 1 257 ? -1.323 -9.179 17.498 1.00 92.88 257 TYR A N 1
ATOM 2006 C CA . TYR A 1 257 ? -1.767 -9.265 16.113 1.00 92.88 257 TYR A CA 1
ATOM 2007 C C . TYR A 1 257 ? -2.161 -10.706 15.753 1.00 92.88 257 TYR A C 1
ATOM 2009 O O . TYR A 1 257 ? -1.496 -11.652 16.167 1.00 92.88 257 TYR A O 1
ATOM 2017 N N . ASN A 1 258 ? -3.202 -10.892 14.945 1.00 90.00 258 ASN A N 1
ATOM 2018 C CA . ASN A 1 258 ? -3.670 -12.215 14.533 1.00 90.00 258 ASN A CA 1
ATOM 2019 C C . ASN A 1 258 ? -2.586 -13.028 13.810 1.00 90.00 258 ASN A C 1
ATOM 2021 O O . ASN A 1 258 ? -1.910 -12.542 12.904 1.00 90.00 258 ASN A O 1
ATOM 2025 N N . ASN A 1 259 ? -2.489 -14.315 14.135 1.00 86.69 259 ASN A N 1
ATOM 2026 C CA . ASN A 1 259 ? -1.599 -15.242 13.439 1.00 86.69 259 ASN A CA 1
ATOM 2027 C C . ASN A 1 259 ? -2.170 -15.625 12.065 1.00 86.69 259 ASN A C 1
ATOM 2029 O O . ASN A 1 259 ? -2.966 -16.560 11.947 1.00 86.69 259 ASN A O 1
ATOM 2033 N N . VAL A 1 260 ? -1.764 -14.895 11.027 1.00 87.56 260 VAL A N 1
ATOM 2034 C CA . VAL A 1 260 ? -2.274 -15.054 9.659 1.00 87.56 260 VAL A CA 1
ATOM 2035 C C . VAL A 1 260 ? -1.138 -15.197 8.659 1.00 87.56 260 VAL A C 1
ATOM 2037 O O . VAL A 1 260 ? -0.039 -14.680 8.863 1.00 87.56 260 VAL A O 1
ATOM 2040 N N . SER A 1 261 ? -1.409 -15.884 7.550 1.00 90.19 261 SER A N 1
ATOM 2041 C CA . SER A 1 261 ? -0.563 -15.762 6.369 1.00 90.19 261 SER A CA 1
ATOM 2042 C C . SER A 1 261 ? -0.741 -14.398 5.737 1.00 90.19 261 SER A C 1
ATOM 2044 O O . SER A 1 261 ? -1.867 -13.932 5.580 1.00 90.19 261 SER A O 1
ATOM 2046 N N . LEU A 1 262 ? 0.364 -13.766 5.362 1.00 91.88 262 LEU A N 1
ATOM 2047 C CA . LEU A 1 262 ? 0.365 -12.399 4.889 1.00 91.88 262 LEU A CA 1
ATOM 2048 C C . LEU A 1 262 ? 1.099 -12.275 3.555 1.00 91.88 262 LEU A C 1
ATOM 2050 O O . LEU A 1 262 ? 2.306 -12.494 3.446 1.00 91.88 262 LEU A O 1
ATOM 2054 N N . ILE A 1 263 ? 0.338 -11.884 2.540 1.00 94.25 263 ILE A N 1
ATOM 2055 C CA . ILE A 1 263 ? 0.824 -11.596 1.201 1.00 94.25 263 ILE A CA 1
ATOM 2056 C C . ILE A 1 263 ? 0.664 -10.097 0.981 1.00 94.25 263 ILE A C 1
ATOM 2058 O O . ILE A 1 263 ? -0.445 -9.573 1.073 1.00 94.25 263 ILE A O 1
ATOM 2062 N N . MET A 1 264 ? 1.758 -9.398 0.701 1.00 94.19 264 MET A N 1
ATOM 2063 C CA . MET A 1 264 ? 1.738 -7.958 0.439 1.00 94.19 264 MET A CA 1
ATOM 2064 C C . MET A 1 264 ? 2.485 -7.650 -0.848 1.00 94.19 264 MET A C 1
ATOM 2066 O O . MET A 1 264 ? 3.520 -8.244 -1.126 1.00 94.19 264 MET A O 1
ATOM 2070 N N . GLY A 1 265 ? 2.012 -6.699 -1.632 1.00 93.75 265 GLY A N 1
ATOM 2071 C CA . GLY A 1 265 ? 2.774 -6.259 -2.789 1.00 93.75 265 GLY A CA 1
ATOM 2072 C C . GLY A 1 265 ? 2.206 -5.017 -3.426 1.00 93.75 265 GLY A C 1
ATOM 2073 O O . GLY A 1 265 ? 1.162 -4.507 -3.019 1.00 93.75 265 GLY A O 1
ATOM 2074 N N . ASN A 1 266 ? 2.927 -4.530 -4.420 1.00 93.75 266 ASN A N 1
ATOM 2075 C CA . ASN A 1 266 ? 2.646 -3.277 -5.096 1.00 93.75 266 ASN A CA 1
ATOM 2076 C C . ASN A 1 266 ? 3.040 -3.360 -6.567 1.00 93.75 266 ASN A C 1
ATOM 2078 O O . ASN A 1 266 ? 3.744 -4.270 -7.010 1.00 93.75 266 ASN A O 1
ATOM 2082 N N . ASN A 1 267 ? 2.583 -2.379 -7.326 1.00 93.62 267 ASN A N 1
ATOM 2083 C CA . ASN A 1 267 ? 2.936 -2.232 -8.724 1.00 93.62 267 ASN A CA 1
ATOM 2084 C C . ASN A 1 267 ? 4.249 -1.448 -8.858 1.00 93.62 267 ASN A C 1
ATOM 2086 O O . ASN A 1 267 ? 4.598 -0.638 -8.000 1.00 93.62 267 ASN A O 1
ATOM 2090 N N . ASP A 1 268 ? 4.990 -1.634 -9.948 1.00 91.81 268 ASP A N 1
ATOM 2091 C CA . ASP A 1 268 ? 6.264 -0.921 -10.152 1.00 91.81 268 ASP A CA 1
ATOM 2092 C C . ASP A 1 268 ? 6.079 0.599 -10.344 1.00 91.81 268 ASP A C 1
ATOM 2094 O O . ASP A 1 268 ? 6.997 1.395 -10.103 1.00 91.81 268 ASP A O 1
ATOM 2098 N N . TYR A 1 269 ? 4.889 1.021 -10.780 1.00 91.12 269 TYR A N 1
ATOM 2099 C CA . TYR A 1 269 ? 4.575 2.407 -11.117 1.00 91.12 269 TYR A CA 1
ATOM 2100 C C . TYR A 1 269 ? 3.297 2.904 -10.442 1.00 91.12 269 TYR A C 1
ATOM 2102 O O . TYR A 1 269 ? 2.570 3.680 -11.058 1.00 91.12 269 TYR A O 1
ATOM 2110 N N . GLU A 1 270 ? 3.054 2.514 -9.182 1.00 89.06 270 GLU A N 1
ATOM 2111 C CA . GLU A 1 270 ? 1.893 2.927 -8.366 1.00 89.06 270 GLU A CA 1
ATOM 2112 C C . GLU A 1 270 ? 1.433 4.355 -8.675 1.00 89.06 270 GLU A C 1
ATOM 2114 O O . GLU A 1 270 ? 0.288 4.599 -9.056 1.00 89.06 270 GLU A O 1
ATOM 2119 N N . GLN A 1 271 ? 2.374 5.296 -8.640 1.00 88.19 271 GLN A N 1
ATOM 2120 C CA . GLN A 1 271 ? 2.154 6.643 -9.139 1.00 88.19 271 GLN A CA 1
ATOM 2121 C C . GLN A 1 271 ? 2.920 6.858 -10.454 1.00 88.19 271 GLN A C 1
ATOM 2123 O O . GLN A 1 271 ? 4.160 6.828 -10.456 1.00 88.19 271 GLN A O 1
ATOM 2128 N N . 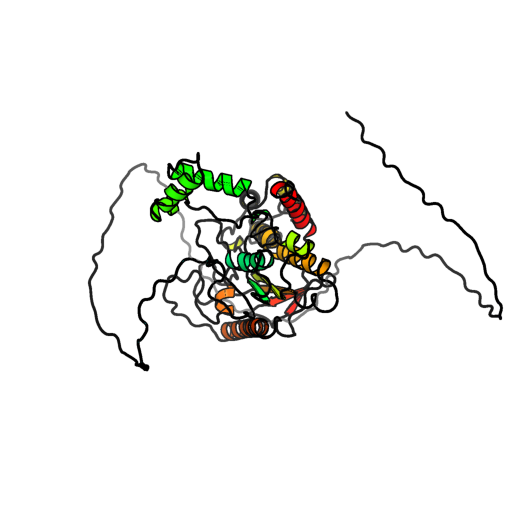PRO A 1 272 ? 2.232 7.146 -11.577 1.00 90.00 272 PRO A N 1
ATOM 2129 C CA . PRO A 1 272 ? 2.870 7.385 -12.869 1.00 90.00 272 PRO A CA 1
ATOM 2130 C C . PRO A 1 272 ? 3.462 8.810 -12.954 1.00 90.00 272 PRO A C 1
ATOM 2132 O O . PRO A 1 272 ? 3.217 9.558 -13.900 1.00 90.00 272 PRO A O 1
ATOM 2135 N N . ILE A 1 273 ? 4.287 9.201 -11.971 1.00 92.88 273 ILE A N 1
ATOM 2136 C CA . ILE A 1 273 ? 4.814 10.568 -11.785 1.00 92.88 273 ILE A CA 1
ATOM 2137 C C . ILE A 1 273 ? 5.488 11.111 -13.047 1.00 92.88 273 ILE A C 1
ATOM 2139 O O . ILE A 1 273 ? 5.277 12.258 -13.425 1.00 92.88 273 ILE A O 1
ATOM 2143 N N . CYS A 1 274 ? 6.289 10.297 -13.738 1.00 93.06 274 CYS A N 1
ATOM 2144 C CA . CYS A 1 274 ? 6.966 10.729 -14.963 1.00 93.06 274 CYS A CA 1
ATOM 2145 C C . CYS A 1 274 ? 6.050 10.881 -16.180 1.00 93.06 274 CYS A C 1
ATOM 2147 O O . CYS A 1 274 ? 6.451 11.556 -17.132 1.00 93.06 274 CYS A O 1
ATOM 2149 N N . HIS A 1 275 ? 4.880 10.240 -16.175 1.00 91.31 275 HIS A N 1
ATOM 2150 C CA . HIS A 1 275 ? 3.855 10.444 -17.193 1.00 91.31 275 HIS A CA 1
ATOM 2151 C C . HIS A 1 275 ? 3.127 11.768 -16.934 1.00 91.31 275 HIS A C 1
ATOM 2153 O O . HIS A 1 275 ? 3.016 12.592 -17.835 1.00 91.31 275 HIS A O 1
ATOM 2159 N N . GLN A 1 276 ? 2.739 12.012 -15.678 1.00 91.06 276 GLN A N 1
ATOM 2160 C CA . GLN A 1 276 ? 2.025 13.220 -15.246 1.00 91.06 276 GLN A CA 1
ATOM 2161 C C . GLN A 1 276 ? 2.902 14.482 -15.282 1.00 91.06 276 GLN A C 1
ATOM 2163 O O . GLN A 1 276 ? 2.441 15.562 -15.640 1.00 91.06 276 GLN A O 1
ATOM 2168 N N . HIS A 1 277 ? 4.189 14.346 -14.956 1.00 94.12 277 HIS A N 1
ATOM 2169 C CA . HIS A 1 277 ? 5.153 15.444 -14.870 1.00 94.12 277 HIS A CA 1
ATOM 2170 C C . HIS A 1 277 ? 6.421 15.129 -15.684 1.00 94.12 277 HIS A C 1
ATOM 2172 O O . HIS A 1 277 ? 7.510 14.916 -15.133 1.00 94.12 277 HIS A O 1
ATOM 2178 N N . PRO A 1 278 ? 6.327 15.092 -17.025 1.00 94.19 278 PRO A N 1
ATOM 2179 C CA . PRO A 1 278 ? 7.420 14.638 -17.878 1.00 94.19 278 PRO A CA 1
ATOM 2180 C C . PRO A 1 278 ? 8.641 15.563 -17.885 1.00 94.19 278 PRO A C 1
ATOM 2182 O O . PRO A 1 278 ? 9.733 15.112 -18.233 1.00 94.19 278 PRO A O 1
ATOM 2185 N N . PHE A 1 279 ? 8.485 16.825 -17.499 1.00 96.75 279 PHE A N 1
ATOM 2186 C CA . PHE A 1 279 ? 9.568 17.808 -17.452 1.00 96.75 279 PHE A CA 1
ATOM 2187 C C . PHE A 1 279 ? 9.859 18.280 -16.027 1.00 96.75 279 PHE A C 1
ATOM 2189 O O . PHE A 1 279 ? 10.412 19.363 -15.855 1.00 96.75 279 PHE A O 1
ATOM 2196 N N . MET A 1 280 ? 9.504 17.455 -15.029 1.00 97.88 280 MET A N 1
ATOM 2197 C CA . MET A 1 280 ? 9.687 17.775 -13.616 1.00 97.88 280 MET A CA 1
ATOM 2198 C C . MET A 1 280 ? 11.106 18.278 -13.353 1.00 97.88 280 MET A C 1
ATOM 2200 O O . MET A 1 280 ? 12.076 17.556 -13.596 1.00 97.88 280 MET A O 1
ATOM 2204 N N . ASN A 1 281 ? 11.223 19.502 -12.854 1.00 97.94 281 ASN A N 1
ATOM 2205 C CA . ASN A 1 281 ? 12.486 20.054 -12.371 1.00 97.94 281 ASN A CA 1
ATOM 2206 C C . ASN A 1 281 ? 12.636 19.857 -10.851 1.00 97.94 281 ASN A C 1
ATOM 2208 O O . ASN A 1 281 ? 11.717 19.396 -10.176 1.00 97.94 281 ASN A O 1
ATOM 2212 N N . PHE A 1 282 ? 13.800 20.211 -10.300 1.00 97.94 282 PHE A N 1
ATOM 2213 C CA . PHE A 1 282 ? 14.072 20.065 -8.867 1.00 97.94 282 PHE A CA 1
ATOM 2214 C C . PHE A 1 282 ? 13.055 20.809 -7.983 1.00 97.94 282 PHE A C 1
ATOM 2216 O O . PHE A 1 282 ? 12.570 20.254 -7.004 1.00 97.94 282 PHE A O 1
ATOM 2223 N N . LYS A 1 283 ? 12.671 22.040 -8.342 1.00 98.00 283 LYS A N 1
ATOM 2224 C CA . LYS A 1 283 ? 11.711 22.837 -7.560 1.00 98.00 283 LYS A CA 1
ATOM 2225 C C . LYS A 1 283 ? 10.333 22.170 -7.514 1.00 98.00 283 LYS A C 1
ATOM 2227 O O . LYS A 1 283 ? 9.728 22.091 -6.449 1.00 98.00 283 LYS A O 1
ATOM 2232 N N . GLU A 1 284 ? 9.857 21.672 -8.652 1.00 97.81 284 GLU A N 1
ATOM 2233 C CA . GLU A 1 284 ? 8.602 20.915 -8.746 1.00 97.81 284 GLU A CA 1
ATOM 2234 C C . GLU A 1 284 ? 8.678 19.594 -7.974 1.00 97.81 284 GLU A C 1
ATOM 2236 O O . GLU A 1 284 ? 7.725 19.230 -7.291 1.00 97.81 284 GLU A O 1
ATOM 2241 N N . ALA A 1 285 ? 9.825 18.910 -8.027 1.00 97.75 285 ALA A N 1
ATOM 2242 C CA . ALA A 1 285 ? 10.065 17.691 -7.264 1.00 97.75 285 ALA A CA 1
ATOM 2243 C C . ALA A 1 285 ? 9.952 17.933 -5.751 1.00 97.75 285 ALA A C 1
ATOM 2245 O O . ALA A 1 285 ? 9.251 17.188 -5.069 1.00 97.75 285 ALA A O 1
ATOM 2246 N N . ILE A 1 286 ? 10.574 18.998 -5.231 1.00 98.00 286 ILE A N 1
ATOM 2247 C CA . ILE A 1 286 ? 10.441 19.387 -3.819 1.00 98.00 286 ILE A CA 1
ATOM 2248 C C . ILE A 1 286 ? 8.988 19.708 -3.479 1.00 98.00 286 ILE A C 1
ATOM 2250 O O . ILE A 1 286 ? 8.473 19.181 -2.499 1.00 98.00 286 ILE A O 1
ATOM 2254 N N . ALA A 1 287 ? 8.311 20.513 -4.304 1.00 96.88 287 ALA A N 1
ATOM 2255 C CA . ALA A 1 287 ? 6.921 20.892 -4.063 1.00 96.88 287 ALA A CA 1
ATOM 2256 C C . ALA A 1 287 ? 5.979 19.678 -3.991 1.00 96.88 287 ALA A C 1
ATOM 2258 O O . ALA A 1 287 ? 5.051 19.673 -3.184 1.00 96.88 287 ALA A O 1
ATOM 2259 N N . LEU A 1 288 ? 6.222 18.645 -4.804 1.00 95.50 288 LEU A N 1
ATOM 2260 C CA . LEU A 1 288 ? 5.459 17.400 -4.748 1.00 95.50 288 LEU A CA 1
ATOM 2261 C C . LEU A 1 288 ? 5.803 16.578 -3.497 1.00 95.50 288 LEU A C 1
ATOM 2263 O O . LEU A 1 288 ? 4.903 16.126 -2.794 1.00 95.50 288 LEU A O 1
ATOM 2267 N N . LEU A 1 289 ? 7.090 16.420 -3.171 1.00 95.50 289 LEU A N 1
ATOM 2268 C CA . LEU A 1 289 ? 7.516 15.673 -1.982 1.00 95.50 289 LEU A CA 1
ATOM 2269 C C . LEU A 1 289 ? 7.009 16.304 -0.679 1.00 95.50 289 LEU A C 1
ATOM 2271 O O . LEU A 1 289 ? 6.597 15.570 0.219 1.00 95.50 289 LEU A O 1
ATOM 2275 N N . SER A 1 290 ? 6.958 17.636 -0.589 1.00 95.00 290 SER A N 1
ATOM 2276 C CA . SER A 1 290 ? 6.422 18.370 0.569 1.00 95.00 290 SER A CA 1
ATOM 2277 C C . SER A 1 290 ? 4.956 18.052 0.884 1.00 95.00 290 SER A C 1
ATOM 2279 O O . SER A 1 290 ? 4.510 18.319 1.995 1.00 95.00 290 SER A O 1
ATOM 2281 N N . GLN A 1 291 ? 4.197 17.477 -0.055 1.00 90.00 291 GLN A N 1
ATOM 2282 C CA . GLN A 1 291 ? 2.806 17.070 0.185 1.00 90.00 291 GLN A CA 1
ATOM 2283 C C . GLN A 1 291 ? 2.708 15.764 0.980 1.00 90.00 291 GLN A C 1
ATOM 2285 O O . GLN A 1 291 ? 1.711 15.522 1.652 1.00 90.00 291 GLN A O 1
ATOM 2290 N N . SER A 1 292 ? 3.728 14.907 0.895 1.00 85.75 292 SER A N 1
ATOM 2291 C CA . SER A 1 292 ? 3.736 13.583 1.530 1.00 85.75 292 SER A CA 1
ATOM 2292 C C . SER A 1 292 ? 4.802 13.437 2.609 1.00 85.75 292 SER A C 1
ATOM 2294 O O . SER A 1 292 ? 4.737 12.504 3.405 1.00 85.75 292 SER A O 1
ATOM 2296 N N . ILE A 1 293 ? 5.808 14.307 2.647 1.00 90.50 293 ILE A N 1
ATOM 2297 C CA . ILE A 1 293 ? 6.927 14.259 3.589 1.00 90.50 293 ILE A CA 1
ATOM 2298 C C . ILE A 1 293 ? 6.992 15.573 4.362 1.00 90.50 293 ILE A C 1
ATOM 2300 O O . ILE A 1 293 ? 7.020 16.651 3.774 1.00 90.50 293 ILE A O 1
ATOM 2304 N N . GLU A 1 294 ? 7.071 15.469 5.689 1.00 90.50 294 GLU A N 1
ATOM 2305 C CA . GLU A 1 294 ? 7.230 16.633 6.556 1.00 90.50 294 GLU A CA 1
ATOM 2306 C C . GLU A 1 294 ? 8.532 17.385 6.263 1.00 90.50 294 GLU A C 1
ATOM 2308 O O . GLU A 1 294 ? 9.581 16.786 6.011 1.00 90.50 294 GLU A O 1
ATOM 2313 N N . GLN A 1 295 ? 8.483 18.712 6.391 1.00 93.06 295 GLN A N 1
ATOM 2314 C CA . GLN A 1 295 ? 9.585 19.610 6.039 1.00 93.06 295 GLN A CA 1
ATOM 2315 C C . GLN A 1 295 ? 10.925 19.225 6.687 1.00 93.06 295 GLN A C 1
ATOM 2317 O O . GLN A 1 295 ? 11.968 19.334 6.043 1.00 93.06 295 GLN A O 1
ATOM 2322 N N . LYS A 1 296 ? 10.900 18.728 7.934 1.00 93.88 296 LYS A N 1
ATOM 2323 C CA . LYS A 1 296 ? 12.096 18.317 8.692 1.00 93.88 296 LYS A CA 1
ATOM 2324 C C . LYS A 1 296 ? 12.888 17.184 8.025 1.00 93.88 296 LYS A C 1
ATOM 2326 O O . LYS A 1 296 ? 14.089 17.071 8.242 1.00 93.88 296 LYS A O 1
ATOM 2331 N N . TRP A 1 297 ? 12.232 16.373 7.194 1.00 94.81 297 TRP A N 1
ATOM 2332 C CA . TRP A 1 297 ? 12.825 15.214 6.523 1.00 94.81 297 TRP A CA 1
ATOM 2333 C C . TRP A 1 297 ? 13.239 15.480 5.076 1.00 94.81 297 TRP A C 1
ATOM 2335 O O . TRP A 1 297 ? 14.025 14.712 4.520 1.00 94.81 297 TRP A O 1
ATOM 2345 N N . LEU A 1 298 ? 12.731 16.549 4.455 1.00 95.62 298 LEU A N 1
ATOM 2346 C CA . LEU A 1 298 ? 12.907 16.785 3.021 1.00 95.62 298 LEU A CA 1
ATOM 2347 C C . LEU A 1 298 ? 14.370 16.921 2.616 1.00 95.62 298 LEU A C 1
ATOM 2349 O O . LEU A 1 298 ? 14.780 16.284 1.652 1.00 95.62 298 LEU A O 1
ATOM 2353 N N . GLN A 1 299 ? 15.167 17.701 3.351 1.00 95.69 299 GLN A N 1
ATOM 2354 C CA . GLN A 1 299 ? 16.576 17.888 2.998 1.00 95.69 299 GLN A CA 1
ATOM 2355 C C . GLN A 1 299 ? 17.357 16.569 3.078 1.00 95.69 299 GLN A C 1
ATOM 2357 O O . GLN A 1 299 ? 18.136 16.258 2.184 1.00 95.69 299 GLN A O 1
ATOM 2362 N N . ILE A 1 300 ? 17.075 15.747 4.093 1.00 95.50 300 ILE A N 1
ATOM 2363 C CA . ILE A 1 300 ? 17.726 14.442 4.254 1.00 95.50 300 ILE A CA 1
ATOM 2364 C C . ILE A 1 300 ? 17.372 13.520 3.080 1.00 95.50 300 ILE A C 1
ATOM 2366 O O . ILE A 1 300 ? 18.250 12.854 2.539 1.00 95.50 300 ILE A O 1
ATOM 2370 N N . ILE A 1 301 ? 16.110 13.517 2.635 1.00 95.75 301 ILE A N 1
ATOM 2371 C CA . ILE A 1 301 ? 15.681 12.760 1.448 1.00 95.75 301 ILE A CA 1
ATOM 2372 C C . ILE A 1 301 ? 16.373 13.254 0.184 1.00 95.75 301 ILE A C 1
ATOM 2374 O O . ILE A 1 301 ? 16.813 12.439 -0.628 1.00 95.75 301 ILE A O 1
ATOM 2378 N N . VAL A 1 302 ? 16.453 14.574 0.003 1.00 96.75 302 VAL A N 1
ATOM 2379 C CA . VAL A 1 302 ? 17.114 15.187 -1.154 1.00 96.75 302 VAL A CA 1
ATOM 2380 C C . VAL A 1 302 ? 18.549 14.697 -1.261 1.00 96.75 302 VAL A C 1
ATOM 2382 O O . VAL A 1 302 ? 18.969 14.293 -2.345 1.00 96.75 302 VAL A O 1
ATOM 2385 N N . ASP A 1 303 ? 19.264 14.683 -0.140 1.00 96.25 303 ASP A N 1
ATOM 2386 C CA . ASP A 1 303 ? 20.659 14.266 -0.092 1.00 96.25 303 ASP A CA 1
ATOM 2387 C C . ASP A 1 303 ? 20.795 12.749 -0.282 1.00 96.25 303 ASP A C 1
ATOM 2389 O O . ASP A 1 303 ? 21.616 12.305 -1.087 1.00 96.25 303 ASP A O 1
ATOM 2393 N N . TYR A 1 304 ? 19.948 11.958 0.387 1.00 95.56 304 TYR A N 1
ATOM 2394 C CA . TYR A 1 304 ? 19.961 10.492 0.329 1.00 95.56 304 TYR A CA 1
ATOM 2395 C C . TYR A 1 304 ? 19.708 9.951 -1.084 1.00 95.56 304 TYR A C 1
ATOM 2397 O O . TYR A 1 304 ? 20.378 9.019 -1.522 1.00 95.56 304 TYR A O 1
ATOM 2405 N N . TYR A 1 305 ? 18.757 10.540 -1.815 1.00 96.12 305 TYR A N 1
ATOM 2406 C CA . TYR A 1 305 ? 18.416 10.137 -3.184 1.00 96.12 305 TYR A CA 1
ATOM 2407 C C . TYR A 1 305 ? 19.162 10.928 -4.263 1.00 96.12 305 TYR A C 1
ATOM 2409 O O . TYR A 1 305 ? 18.904 10.727 -5.453 1.00 96.12 305 TYR A O 1
ATOM 2417 N N . HIS A 1 306 ? 20.058 11.839 -3.872 1.00 96.88 306 HIS A N 1
ATOM 2418 C CA . HIS A 1 306 ? 20.754 12.755 -4.778 1.00 96.88 306 HIS A CA 1
ATOM 2419 C C . HIS A 1 306 ? 19.792 13.515 -5.708 1.00 96.88 306 HIS A C 1
ATOM 2421 O O . HIS A 1 306 ? 20.060 13.708 -6.898 1.00 96.88 306 HIS A O 1
ATOM 2427 N N . LEU A 1 307 ? 18.638 13.938 -5.178 1.00 97.44 307 LEU A N 1
ATOM 2428 C CA . LEU A 1 307 ? 17.594 14.606 -5.957 1.00 97.44 307 LEU A CA 1
ATOM 2429 C C . LEU A 1 307 ? 18.072 15.958 -6.503 1.00 97.44 307 LEU A C 1
ATOM 2431 O O . LEU A 1 307 ? 17.643 16.371 -7.573 1.00 97.44 307 LEU A O 1
ATOM 2435 N N . ASN A 1 308 ? 18.997 16.627 -5.819 1.00 96.94 308 ASN A N 1
ATOM 2436 C CA . ASN A 1 308 ? 19.650 17.848 -6.299 1.00 96.94 308 ASN A CA 1
ATOM 2437 C C . ASN A 1 308 ? 20.416 17.661 -7.625 1.00 96.94 308 ASN A C 1
ATOM 2439 O O . ASN A 1 308 ? 20.583 18.625 -8.369 1.00 96.94 308 ASN A O 1
ATOM 2443 N N . ASN A 1 309 ? 20.825 16.432 -7.948 1.00 97.12 309 ASN A N 1
ATOM 2444 C CA . ASN A 1 309 ? 21.561 16.088 -9.166 1.00 97.12 309 ASN A CA 1
ATOM 2445 C C . ASN A 1 309 ? 20.645 15.574 -10.291 1.00 97.12 309 ASN A C 1
ATOM 2447 O O . ASN A 1 309 ? 21.117 14.946 -11.239 1.00 97.12 309 ASN A O 1
ATOM 2451 N N . CYS A 1 310 ? 19.332 15.782 -10.190 1.00 97.75 310 CYS A N 1
ATOM 2452 C CA . CYS A 1 310 ? 18.376 15.290 -11.175 1.00 97.75 310 CYS A CA 1
ATOM 2453 C C . CYS A 1 310 ? 18.258 16.198 -12.409 1.00 97.75 310 CYS A C 1
ATOM 2455 O O . CYS A 1 310 ? 18.542 17.395 -12.361 1.00 97.75 310 CYS A O 1
ATOM 2457 N N . SER A 1 311 ? 17.772 15.646 -13.526 1.00 97.50 311 SER A N 1
ATOM 2458 C CA . SER A 1 311 ? 17.421 16.437 -14.716 1.00 97.50 311 SER A CA 1
ATOM 2459 C C . SER A 1 311 ? 15.923 16.450 -15.006 1.00 97.50 311 SER A C 1
ATOM 2461 O O . SER A 1 311 ? 15.232 15.444 -14.843 1.00 97.50 311 SER A O 1
ATOM 2463 N N . SER A 1 312 ? 15.431 17.563 -15.545 1.00 97.06 312 SER A N 1
ATOM 2464 C CA . SER A 1 312 ? 14.123 17.624 -16.207 1.00 97.06 312 SER A CA 1
ATOM 2465 C C . SER A 1 312 ? 14.161 17.111 -17.652 1.00 97.06 312 SER A C 1
ATOM 2467 O O . SER A 1 312 ? 13.124 16.750 -18.213 1.00 97.06 312 SER A O 1
ATOM 2469 N N . LYS A 1 313 ? 15.344 17.055 -18.283 1.00 95.88 313 LYS A N 1
ATOM 2470 C CA . LYS A 1 313 ? 15.498 16.676 -19.694 1.00 95.88 313 LYS A CA 1
ATOM 2471 C C . LYS A 1 313 ? 15.417 15.160 -19.861 1.00 95.88 313 LYS A C 1
ATOM 2473 O O . LYS A 1 313 ? 16.105 14.413 -19.174 1.00 95.88 313 LYS A O 1
ATOM 2478 N N . ARG A 1 314 ? 14.629 14.701 -20.840 1.00 93.25 314 ARG A N 1
ATOM 2479 C CA . ARG A 1 314 ? 14.504 13.267 -21.168 1.00 93.25 314 ARG A CA 1
ATOM 2480 C C . ARG A 1 314 ? 15.792 12.658 -21.729 1.00 93.25 314 ARG A C 1
ATOM 2482 O O . ARG A 1 314 ? 16.029 11.478 -21.521 1.00 93.25 314 ARG A O 1
ATOM 2489 N N . SER A 1 315 ? 16.597 13.459 -22.422 1.00 94.56 315 SER A N 1
ATOM 2490 C CA . SER A 1 315 ? 17.852 13.049 -23.065 1.00 94.56 315 SER A CA 1
ATOM 2491 C C . SER A 1 315 ? 19.089 13.203 -22.177 1.00 94.56 315 SER A C 1
ATOM 2493 O O . SER A 1 315 ? 20.204 12.968 -22.638 1.00 94.56 315 SER A O 1
ATOM 2495 N N . ALA A 1 316 ? 18.931 13.648 -20.928 1.00 92.88 316 ALA A N 1
ATOM 2496 C CA . ALA A 1 316 ? 20.067 13.824 -20.035 1.00 92.88 316 ALA A CA 1
ATOM 2497 C C . ALA A 1 316 ? 20.671 12.473 -19.625 1.00 92.88 316 ALA A C 1
ATOM 2499 O O . ALA A 1 316 ? 19.949 11.515 -19.366 1.00 92.88 316 ALA A O 1
ATOM 2500 N N . ASN A 1 317 ? 21.998 12.431 -19.485 1.00 94.06 317 ASN A N 1
ATOM 2501 C CA . ASN A 1 317 ? 22.737 11.257 -19.001 1.00 94.06 317 ASN A CA 1
ATOM 2502 C C . ASN A 1 317 ? 22.714 11.117 -17.462 1.00 94.06 317 ASN A C 1
ATOM 2504 O O . ASN A 1 317 ? 23.600 10.518 -16.863 1.00 94.06 317 ASN A O 1
ATOM 2508 N N . ILE A 1 318 ? 21.739 11.741 -16.803 1.00 94.75 318 ILE A N 1
ATOM 2509 C CA . ILE A 1 318 ? 21.539 11.679 -15.353 1.00 94.75 318 ILE A CA 1
ATOM 2510 C C . ILE A 1 318 ? 20.076 11.348 -15.079 1.00 94.75 318 ILE A C 1
ATOM 2512 O O . ILE A 1 318 ? 19.200 11.603 -15.912 1.00 94.75 318 ILE A O 1
ATOM 2516 N N . THR A 1 319 ? 19.796 10.782 -13.909 1.00 96.31 319 THR A N 1
ATOM 2517 C CA . THR A 1 319 ? 18.444 10.349 -13.552 1.00 96.31 319 THR A CA 1
ATOM 2518 C C . THR A 1 319 ? 17.468 11.527 -13.557 1.00 96.31 319 THR A C 1
ATOM 2520 O O . THR A 1 319 ? 17.745 12.615 -13.049 1.00 96.31 319 THR A O 1
ATOM 2523 N N . ARG A 1 320 ? 16.286 11.312 -14.139 1.00 97.56 320 ARG A N 1
ATOM 2524 C CA . ARG A 1 320 ? 15.238 12.336 -14.198 1.00 97.56 320 ARG A CA 1
ATOM 2525 C C . ARG A 1 320 ? 14.632 12.603 -12.822 1.00 97.56 320 ARG A C 1
ATOM 2527 O O . ARG A 1 320 ? 14.403 11.658 -12.069 1.00 97.56 320 ARG A O 1
ATOM 2534 N N . CYS A 1 321 ? 14.269 13.853 -12.534 1.00 98.19 321 CYS A N 1
ATOM 2535 C CA . CYS A 1 321 ? 13.678 14.230 -11.241 1.00 98.19 321 CYS A CA 1
ATOM 2536 C C . CYS A 1 321 ? 12.408 13.429 -10.932 1.00 98.19 321 CYS A C 1
ATOM 2538 O O . CYS A 1 321 ? 12.283 12.864 -9.851 1.00 98.19 321 CYS A O 1
ATOM 2540 N N . CYS A 1 322 ? 11.521 13.270 -11.919 1.00 97.31 322 CYS A N 1
ATOM 2541 C CA . CYS A 1 322 ? 10.299 12.477 -11.766 1.00 97.31 322 CYS A CA 1
ATOM 2542 C C . CYS A 1 322 ? 10.572 11.001 -11.411 1.00 97.31 322 CYS A C 1
ATOM 2544 O O . CYS A 1 322 ? 9.790 10.393 -10.686 1.00 97.31 322 CYS A O 1
ATOM 2546 N N . ASN A 1 323 ? 11.685 10.421 -11.888 1.00 96.25 323 ASN A N 1
ATOM 2547 C CA . ASN A 1 323 ? 12.054 9.036 -11.583 1.00 96.25 323 ASN A CA 1
ATOM 2548 C C . ASN A 1 323 ? 12.524 8.915 -10.136 1.00 96.25 323 ASN A C 1
ATOM 2550 O O . ASN A 1 323 ? 12.140 7.970 -9.456 1.00 96.25 323 ASN A O 1
ATOM 2554 N N . ILE A 1 324 ? 13.331 9.871 -9.671 1.00 97.25 324 ILE A N 1
ATOM 2555 C CA . ILE A 1 324 ? 13.797 9.901 -8.284 1.00 97.25 324 ILE A CA 1
ATOM 2556 C C . ILE A 1 324 ? 12.613 10.109 -7.335 1.00 97.25 324 ILE A C 1
ATOM 2558 O O . ILE A 1 324 ? 12.473 9.361 -6.376 1.00 97.25 324 ILE A O 1
ATOM 2562 N N . VAL A 1 325 ? 11.715 11.054 -7.633 1.00 97.44 325 VAL A N 1
ATOM 2563 C CA . VAL A 1 325 ? 10.504 11.281 -6.827 1.00 97.44 325 VAL A CA 1
ATOM 2564 C C . VAL A 1 325 ? 9.622 10.038 -6.774 1.00 97.44 325 VAL A C 1
ATOM 2566 O O . VAL A 1 325 ? 9.188 9.657 -5.690 1.00 97.44 325 VAL A O 1
ATOM 2569 N N . ARG A 1 326 ? 9.410 9.357 -7.909 1.00 95.25 326 ARG A N 1
ATOM 2570 C CA . ARG A 1 326 ? 8.697 8.072 -7.928 1.00 95.25 326 ARG A CA 1
ATOM 2571 C C . ARG A 1 326 ? 9.352 7.068 -6.979 1.00 95.25 326 ARG A C 1
ATOM 2573 O O . ARG A 1 326 ? 8.645 6.469 -6.184 1.00 95.25 326 ARG A O 1
ATOM 2580 N N . LEU A 1 327 ? 10.675 6.899 -7.036 1.00 94.44 327 LEU A N 1
ATOM 2581 C CA . LEU A 1 327 ? 11.395 5.971 -6.155 1.00 94.44 327 LEU A CA 1
ATOM 2582 C C . LEU A 1 327 ? 11.242 6.336 -4.674 1.00 94.44 327 LEU A C 1
ATOM 2584 O O . LEU A 1 327 ? 10.956 5.456 -3.874 1.00 94.44 327 LEU A O 1
ATOM 2588 N N . ILE A 1 328 ? 11.358 7.619 -4.323 1.00 95.31 328 ILE A N 1
ATOM 2589 C CA . ILE A 1 328 ? 11.164 8.096 -2.946 1.00 95.31 328 ILE A CA 1
ATOM 2590 C C . ILE A 1 328 ? 9.769 7.729 -2.431 1.00 95.31 328 ILE A C 1
ATOM 2592 O O . ILE A 1 328 ? 9.635 7.240 -1.314 1.00 95.31 328 ILE A O 1
ATOM 2596 N N . LEU A 1 329 ? 8.727 7.977 -3.230 1.00 92.50 329 LEU A N 1
ATOM 2597 C CA . LEU A 1 329 ? 7.345 7.705 -2.831 1.00 92.50 329 LEU A CA 1
ATOM 2598 C C . LEU A 1 329 ? 7.042 6.201 -2.793 1.00 92.50 329 LEU A C 1
ATOM 2600 O O . LEU A 1 329 ? 6.339 5.760 -1.887 1.00 92.50 329 LEU A O 1
ATOM 2604 N N . MET A 1 330 ? 7.607 5.418 -3.717 1.00 91.88 330 MET A N 1
ATOM 2605 C CA . MET A 1 330 ? 7.532 3.952 -3.694 1.00 91.88 330 MET A CA 1
ATOM 2606 C C . MET A 1 330 ? 8.160 3.382 -2.4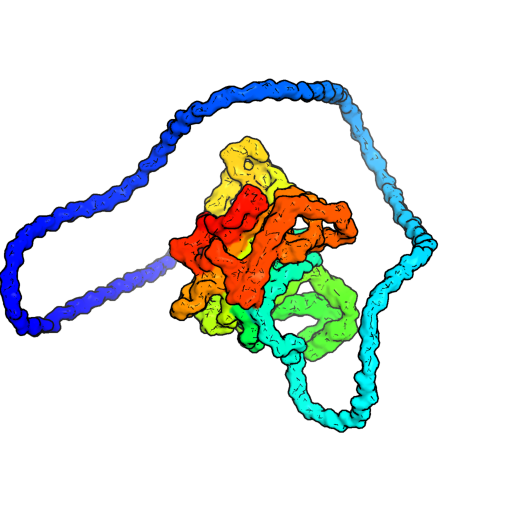22 1.00 91.88 330 MET A C 1
ATOM 2608 O O . MET A 1 330 ? 7.511 2.621 -1.708 1.00 91.88 330 MET A O 1
ATOM 2612 N N . ASP A 1 331 ? 9.388 3.803 -2.108 1.00 92.75 331 ASP A N 1
ATOM 2613 C CA . ASP A 1 331 ? 10.106 3.336 -0.925 1.00 92.75 331 ASP A CA 1
ATOM 2614 C C . ASP A 1 331 ? 9.369 3.754 0.353 1.00 92.75 331 ASP A C 1
ATOM 2616 O O . ASP A 1 331 ? 9.164 2.927 1.239 1.00 92.75 331 ASP A O 1
ATOM 2620 N N . LYS A 1 332 ? 8.898 5.007 0.419 1.00 90.75 332 LYS A N 1
ATOM 2621 C CA . LYS A 1 332 ? 8.167 5.537 1.573 1.00 90.75 332 LYS A CA 1
ATOM 2622 C C . LYS A 1 332 ? 6.848 4.814 1.836 1.00 90.75 332 LYS A C 1
ATOM 2624 O O . LYS A 1 332 ? 6.542 4.559 2.990 1.00 90.75 332 LYS A O 1
ATOM 2629 N N . ILE A 1 333 ? 6.027 4.612 0.805 1.00 87.50 333 ILE A N 1
ATOM 2630 C CA . ILE A 1 333 ? 4.613 4.247 0.990 1.00 87.50 333 ILE A CA 1
ATOM 2631 C C . ILE A 1 333 ? 4.386 2.736 0.861 1.00 87.50 333 ILE A C 1
ATOM 2633 O O . ILE A 1 333 ? 3.420 2.217 1.417 1.00 87.50 333 ILE A O 1
ATOM 2637 N N . TYR A 1 334 ? 5.261 2.029 0.141 1.00 90.31 334 TYR A N 1
ATOM 2638 C CA . TYR A 1 334 ? 5.077 0.614 -0.170 1.00 90.31 334 TYR A CA 1
ATOM 2639 C C . TYR A 1 334 ? 6.259 -0.219 0.304 1.00 90.31 334 TYR A C 1
ATOM 2641 O O . TYR A 1 334 ? 6.126 -0.950 1.288 1.00 90.31 334 TYR A O 1
ATOM 2649 N N . ASP A 1 335 ? 7.419 -0.095 -0.346 1.00 92.06 335 ASP A N 1
ATOM 2650 C CA . ASP A 1 335 ? 8.476 -1.095 -0.203 1.00 92.06 335 ASP A CA 1
ATOM 2651 C C . ASP A 1 335 ? 8.982 -1.183 1.245 1.00 92.06 335 ASP A C 1
ATOM 2653 O O . ASP A 1 335 ? 9.095 -2.271 1.821 1.00 92.06 335 ASP A O 1
ATOM 2657 N N . CYS A 1 336 ? 9.274 -0.037 1.867 1.00 93.12 336 CYS A N 1
ATOM 2658 C CA . CYS A 1 336 ? 9.792 -0.027 3.230 1.00 93.12 336 CYS A CA 1
ATOM 2659 C C . CYS A 1 336 ? 8.731 -0.324 4.280 1.00 93.12 336 CYS A C 1
ATOM 2661 O O . CYS A 1 336 ? 9.051 -0.928 5.302 1.00 93.12 336 CYS A O 1
ATOM 2663 N N . ASP A 1 337 ? 7.474 0.004 4.011 1.00 91.31 337 ASP A N 1
ATOM 2664 C CA . ASP A 1 337 ? 6.381 -0.315 4.921 1.00 91.31 337 ASP A CA 1
ATOM 2665 C C . ASP A 1 337 ? 6.084 -1.815 4.950 1.00 91.31 337 ASP A C 1
ATOM 2667 O O . ASP A 1 337 ? 5.958 -2.393 6.032 1.00 91.31 337 ASP A O 1
ATOM 2671 N N . ILE A 1 338 ? 6.044 -2.468 3.782 1.00 92.75 338 ILE A N 1
ATOM 2672 C CA . ILE A 1 338 ? 5.900 -3.928 3.684 1.00 92.75 338 ILE A CA 1
ATOM 2673 C C . ILE A 1 338 ? 7.034 -4.604 4.458 1.00 92.75 338 ILE A C 1
ATOM 2675 O O . ILE A 1 338 ? 6.792 -5.477 5.295 1.00 92.75 338 ILE A O 1
ATOM 2679 N N . ARG A 1 339 ? 8.279 -4.159 4.249 1.00 92.50 339 ARG A N 1
ATOM 2680 C CA . ARG A 1 339 ? 9.436 -4.701 4.973 1.00 92.50 339 ARG A CA 1
ATOM 2681 C C . ARG A 1 339 ? 9.359 -4.468 6.472 1.00 92.50 339 ARG A C 1
ATOM 2683 O O . ARG A 1 339 ? 9.760 -5.350 7.227 1.00 92.50 339 ARG A O 1
ATOM 2690 N N . ARG A 1 340 ? 8.859 -3.320 6.925 1.00 92.81 340 ARG A N 1
ATOM 2691 C CA . ARG A 1 340 ? 8.693 -3.024 8.353 1.00 92.81 340 ARG A CA 1
ATOM 2692 C C . ARG A 1 340 ? 7.709 -3.981 9.008 1.00 92.81 340 ARG A C 1
ATOM 2694 O O . ARG A 1 340 ? 8.041 -4.562 10.041 1.00 92.81 340 ARG A O 1
ATOM 2701 N N . ILE A 1 341 ? 6.553 -4.198 8.380 1.00 92.25 341 ILE A N 1
ATOM 2702 C CA . ILE A 1 341 ? 5.558 -5.180 8.827 1.00 92.25 341 ILE A CA 1
ATOM 2703 C C . ILE A 1 341 ? 6.184 -6.576 8.859 1.00 92.25 341 ILE A C 1
ATOM 2705 O O . ILE A 1 341 ? 6.166 -7.234 9.897 1.00 92.25 341 ILE A O 1
ATOM 2709 N N . PHE A 1 342 ? 6.817 -7.011 7.768 1.00 92.94 342 PHE A N 1
ATOM 2710 C CA . PHE A 1 342 ? 7.403 -8.351 7.683 1.00 92.94 342 PHE A CA 1
ATOM 2711 C C . PHE A 1 342 ? 8.539 -8.565 8.685 1.00 92.94 342 PHE A C 1
ATOM 2713 O O . PHE A 1 342 ? 8.626 -9.624 9.301 1.00 92.94 342 PHE A O 1
ATOM 2720 N N . ASN A 1 343 ? 9.381 -7.557 8.915 1.00 91.50 343 ASN A N 1
ATOM 2721 C CA . ASN A 1 343 ? 10.418 -7.603 9.942 1.00 91.50 343 ASN A CA 1
ATOM 2722 C C . ASN A 1 343 ? 9.833 -7.675 11.353 1.00 91.50 343 ASN A C 1
ATOM 2724 O O . ASN A 1 343 ? 10.393 -8.380 12.191 1.00 91.50 343 ASN A O 1
ATOM 2728 N N . ALA A 1 344 ? 8.738 -6.961 11.629 1.00 90.75 344 ALA A N 1
ATOM 2729 C CA . ALA A 1 344 ? 8.044 -7.063 12.908 1.00 90.75 344 ALA A CA 1
ATOM 2730 C C . ALA A 1 344 ? 7.519 -8.490 13.115 1.00 90.75 344 ALA A C 1
ATOM 2732 O O . ALA A 1 344 ? 7.816 -9.097 14.141 1.00 90.75 344 ALA A O 1
ATOM 2733 N N . PHE A 1 345 ? 6.855 -9.068 12.107 1.00 91.06 345 PHE A N 1
ATOM 2734 C CA . PHE A 1 345 ? 6.391 -10.456 12.167 1.00 91.06 345 PHE A CA 1
ATOM 2735 C C . PHE A 1 345 ? 7.544 -11.428 12.395 1.00 91.06 345 PHE A C 1
ATOM 2737 O O . PHE A 1 345 ? 7.481 -12.255 13.296 1.00 91.06 345 PHE A O 1
ATOM 2744 N N . TYR A 1 346 ? 8.615 -11.305 11.612 1.00 88.38 346 TYR A N 1
ATOM 2745 C CA . TYR A 1 346 ? 9.761 -12.207 11.684 1.00 88.38 346 TYR A CA 1
ATOM 2746 C C . TYR A 1 346 ? 10.462 -12.172 13.051 1.00 88.38 346 TYR A C 1
ATOM 2748 O O . TYR A 1 346 ? 11.018 -13.181 13.480 1.00 88.38 346 TYR A O 1
ATOM 2756 N N . ARG A 1 347 ? 10.462 -11.013 13.727 1.00 88.50 347 ARG A N 1
ATOM 2757 C CA . ARG A 1 347 ? 11.053 -10.841 15.063 1.00 88.50 347 ARG A CA 1
ATOM 2758 C C . ARG A 1 347 ? 10.158 -11.367 16.181 1.00 88.50 347 ARG A C 1
ATOM 2760 O O . ARG A 1 347 ? 10.696 -11.928 17.129 1.00 88.50 347 ARG A O 1
ATOM 2767 N N . THR A 1 348 ? 8.842 -11.165 16.096 1.00 88.56 348 THR A N 1
ATOM 2768 C CA . THR A 1 348 ? 7.913 -11.601 17.151 1.00 88.56 348 THR A CA 1
ATOM 2769 C C . THR A 1 348 ? 7.581 -13.086 17.046 1.00 88.56 348 THR A C 1
ATOM 2771 O O . THR A 1 348 ? 7.599 -13.803 18.042 1.00 88.56 348 THR A O 1
ATOM 2774 N N . TYR A 1 349 ? 7.281 -13.552 15.837 1.00 82.62 349 TYR A N 1
ATOM 2775 C CA . TYR A 1 349 ? 6.715 -14.870 15.575 1.00 82.62 349 TYR A CA 1
ATOM 2776 C C . TYR A 1 349 ? 7.810 -15.824 15.089 1.00 82.62 349 TYR A C 1
ATOM 2778 O O . TYR A 1 349 ? 7.939 -16.133 13.901 1.00 82.62 349 TYR A O 1
ATOM 2786 N N . ASP A 1 350 ? 8.652 -16.269 16.026 1.00 64.81 350 ASP A N 1
ATOM 2787 C CA . ASP A 1 350 ? 9.730 -17.224 15.767 1.00 64.81 350 ASP A CA 1
ATOM 2788 C C . ASP A 1 350 ? 9.610 -18.475 16.639 1.00 64.81 350 ASP A C 1
ATOM 2790 O O . ASP A 1 350 ? 10.100 -18.497 17.765 1.00 64.81 350 ASP A O 1
ATOM 2794 N N . GLN A 1 351 ? 8.999 -19.530 16.086 1.00 55.94 351 GLN A N 1
ATOM 2795 C CA . GLN A 1 351 ? 9.433 -20.920 16.273 1.00 55.94 351 GLN A CA 1
ATOM 2796 C C . GLN A 1 351 ? 8.738 -21.853 15.256 1.00 55.94 351 GLN A C 1
ATOM 2798 O O . GLN A 1 351 ? 7.576 -22.231 15.355 1.00 55.94 351 GLN A O 1
ATOM 2803 N N . GLN A 1 352 ? 9.506 -22.225 14.231 1.00 55.09 352 GLN A N 1
ATOM 2804 C CA . GLN A 1 352 ? 9.339 -23.378 13.329 1.00 55.09 352 GLN A CA 1
ATOM 2805 C C . GLN A 1 352 ? 8.189 -23.407 12.291 1.00 55.09 352 GLN A C 1
ATOM 2807 O O . GLN A 1 352 ? 8.423 -23.968 11.216 1.00 55.09 352 GLN A O 1
ATOM 2812 N N . ASN A 1 353 ? 7.028 -22.765 12.497 1.00 54.00 353 ASN A N 1
ATOM 2813 C CA . ASN A 1 353 ? 5.918 -22.790 11.511 1.00 54.00 353 ASN A CA 1
ATOM 2814 C C . ASN A 1 353 ? 5.328 -21.424 11.099 1.00 54.00 353 ASN A C 1
ATOM 2816 O O . ASN A 1 353 ? 4.684 -21.346 10.053 1.00 54.00 353 ASN A O 1
ATOM 2820 N N . GLU A 1 354 ? 5.573 -20.342 11.842 1.00 56.41 354 GLU A N 1
ATOM 2821 C CA . GLU A 1 354 ? 4.963 -19.024 11.560 1.00 56.41 354 GLU A CA 1
ATOM 2822 C C . GLU A 1 354 ? 5.767 -18.172 10.567 1.00 56.41 354 GLU A C 1
ATOM 2824 O O . GLU A 1 354 ? 5.187 -17.491 9.725 1.00 56.41 354 GLU A O 1
ATOM 2829 N N . LYS A 1 355 ? 7.099 -18.323 10.539 1.00 58.88 355 LYS A N 1
ATOM 2830 C CA . LYS A 1 355 ? 7.987 -17.672 9.553 1.00 58.88 355 LYS A CA 1
ATOM 2831 C C . LYS A 1 355 ? 7.689 -18.033 8.092 1.00 58.88 355 LYS A C 1
ATOM 2833 O O . LYS A 1 355 ? 8.154 -17.351 7.189 1.00 58.88 355 LYS A O 1
ATOM 2838 N N . LYS A 1 356 ? 6.932 -19.106 7.840 1.00 65.06 356 LYS A N 1
ATOM 2839 C CA . LYS A 1 356 ? 6.687 -19.666 6.497 1.00 65.06 356 LYS A CA 1
ATOM 2840 C C . LYS A 1 356 ? 5.497 -19.042 5.763 1.00 65.06 356 LYS A C 1
ATOM 2842 O O . LYS A 1 356 ? 5.015 -19.618 4.791 1.00 65.06 356 LYS A O 1
ATOM 2847 N N . LYS A 1 357 ? 4.993 -17.907 6.246 1.00 85.62 357 LYS A N 1
ATOM 2848 C CA . LYS A 1 357 ? 3.700 -17.371 5.817 1.00 85.62 357 LYS A CA 1
ATOM 2849 C C . LYS A 1 357 ? 3.738 -15.936 5.287 1.00 85.62 357 LYS A C 1
ATOM 2851 O O . LYS A 1 357 ? 2.684 -15.340 5.096 1.00 85.62 357 LYS A O 1
ATOM 2856 N N . LEU A 1 358 ? 4.927 -15.379 5.068 1.00 93.38 358 LEU A N 1
ATOM 2857 C CA . LEU A 1 358 ? 5.113 -14.006 4.596 1.00 93.38 358 LEU A CA 1
ATOM 2858 C C . LEU A 1 358 ? 5.617 -14.019 3.153 1.00 93.38 358 LEU A C 1
ATOM 2860 O O . LEU A 1 358 ? 6.658 -14.615 2.877 1.00 93.38 358 LEU A O 1
ATOM 2864 N N . PHE A 1 359 ? 4.904 -13.356 2.245 1.00 95.06 359 PHE A N 1
ATOM 2865 C CA . PHE A 1 359 ? 5.241 -13.339 0.820 1.00 95.06 359 PHE A CA 1
ATOM 2866 C C . PHE A 1 359 ? 5.084 -11.935 0.246 1.00 95.06 359 PHE A C 1
ATOM 2868 O O . PHE A 1 359 ? 4.030 -11.316 0.395 1.00 95.06 359 PHE A O 1
ATOM 2875 N N . SER A 1 360 ? 6.118 -11.434 -0.431 1.00 95.44 360 SER A N 1
ATOM 2876 C CA . SER A 1 360 ? 6.066 -10.143 -1.121 1.00 95.44 360 SER A CA 1
ATOM 2877 C C . SER A 1 360 ? 6.039 -10.298 -2.635 1.00 95.44 360 SER A C 1
ATOM 2879 O O . SER A 1 360 ? 6.668 -11.214 -3.175 1.00 95.44 360 SER A O 1
ATOM 2881 N N . TYR A 1 361 ? 5.358 -9.389 -3.333 1.00 96.62 361 TYR A N 1
ATOM 2882 C CA . TYR A 1 361 ? 5.460 -9.280 -4.788 1.00 96.62 361 TYR A CA 1
ATOM 2883 C C . TYR A 1 361 ? 5.621 -7.849 -5.282 1.00 96.62 361 TYR A C 1
ATOM 2885 O O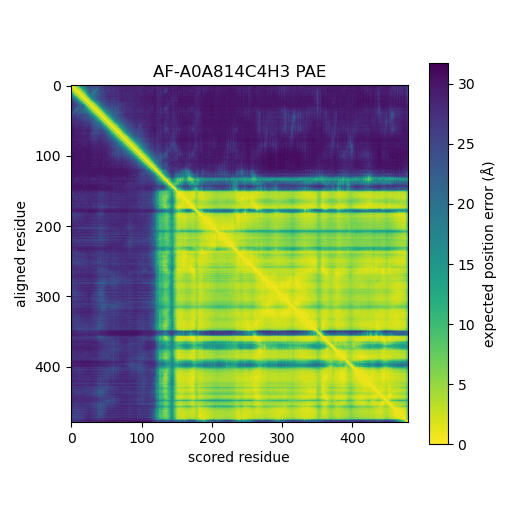 . TYR A 1 361 ? 5.167 -6.898 -4.651 1.00 96.62 361 TYR A O 1
ATOM 2893 N N . HIS A 1 362 ? 6.214 -7.739 -6.467 1.00 95.62 362 HIS A N 1
ATOM 2894 C CA . HIS A 1 362 ? 6.132 -6.565 -7.322 1.00 95.62 362 HIS A CA 1
ATOM 2895 C C . HIS A 1 362 ? 5.480 -6.962 -8.638 1.00 95.62 362 HIS A C 1
ATOM 2897 O O . HIS A 1 362 ? 5.758 -8.036 -9.182 1.00 95.62 362 HIS A O 1
ATOM 2903 N N . LEU A 1 363 ? 4.613 -6.099 -9.151 1.00 95.06 363 LEU A N 1
ATOM 2904 C CA . LEU A 1 363 ? 3.888 -6.355 -10.383 1.00 95.06 363 LEU A CA 1
ATOM 2905 C C . LEU A 1 363 ? 4.148 -5.246 -11.400 1.00 95.06 363 LEU A C 1
ATOM 2907 O O . LEU A 1 363 ? 3.908 -4.063 -11.167 1.00 95.06 363 LEU A O 1
ATOM 2911 N N . ASN A 1 364 ? 4.649 -5.651 -12.558 1.00 93.88 364 ASN A N 1
ATOM 2912 C CA . ASN A 1 364 ? 4.887 -4.790 -13.698 1.00 93.88 364 ASN A CA 1
ATOM 2913 C C . ASN A 1 364 ? 4.039 -5.257 -14.874 1.00 93.88 364 ASN A C 1
ATOM 2915 O O . ASN A 1 364 ? 4.425 -6.084 -15.693 1.00 93.88 364 ASN A O 1
ATOM 2919 N N . CYS A 1 365 ? 2.821 -4.752 -14.890 1.00 89.12 365 CYS A N 1
ATOM 2920 C CA . CYS A 1 365 ? 1.808 -4.995 -15.887 1.00 89.12 365 CYS A CA 1
ATOM 2921 C C . CYS A 1 365 ? 1.754 -3.889 -16.938 1.00 89.12 365 CYS A C 1
ATOM 2923 O O . CYS A 1 365 ? 1.998 -2.716 -16.675 1.00 89.12 365 CYS A O 1
ATOM 2925 N N . TYR A 1 366 ? 1.318 -4.255 -18.135 1.00 85.19 366 TYR A N 1
ATOM 2926 C CA . TYR A 1 366 ? 1.085 -3.293 -19.205 1.00 85.19 366 TYR A CA 1
ATOM 2927 C C . TYR A 1 366 ? -0.319 -3.525 -19.757 1.00 85.19 366 TYR A C 1
ATOM 2929 O O . TYR A 1 366 ? -0.476 -4.211 -20.775 1.00 85.19 366 TYR A O 1
ATOM 2937 N N . PRO A 1 367 ? -1.370 -3.050 -19.059 1.00 76.88 367 PRO A N 1
ATOM 2938 C CA . PRO A 1 367 ? -2.726 -3.197 -19.557 1.00 76.88 367 PRO A CA 1
ATOM 2939 C C . PRO A 1 367 ? -2.844 -2.452 -20.892 1.00 76.88 367 PRO A C 1
ATOM 2941 O O . PRO A 1 367 ? -2.611 -1.249 -20.975 1.00 76.88 367 PRO A O 1
ATOM 2944 N N . ARG A 1 368 ? -3.181 -3.197 -21.950 1.00 78.75 368 ARG A N 1
ATOM 2945 C CA . ARG A 1 368 ? -3.544 -2.654 -23.276 1.00 78.75 368 ARG A CA 1
ATOM 2946 C C . ARG A 1 368 ? -5.059 -2.636 -23.501 1.00 78.75 368 ARG A C 1
ATOM 2948 O O . ARG A 1 368 ? -5.544 -2.144 -24.511 1.00 78.75 368 ARG A O 1
ATOM 2955 N N . CYS A 1 369 ? -5.798 -3.263 -22.590 1.00 81.75 369 CYS A N 1
ATOM 2956 C CA . CYS A 1 369 ? -7.248 -3.369 -22.601 1.00 81.75 369 CYS A CA 1
ATOM 2957 C C . CYS A 1 369 ? -7.727 -3.437 -21.135 1.00 81.75 369 CYS A C 1
ATOM 2959 O O . CYS A 1 369 ? -7.273 -4.341 -20.422 1.00 81.75 369 CYS A O 1
ATOM 2961 N N . PRO A 1 370 ? -8.574 -2.494 -20.679 1.00 72.94 370 PRO A N 1
ATOM 2962 C CA . PRO A 1 370 ? -9.157 -1.401 -21.454 1.00 72.94 370 PRO A CA 1
ATOM 2963 C C . PRO A 1 370 ? -8.106 -0.328 -21.768 1.00 72.94 370 PRO A C 1
ATOM 2965 O O . PRO A 1 370 ? -7.025 -0.318 -21.179 1.00 72.94 370 PRO A O 1
ATOM 2968 N N . LEU A 1 371 ? -8.401 0.559 -22.720 1.00 73.12 371 LEU A N 1
ATOM 2969 C CA . LEU A 1 371 ? -7.574 1.747 -22.920 1.00 73.12 371 LEU A CA 1
ATOM 2970 C C . LEU A 1 371 ? -7.735 2.643 -21.687 1.00 73.12 371 LEU A C 1
ATOM 2972 O O . LEU A 1 371 ? -8.813 3.187 -21.444 1.00 73.12 371 LEU A O 1
ATOM 2976 N N . VAL A 1 372 ? -6.672 2.748 -20.896 1.00 74.00 372 VAL A N 1
ATOM 2977 C CA . VAL A 1 372 ? -6.586 3.616 -19.716 1.00 74.00 372 VAL A CA 1
ATOM 2978 C C . VAL A 1 372 ? -5.747 4.852 -20.040 1.00 74.00 372 VAL A C 1
ATOM 2980 O O . VAL A 1 372 ? -4.998 4.862 -21.014 1.00 74.00 372 VAL A O 1
ATOM 2983 N N . THR A 1 373 ? -5.866 5.905 -19.227 1.00 72.56 373 THR A N 1
ATOM 2984 C CA . THR A 1 373 ? -5.151 7.180 -19.432 1.00 72.56 373 THR A CA 1
ATOM 2985 C C . THR A 1 373 ? -3.636 7.016 -19.514 1.00 72.56 373 THR A C 1
ATOM 2987 O O . THR A 1 373 ? -2.986 7.676 -20.316 1.00 72.56 373 THR A O 1
ATOM 2990 N N . ASP A 1 374 ? -3.090 6.114 -18.702 1.00 77.75 374 ASP A N 1
ATOM 2991 C CA . ASP A 1 374 ? -1.663 5.828 -18.590 1.00 77.75 374 ASP A CA 1
ATOM 2992 C C . ASP A 1 374 ? -1.350 4.482 -19.271 1.00 77.75 374 ASP A C 1
ATOM 2994 O O . ASP A 1 374 ? -0.942 3.517 -18.620 1.00 77.75 374 ASP A O 1
ATOM 2998 N N . GLU A 1 375 ? -1.624 4.382 -20.578 1.00 75.81 375 GLU A N 1
ATOM 2999 C CA . GLU A 1 375 ? -1.447 3.140 -21.344 1.00 75.81 375 GLU A CA 1
ATOM 3000 C C . GLU A 1 375 ? -0.025 2.576 -21.193 1.00 75.81 375 GLU A C 1
ATOM 3002 O O . GLU A 1 375 ? 0.973 3.293 -21.304 1.00 75.81 375 GLU A O 1
ATOM 3007 N N . GLY A 1 376 ? 0.068 1.265 -20.950 1.00 80.50 376 GLY A N 1
ATOM 3008 C CA . GLY A 1 376 ? 1.354 0.581 -20.831 1.00 80.50 376 GLY A CA 1
ATOM 3009 C C . GLY A 1 376 ? 2.139 0.926 -19.564 1.00 80.50 376 GLY A C 1
ATOM 3010 O O . GLY A 1 376 ? 3.341 0.685 -19.523 1.00 80.50 376 GLY A O 1
ATOM 3011 N N . ILE A 1 377 ? 1.491 1.476 -18.534 1.00 87.81 377 ILE A N 1
ATOM 3012 C CA . ILE A 1 377 ? 2.094 1.705 -17.219 1.00 87.81 377 ILE A CA 1
ATOM 3013 C C . ILE A 1 377 ? 1.346 0.873 -16.179 1.00 87.81 377 ILE A C 1
ATOM 3015 O O . ILE A 1 377 ? 0.124 0.973 -16.067 1.00 87.81 377 ILE A O 1
ATOM 3019 N N . CYS A 1 378 ? 2.074 0.090 -15.375 1.00 89.81 378 CYS A N 1
ATOM 3020 C CA . CYS A 1 378 ? 1.486 -0.604 -14.230 1.00 89.81 378 CYS A CA 1
ATOM 3021 C C . CYS A 1 378 ? 1.250 0.368 -13.075 1.00 89.81 378 CYS A C 1
ATOM 3023 O O . CYS A 1 378 ? 2.009 0.415 -12.103 1.00 89.81 378 CYS A O 1
ATOM 3025 N N . ARG A 1 379 ? 0.232 1.214 -13.224 1.00 89.75 379 ARG A N 1
ATOM 3026 C CA . ARG A 1 379 ? -0.145 2.181 -12.199 1.00 89.75 379 ARG A CA 1
ATOM 3027 C C . ARG A 1 379 ? -0.892 1.508 -11.058 1.00 89.75 379 ARG A C 1
ATOM 3029 O O . ARG A 1 379 ? -1.257 0.339 -11.125 1.00 89.75 379 ARG A O 1
ATOM 3036 N N . HIS A 1 380 ? -1.159 2.264 -10.008 1.00 88.38 380 HIS A N 1
ATOM 3037 C CA . HIS A 1 380 ? -2.033 1.839 -8.923 1.00 88.38 380 HIS A CA 1
ATOM 3038 C C . HIS A 1 380 ? -3.348 1.242 -9.447 1.00 88.38 380 HIS A C 1
ATOM 3040 O O . HIS A 1 380 ? -3.922 1.815 -10.378 1.00 88.38 380 HIS A O 1
ATOM 3046 N N . SER A 1 381 ? -3.834 0.142 -8.858 1.00 86.56 381 SER A N 1
ATOM 3047 C CA . SER A 1 381 ? -4.972 -0.713 -9.291 1.00 86.56 381 SER A CA 1
ATOM 3048 C C . SER A 1 381 ? -4.825 -1.490 -10.603 1.00 86.56 381 SER A C 1
ATOM 3050 O O . SER A 1 381 ? -5.705 -2.292 -10.921 1.00 86.56 381 SER A O 1
ATOM 3052 N N . SER A 1 382 ? -3.765 -1.289 -11.391 1.00 88.44 382 SER A N 1
ATOM 3053 C CA . SER A 1 382 ? -3.653 -1.951 -12.699 1.00 88.44 382 SER A CA 1
ATOM 3054 C C . SER A 1 382 ? -3.460 -3.466 -12.613 1.00 88.44 382 SER A C 1
ATOM 3056 O O . SER A 1 382 ? -3.593 -4.150 -13.625 1.00 88.44 382 SER A O 1
ATOM 3058 N N . GLU A 1 383 ? -3.183 -4.010 -11.432 1.00 89.88 383 GLU A N 1
ATOM 3059 C CA . GLU A 1 383 ? -3.133 -5.442 -11.164 1.00 89.88 383 GLU A CA 1
ATOM 3060 C C . GLU A 1 383 ? -4.518 -6.084 -11.022 1.00 89.88 383 GLU A C 1
ATOM 3062 O O . GLU A 1 383 ? -4.667 -7.276 -11.297 1.00 89.88 383 GLU A O 1
ATOM 3067 N N . LEU A 1 384 ? -5.542 -5.318 -10.625 1.00 89.94 384 LEU A N 1
ATOM 3068 C CA . LEU A 1 384 ? -6.876 -5.853 -10.332 1.00 89.94 384 LEU A CA 1
ATOM 3069 C C . LEU A 1 384 ? -7.501 -6.599 -11.518 1.00 89.94 384 LEU A C 1
ATOM 3071 O O . LEU A 1 384 ? -7.947 -7.729 -11.309 1.00 89.94 384 LEU A O 1
ATOM 3075 N N . PRO A 1 385 ? -7.493 -6.060 -12.755 1.00 89.88 385 PRO A N 1
ATOM 3076 C CA . PRO A 1 385 ? -7.998 -6.786 -13.918 1.00 89.88 385 PRO A CA 1
ATOM 3077 C C . PRO A 1 385 ? -7.371 -8.182 -14.039 1.00 89.88 385 PRO A C 1
ATOM 3079 O O . PRO A 1 385 ? -8.082 -9.167 -14.230 1.00 89.88 385 PRO A O 1
ATOM 3082 N N . PHE A 1 386 ? -6.051 -8.286 -13.837 1.00 92.81 386 PHE A N 1
ATOM 3083 C CA . PHE A 1 386 ? -5.299 -9.538 -13.948 1.00 92.81 386 PHE A CA 1
ATOM 3084 C C . PHE A 1 386 ? -5.594 -10.525 -12.818 1.00 92.81 386 PHE A C 1
ATOM 3086 O O . PHE A 1 386 ? -5.632 -11.726 -13.081 1.00 92.81 386 PHE A O 1
ATOM 3093 N N . VAL A 1 387 ? -5.839 -10.043 -11.598 1.00 93.50 387 VAL A N 1
ATOM 3094 C CA . VAL A 1 387 ? -6.252 -10.876 -10.456 1.00 93.50 387 VAL A CA 1
ATOM 3095 C C . VAL A 1 387 ? -7.672 -11.417 -10.636 1.00 93.50 387 VAL A C 1
ATOM 3097 O O . VAL A 1 387 ? -7.941 -12.557 -10.272 1.00 93.50 387 VAL A O 1
ATOM 3100 N N . PHE A 1 388 ? -8.578 -10.633 -11.226 1.00 92.00 388 PHE A N 1
ATOM 3101 C CA . PHE A 1 388 ? -9.981 -11.024 -11.424 1.00 92.00 388 PHE A CA 1
ATOM 3102 C C . PHE A 1 388 ? -10.271 -11.670 -12.787 1.00 92.00 388 PHE A C 1
ATOM 3104 O O . PHE A 1 388 ? -11.414 -12.035 -13.056 1.00 92.00 388 PHE A O 1
ATOM 3111 N N . GLY A 1 389 ? -9.269 -11.811 -13.658 1.00 91.44 389 GLY A N 1
ATOM 3112 C CA . GLY A 1 389 ? -9.448 -12.414 -14.982 1.00 91.44 389 GLY A CA 1
ATOM 3113 C C . GLY A 1 389 ? -10.380 -11.616 -15.895 1.00 91.44 389 GLY A C 1
ATOM 3114 O O . GLY A 1 389 ? -11.081 -12.197 -16.724 1.00 91.44 389 GLY A O 1
ATOM 3115 N N . THR A 1 390 ? -10.428 -10.293 -15.726 1.00 89.12 390 THR A N 1
ATOM 3116 C CA . THR A 1 390 ? -11.363 -9.401 -16.419 1.00 89.12 390 THR A CA 1
ATOM 3117 C C . THR A 1 390 ? -10.640 -8.277 -17.141 1.00 89.12 390 THR A C 1
ATOM 3119 O O . 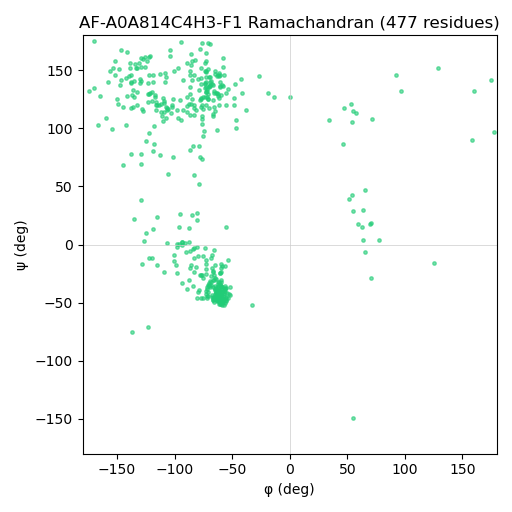THR A 1 390 ? -9.594 -7.820 -16.711 1.00 89.12 390 THR A O 1
ATOM 3122 N N . VAL A 1 391 ? -11.241 -7.766 -18.214 1.00 86.38 391 VAL A N 1
ATOM 3123 C CA . VAL A 1 391 ? -10.780 -6.550 -18.901 1.00 86.38 391 VAL A CA 1
ATOM 3124 C C . VAL A 1 391 ? -11.230 -5.266 -18.195 1.00 86.38 391 VAL A C 1
ATOM 3126 O O . VAL A 1 391 ? -10.919 -4.183 -18.669 1.00 86.38 391 VAL A O 1
ATOM 3129 N N . SER A 1 392 ? -11.991 -5.356 -17.102 1.00 81.69 392 SER A N 1
ATOM 3130 C CA . SER A 1 392 ? -12.464 -4.186 -16.359 1.00 81.69 392 SER A CA 1
ATOM 3131 C C . SER A 1 392 ? -11.406 -3.639 -15.414 1.00 81.69 392 SER A C 1
ATOM 3133 O O . SER A 1 392 ? -11.046 -4.290 -14.440 1.00 81.69 392 SER A O 1
ATOM 3135 N N . ASP A 1 393 ? -10.967 -2.410 -15.676 1.00 75.44 393 ASP A N 1
ATOM 3136 C CA . ASP A 1 393 ? -10.159 -1.603 -14.758 1.00 75.44 393 ASP A CA 1
ATOM 3137 C C . ASP A 1 393 ? -11.047 -0.767 -13.825 1.00 75.44 393 ASP A C 1
ATOM 3139 O O . ASP A 1 393 ? -12.189 -0.449 -14.171 1.00 75.44 393 ASP A O 1
ATOM 3143 N N . ALA A 1 394 ? -10.528 -0.372 -12.661 1.00 67.44 394 ALA A N 1
ATOM 3144 C CA . ALA A 1 394 ? -11.262 0.432 -11.684 1.00 67.44 394 ALA A CA 1
ATOM 3145 C C . ALA A 1 394 ? -11.720 1.805 -12.229 1.00 67.44 394 ALA A C 1
ATOM 3147 O O . ALA A 1 394 ? -12.739 2.342 -11.785 1.00 67.44 394 ALA A O 1
ATOM 3148 N N . ASP A 1 395 ? -11.027 2.335 -13.243 1.00 66.44 395 ASP A N 1
ATOM 3149 C CA . ASP A 1 395 ? -11.392 3.580 -13.931 1.00 66.44 395 ASP A CA 1
ATOM 3150 C C . ASP A 1 395 ? -12.384 3.372 -15.101 1.00 66.44 395 ASP A C 1
ATOM 3152 O O . ASP A 1 395 ? -12.755 4.322 -15.796 1.00 66.44 395 ASP A O 1
ATOM 3156 N N . SER A 1 396 ? -12.848 2.141 -15.345 1.00 65.25 396 SER A N 1
ATOM 3157 C CA . SER A 1 396 ? -13.747 1.832 -16.464 1.00 65.25 396 SER A CA 1
ATOM 3158 C C . SER A 1 396 ? -15.164 2.335 -16.174 1.00 65.25 396 SER A C 1
ATOM 3160 O O . SER A 1 396 ? -15.948 1.694 -15.479 1.00 65.25 396 SER A O 1
ATOM 3162 N N . HIS A 1 397 ? -15.513 3.512 -16.695 1.00 62.59 397 HIS A N 1
ATOM 3163 C CA . HIS A 1 397 ? -16.872 4.080 -16.607 1.00 62.59 397 HIS A CA 1
ATOM 3164 C C . HIS A 1 397 ? -17.737 3.803 -17.841 1.00 62.59 397 HIS A C 1
ATOM 3166 O O . HIS A 1 397 ? -18.869 4.274 -17.917 1.00 62.59 397 HIS A O 1
ATOM 3172 N N . ARG A 1 398 ? -17.195 3.088 -18.828 1.00 66.56 398 ARG A N 1
ATOM 3173 C CA . ARG A 1 398 ? -17.843 2.805 -20.110 1.00 66.56 398 ARG A CA 1
ATOM 3174 C C . ARG A 1 398 ? -17.822 1.311 -20.386 1.00 66.56 398 ARG A C 1
ATOM 3176 O O . ARG A 1 398 ? -16.994 0.594 -19.827 1.00 66.56 398 ARG A O 1
ATOM 3183 N N . GLU A 1 399 ? -18.713 0.873 -21.267 1.00 66.19 399 GLU A N 1
ATOM 3184 C CA . GLU A 1 399 ? -18.655 -0.474 -21.825 1.00 66.19 399 GLU A CA 1
ATOM 3185 C C . GLU A 1 399 ? -17.286 -0.716 -22.472 1.00 66.19 399 GLU A C 1
ATOM 3187 O O . GLU A 1 399 ? -16.763 0.109 -23.226 1.00 66.19 399 GLU A O 1
ATOM 3192 N N . ILE A 1 400 ? -16.671 -1.843 -22.121 1.00 78.19 400 ILE A N 1
ATOM 3193 C CA . ILE A 1 400 ? -15.324 -2.193 -22.561 1.00 78.19 400 ILE A CA 1
ATOM 3194 C C . ILE A 1 400 ? -15.451 -3.060 -23.807 1.00 78.19 400 ILE A C 1
ATOM 3196 O O . ILE A 1 400 ? -15.824 -4.228 -23.732 1.00 78.19 400 ILE A O 1
ATOM 3200 N N . HIS A 1 401 ? -15.117 -2.492 -24.964 1.00 80.12 401 HIS A N 1
ATOM 3201 C CA . HIS A 1 401 ? -15.231 -3.171 -26.261 1.00 80.12 401 HIS A CA 1
ATOM 3202 C C . HIS A 1 401 ? -13.926 -3.830 -26.735 1.00 80.12 401 HIS A C 1
ATOM 3204 O O . HIS A 1 401 ? -13.715 -4.006 -27.933 1.00 80.12 401 HIS A O 1
ATOM 3210 N N . CYS A 1 402 ? -13.030 -4.203 -25.821 1.00 85.69 402 CYS A N 1
ATOM 3211 C CA . CYS A 1 402 ? -11.784 -4.888 -26.161 1.00 85.69 402 CYS A CA 1
ATOM 3212 C C . CYS A 1 402 ? -11.675 -6.246 -25.464 1.00 85.69 402 CYS A C 1
ATOM 3214 O O . CYS A 1 402 ? -12.373 -6.544 -24.496 1.00 85.69 402 CYS A O 1
ATOM 3216 N N . LYS A 1 403 ? -10.784 -7.092 -25.986 1.00 87.88 403 LYS A N 1
ATOM 3217 C CA . LYS A 1 403 ? -10.448 -8.396 -25.411 1.00 87.88 403 LYS A CA 1
ATOM 3218 C C . LYS A 1 403 ? -8.958 -8.434 -25.117 1.00 87.88 403 LYS A C 1
ATOM 3220 O O . LYS A 1 403 ? -8.159 -7.890 -25.877 1.00 87.88 403 LYS A O 1
ATOM 3225 N N . TRP A 1 404 ? -8.580 -9.127 -24.050 1.00 90.06 404 TRP A N 1
ATOM 3226 C CA . TRP A 1 404 ? -7.179 -9.456 -23.825 1.00 90.06 404 TRP A CA 1
ATOM 3227 C C . TRP A 1 404 ? -6.613 -10.302 -24.960 1.00 90.06 404 TRP A C 1
ATOM 3229 O O . TRP A 1 404 ? -7.256 -11.241 -25.441 1.00 90.06 404 TRP A O 1
ATOM 3239 N N . ASN A 1 405 ? -5.375 -9.990 -25.336 1.00 89.81 405 ASN A N 1
ATOM 3240 C CA . ASN A 1 405 ? -4.583 -10.849 -26.201 1.00 89.81 405 ASN A CA 1
ATOM 3241 C C . ASN A 1 405 ? -4.147 -12.123 -25.443 1.00 89.81 405 ASN A C 1
ATOM 3243 O O . ASN A 1 405 ? -4.366 -12.269 -24.236 1.00 89.81 405 ASN A O 1
ATOM 3247 N N . ASN A 1 406 ? -3.528 -13.064 -26.161 1.00 92.25 406 ASN A N 1
ATOM 3248 C CA . ASN A 1 406 ? -3.105 -14.334 -25.570 1.00 92.25 406 ASN A CA 1
ATOM 3249 C C . ASN A 1 406 ? -2.081 -14.144 -24.435 1.00 92.25 406 ASN A C 1
ATOM 3251 O O . ASN A 1 406 ? -2.188 -14.790 -23.398 1.00 92.25 406 ASN A O 1
ATOM 3255 N N . GLN A 1 407 ? -1.135 -13.213 -24.597 1.00 92.00 407 GLN A N 1
ATOM 3256 C CA . GLN A 1 407 ? -0.098 -12.933 -23.600 1.00 92.00 407 GLN A CA 1
ATOM 3257 C C . GLN A 1 407 ? -0.697 -12.419 -22.281 1.00 92.00 407 GLN A C 1
ATOM 3259 O O . GLN A 1 407 ? -0.393 -12.959 -21.223 1.00 92.00 407 GLN A O 1
ATOM 3264 N N . SER A 1 408 ? -1.605 -11.439 -22.331 1.00 92.00 408 SER A N 1
ATOM 3265 C CA . SER A 1 408 ? -2.303 -10.909 -21.152 1.00 92.00 408 SER A CA 1
ATOM 3266 C C . SER A 1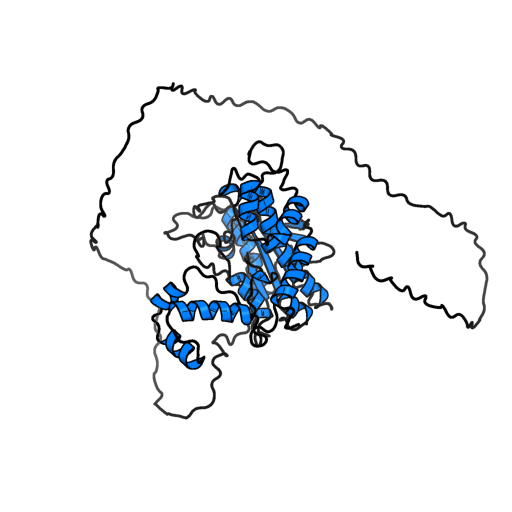 408 ? -3.163 -11.971 -20.469 1.00 92.00 408 SER A C 1
ATOM 3268 O O . SER A 1 408 ? -3.224 -12.003 -19.243 1.00 92.00 408 SER A O 1
ATOM 3270 N N . ARG A 1 409 ? -3.786 -12.874 -21.240 1.00 93.31 409 ARG A N 1
ATOM 3271 C CA . ARG A 1 409 ? -4.554 -14.000 -20.689 1.00 93.31 409 ARG A CA 1
ATOM 3272 C C . ARG A 1 409 ? -3.658 -15.000 -19.960 1.00 93.31 409 ARG A C 1
ATOM 3274 O O . ARG A 1 409 ? -3.990 -15.397 -18.852 1.00 93.31 409 ARG A O 1
ATOM 3281 N N . ILE A 1 410 ? -2.528 -15.389 -20.554 1.00 94.81 410 ILE A N 1
ATOM 3282 C CA . ILE A 1 410 ? -1.551 -16.285 -19.915 1.00 94.81 410 ILE A CA 1
ATOM 3283 C C . ILE A 1 410 ? -1.001 -15.643 -18.636 1.00 94.81 410 ILE A C 1
ATOM 3285 O O . ILE A 1 410 ? -0.972 -16.288 -17.591 1.00 94.81 410 ILE A O 1
ATOM 3289 N N . PHE A 1 411 ? -0.641 -14.360 -18.703 1.00 95.38 411 PHE A N 1
ATOM 3290 C CA . PHE A 1 411 ? -0.160 -13.586 -17.562 1.00 95.38 411 PHE A CA 1
ATOM 3291 C C . PHE A 1 411 ? -1.191 -13.536 -16.420 1.00 95.38 411 PHE A C 1
ATOM 3293 O O . PHE A 1 411 ? -0.868 -13.885 -15.284 1.00 95.38 411 PHE A O 1
ATOM 3300 N N . SER A 1 412 ? -2.449 -13.193 -16.727 1.00 95.44 412 SER A N 1
ATOM 3301 C CA . SER A 1 412 ? -3.551 -13.198 -15.754 1.00 95.44 412 SER A CA 1
ATOM 3302 C C . SER A 1 412 ? -3.788 -14.585 -15.159 1.00 95.44 412 SER A C 1
ATOM 3304 O O . SER A 1 412 ? -3.860 -14.712 -13.942 1.00 95.44 412 SER A O 1
ATOM 3306 N N . ASN A 1 413 ? -3.830 -15.640 -15.978 1.00 96.56 413 ASN A N 1
ATOM 3307 C CA . ASN A 1 413 ? -4.018 -17.009 -15.493 1.00 96.56 413 ASN A CA 1
ATOM 3308 C C . ASN A 1 413 ? -2.902 -17.439 -14.528 1.00 96.56 413 ASN A C 1
ATOM 3310 O O . ASN A 1 413 ? -3.172 -18.138 -13.550 1.00 96.56 413 ASN A O 1
ATOM 3314 N N . GLY A 1 414 ? -1.662 -17.007 -14.772 1.00 96.88 414 GLY A N 1
ATOM 3315 C CA . GLY A 1 414 ? -0.548 -17.225 -13.853 1.00 96.88 414 GLY A CA 1
ATOM 3316 C C . GLY A 1 414 ? -0.788 -16.565 -12.493 1.00 96.88 414 GLY A C 1
ATOM 3317 O O . GLY A 1 414 ? -0.674 -17.229 -11.464 1.00 96.88 414 GLY A O 1
ATOM 3318 N N . ILE A 1 415 ? -1.175 -15.286 -12.482 1.00 96.94 415 ILE A N 1
ATOM 3319 C CA . ILE A 1 415 ? -1.515 -14.541 -11.255 1.00 96.94 415 ILE A CA 1
ATOM 3320 C C . ILE A 1 415 ? -2.685 -15.214 -10.523 1.00 96.94 415 ILE A C 1
ATOM 3322 O O . ILE A 1 415 ? -2.565 -15.547 -9.346 1.00 96.94 415 ILE A O 1
ATOM 3326 N N . ILE A 1 416 ? -3.783 -15.502 -11.226 1.00 97.31 416 ILE A N 1
ATOM 3327 C CA . ILE A 1 416 ? -4.968 -16.176 -10.675 1.00 97.31 416 ILE A CA 1
ATOM 3328 C C . ILE A 1 416 ? -4.589 -17.505 -10.017 1.00 97.31 416 ILE A C 1
ATOM 3330 O O . ILE A 1 416 ? -5.063 -17.802 -8.924 1.00 97.31 416 ILE A O 1
ATOM 3334 N N . SER A 1 417 ? -3.696 -18.283 -10.633 1.00 97.44 417 SER A N 1
ATOM 3335 C CA . SER A 1 417 ? -3.249 -19.565 -10.075 1.00 97.44 417 SER A CA 1
ATOM 3336 C C . SER A 1 417 ? -2.572 -19.394 -8.712 1.00 97.44 417 SER A C 1
ATOM 3338 O O . SER A 1 417 ? -2.833 -20.174 -7.796 1.00 97.44 417 SER A O 1
ATOM 3340 N N . HIS A 1 418 ? -1.759 -18.347 -8.533 1.00 96.88 418 HIS A N 1
ATOM 3341 C CA . HIS A 1 418 ? -1.190 -18.021 -7.225 1.00 96.88 418 HIS A CA 1
ATOM 3342 C C . HIS A 1 418 ? -2.264 -17.597 -6.219 1.00 96.88 418 HIS A C 1
ATOM 3344 O O . HIS A 1 418 ? -2.265 -18.109 -5.103 1.00 96.88 418 HIS A O 1
ATOM 3350 N N . TRP A 1 419 ? -3.192 -16.712 -6.598 1.00 95.56 419 TRP A N 1
ATOM 3351 C CA . TRP A 1 419 ? -4.250 -16.228 -5.700 1.00 95.56 419 TRP A CA 1
ATOM 3352 C C . TRP A 1 419 ? -5.202 -17.350 -5.264 1.00 95.56 419 TRP A C 1
ATOM 3354 O O . TRP A 1 419 ? -5.547 -17.431 -4.087 1.00 95.56 419 TRP A O 1
ATOM 3364 N N . ILE A 1 420 ? -5.575 -18.259 -6.170 1.00 95.44 420 ILE A N 1
ATOM 3365 C CA . ILE A 1 420 ? -6.372 -19.450 -5.842 1.00 95.44 420 ILE A CA 1
ATOM 3366 C C . ILE A 1 420 ? -5.598 -20.366 -4.888 1.00 95.44 420 ILE A C 1
ATOM 3368 O O . ILE A 1 420 ? -6.166 -20.847 -3.906 1.00 95.44 420 ILE A O 1
ATOM 3372 N N . ASN A 1 421 ? -4.301 -20.590 -5.126 1.00 95.38 421 ASN A N 1
ATOM 3373 C CA . ASN A 1 421 ? -3.486 -21.408 -4.227 1.00 95.38 421 ASN A CA 1
ATOM 3374 C C . ASN A 1 421 ? -3.371 -20.776 -2.832 1.00 95.38 421 ASN A C 1
ATOM 3376 O O . ASN A 1 421 ? -3.505 -21.475 -1.832 1.00 95.38 421 ASN A O 1
ATOM 3380 N N . ILE A 1 422 ? -3.219 -19.450 -2.750 1.00 93.81 422 ILE A N 1
ATOM 3381 C CA . ILE A 1 422 ? -3.230 -18.708 -1.483 1.00 93.81 422 ILE A CA 1
ATOM 3382 C C . ILE A 1 422 ? -4.577 -18.884 -0.773 1.00 93.81 422 ILE A C 1
ATOM 3384 O O . ILE A 1 422 ? -4.603 -19.210 0.409 1.00 93.81 422 ILE A O 1
ATOM 3388 N N . ALA A 1 423 ? -5.696 -18.722 -1.480 1.00 88.94 423 ALA A N 1
ATOM 3389 C CA . ALA A 1 423 ? -7.028 -18.843 -0.888 1.00 88.94 423 ALA A CA 1
ATOM 3390 C C . ALA A 1 423 ? -7.339 -20.257 -0.365 1.00 88.94 423 ALA A C 1
ATOM 3392 O O . ALA A 1 423 ? -8.106 -20.413 0.584 1.00 88.94 423 ALA A O 1
ATOM 3393 N N . THR A 1 424 ? -6.754 -21.285 -0.983 1.00 90.94 424 THR A N 1
ATOM 3394 C CA . THR A 1 424 ? -7.002 -22.698 -0.653 1.00 90.94 424 THR A CA 1
ATOM 3395 C C . THR A 1 424 ? -6.005 -23.275 0.349 1.00 90.94 424 THR A C 1
ATOM 3397 O O . THR A 1 424 ? -6.382 -24.118 1.158 1.00 90.94 424 THR A O 1
ATOM 3400 N N . THR A 1 425 ? -4.747 -22.830 0.321 1.00 90.25 425 THR A N 1
ATOM 3401 C CA . THR A 1 425 ? -3.649 -23.413 1.117 1.00 90.25 425 THR A CA 1
ATOM 3402 C C . THR A 1 425 ? -3.002 -22.433 2.096 1.00 90.25 425 THR A C 1
ATOM 3404 O O . THR A 1 425 ? -2.218 -22.841 2.950 1.00 90.25 425 THR A O 1
ATOM 3407 N N . GLY A 1 426 ? -3.304 -21.139 1.982 1.00 89.00 426 GLY A N 1
ATOM 3408 C CA . GLY A 1 426 ? -2.675 -20.071 2.757 1.00 89.00 426 GLY A CA 1
ATOM 3409 C C . GLY A 1 426 ? -1.280 -19.665 2.275 1.00 89.00 426 GLY A C 1
ATOM 3410 O O . GLY A 1 426 ? -0.656 -18.819 2.914 1.00 89.00 426 GLY A O 1
ATOM 3411 N N . ILE A 1 427 ? -0.781 -20.243 1.174 1.00 92.56 427 ILE A N 1
ATOM 3412 C CA . ILE A 1 427 ? 0.523 -19.923 0.572 1.00 92.56 427 ILE A CA 1
ATOM 3413 C C . ILE A 1 427 ? 0.430 -19.860 -0.966 1.00 92.56 427 ILE A C 1
ATOM 3415 O O . ILE A 1 427 ? -0.417 -20.522 -1.565 1.00 92.56 427 ILE A O 1
ATOM 3419 N N . PRO A 1 428 ? 1.278 -19.075 -1.651 1.00 95.44 428 PRO A N 1
ATOM 3420 C CA . PRO A 1 428 ? 1.398 -19.114 -3.109 1.00 95.44 428 PRO A CA 1
ATOM 3421 C C . PRO A 1 428 ? 2.045 -20.415 -3.613 1.00 95.44 428 PRO A C 1
ATOM 3423 O O . PRO A 1 428 ? 2.540 -21.230 -2.837 1.00 95.44 428 PRO A O 1
ATOM 3426 N N . LEU A 1 429 ? 2.050 -20.602 -4.939 1.00 95.88 429 LEU A N 1
ATOM 3427 C CA . LEU A 1 429 ? 2.784 -21.692 -5.594 1.00 95.88 429 LEU A CA 1
ATOM 3428 C C . LEU A 1 429 ? 4.291 -21.643 -5.271 1.00 95.88 429 LEU A C 1
ATOM 3430 O O . LEU A 1 429 ? 4.854 -20.571 -5.044 1.00 95.88 429 LEU A O 1
ATOM 3434 N N . SER A 1 430 ? 4.946 -22.808 -5.311 1.00 92.31 430 SER A N 1
ATOM 3435 C CA . SER A 1 430 ? 6.281 -23.066 -4.743 1.00 92.31 430 SER A CA 1
ATOM 3436 C C . SER A 1 430 ? 7.433 -22.218 -5.286 1.00 92.31 430 SER A C 1
ATOM 3438 O O . SER A 1 430 ? 8.474 -22.130 -4.643 1.00 92.31 430 SER A O 1
ATOM 3440 N N . GLN A 1 431 ? 7.287 -21.614 -6.464 1.00 93.62 431 GLN A N 1
ATOM 3441 C CA . GLN A 1 431 ? 8.292 -20.714 -7.035 1.00 93.62 431 GLN A CA 1
ATOM 3442 C C . GLN A 1 431 ? 8.362 -19.349 -6.333 1.00 93.62 431 GLN A C 1
ATOM 3444 O O . GLN A 1 431 ? 9.331 -18.619 -6.529 1.00 93.62 431 GLN A O 1
ATOM 3449 N N . TRP A 1 432 ? 7.342 -18.981 -5.552 1.00 95.75 432 TRP A N 1
ATOM 3450 C CA . TRP A 1 432 ? 7.296 -17.706 -4.844 1.00 95.75 432 TRP A CA 1
ATOM 3451 C C . TRP A 1 432 ? 8.079 -17.818 -3.524 1.00 95.75 432 TRP A C 1
ATOM 3453 O O . TRP A 1 432 ? 7.702 -18.613 -2.659 1.00 95.75 432 TRP A O 1
ATOM 3463 N N . PRO A 1 433 ? 9.163 -17.042 -3.339 1.00 93.94 433 PRO A N 1
ATOM 3464 C CA . PRO A 1 433 ? 10.014 -17.157 -2.165 1.00 93.94 433 PRO A CA 1
ATOM 3465 C C . PRO A 1 433 ? 9.292 -16.665 -0.909 1.00 93.94 433 PRO A C 1
ATOM 3467 O O . PRO A 1 433 ? 8.603 -15.643 -0.923 1.00 93.94 433 PRO A O 1
ATOM 3470 N N . ILE A 1 434 ? 9.496 -17.385 0.191 1.00 93.56 434 ILE A N 1
ATOM 3471 C CA . ILE A 1 434 ? 9.123 -16.920 1.528 1.00 93.56 434 ILE A CA 1
ATOM 3472 C C . ILE A 1 434 ? 10.039 -15.746 1.890 1.00 93.56 434 ILE A C 1
ATOM 3474 O O . ILE A 1 434 ? 11.235 -15.777 1.597 1.00 93.56 434 ILE A O 1
ATOM 3478 N N . TYR A 1 435 ? 9.495 -14.723 2.544 1.00 93.12 435 TYR A N 1
ATOM 3479 C CA . TYR A 1 435 ? 10.288 -13.604 3.035 1.00 93.12 435 TYR A CA 1
ATOM 3480 C C . TYR A 1 435 ? 11.335 -14.053 4.063 1.00 93.12 435 TYR A C 1
ATOM 3482 O O . TYR A 1 435 ? 11.006 -14.639 5.096 1.00 93.12 435 TYR A O 1
ATOM 3490 N N . ASP A 1 436 ? 12.591 -13.691 3.810 1.00 91.56 436 ASP A N 1
ATOM 3491 C CA . ASP A 1 436 ? 13.715 -13.885 4.721 1.00 91.56 436 ASP A CA 1
ATOM 3492 C C . ASP A 1 436 ? 14.518 -12.574 4.819 1.00 91.56 436 ASP A C 1
ATOM 3494 O O . ASP A 1 436 ? 15.042 -12.096 3.807 1.00 91.56 436 ASP A O 1
ATOM 3498 N N . PRO A 1 437 ? 14.659 -11.964 6.011 1.00 90.75 437 PRO A N 1
ATOM 3499 C CA . PRO A 1 437 ? 15.438 -10.738 6.166 1.00 90.75 437 PRO A CA 1
ATOM 3500 C C . PRO A 1 437 ? 16.940 -10.919 5.889 1.00 90.75 437 PRO A C 1
ATOM 3502 O O . PRO A 1 437 ? 17.632 -9.925 5.671 1.00 90.75 437 PRO A O 1
ATOM 3505 N N . SER A 1 438 ? 17.456 -12.153 5.893 1.00 89.94 438 SER A N 1
ATOM 3506 C CA . SER A 1 438 ? 18.840 -12.473 5.520 1.00 89.94 438 SER A CA 1
ATOM 3507 C C . SER A 1 438 ? 19.042 -12.606 4.006 1.00 89.94 438 SER A C 1
ATOM 3509 O O . SER A 1 438 ? 20.146 -12.377 3.511 1.00 89.94 438 SER A O 1
ATOM 3511 N N . MET A 1 439 ? 17.972 -12.904 3.262 1.00 91.81 439 MET A N 1
ATOM 3512 C CA . MET A 1 439 ? 17.956 -13.002 1.804 1.00 91.81 439 MET A CA 1
ATOM 3513 C C . MET A 1 439 ? 16.696 -12.332 1.256 1.00 91.81 439 MET A C 1
ATOM 3515 O O . MET A 1 439 ? 15.720 -12.976 0.880 1.00 91.81 439 MET A O 1
ATOM 3519 N N . LEU A 1 440 ? 16.728 -11.002 1.211 1.00 92.88 440 LEU A N 1
ATOM 3520 C CA . LEU A 1 440 ? 15.567 -10.214 0.820 1.00 92.88 440 LEU A CA 1
ATOM 3521 C C . LEU A 1 440 ? 15.224 -10.443 -0.654 1.00 92.88 440 LEU A C 1
ATOM 3523 O O . LEU A 1 440 ? 15.960 -10.024 -1.553 1.00 92.88 440 LEU A O 1
ATOM 3527 N N . GLN A 1 441 ? 14.081 -11.074 -0.892 1.00 95.12 441 GLN A N 1
ATOM 3528 C CA . GLN A 1 441 ? 13.525 -11.310 -2.216 1.00 95.12 441 GLN A CA 1
ATOM 3529 C C . GLN A 1 441 ? 12.045 -10.940 -2.239 1.00 95.12 441 GLN A C 1
ATOM 3531 O O . GLN A 1 441 ? 11.356 -11.025 -1.224 1.00 95.12 441 GLN A O 1
ATOM 3536 N N . TYR A 1 442 ? 11.569 -10.546 -3.412 1.00 95.50 442 TYR A N 1
ATOM 3537 C CA . TYR A 1 442 ? 10.150 -10.500 -3.743 1.00 95.50 442 TYR A CA 1
ATOM 3538 C C . TYR A 1 442 ? 9.912 -11.293 -5.025 1.00 95.50 442 TYR A C 1
ATOM 3540 O O . TYR A 1 442 ? 10.837 -11.556 -5.801 1.00 95.50 442 TYR A O 1
ATOM 3548 N N . PHE A 1 443 ? 8.664 -11.674 -5.257 1.00 97.56 443 PHE A N 1
ATOM 3549 C CA . PHE A 1 443 ? 8.265 -12.331 -6.491 1.00 97.56 443 PHE A CA 1
ATOM 3550 C C . PHE A 1 443 ? 7.860 -11.302 -7.539 1.00 97.56 443 PHE A C 1
ATOM 3552 O O . PHE A 1 443 ? 7.052 -10.416 -7.270 1.00 97.56 443 PHE A O 1
ATOM 3559 N N . TYR A 1 444 ? 8.455 -11.387 -8.723 1.00 97.19 444 TYR A N 1
ATOM 3560 C CA . TYR A 1 444 ? 8.249 -10.417 -9.785 1.00 97.19 444 TYR A CA 1
ATOM 3561 C C . TYR A 1 444 ? 7.296 -10.954 -10.846 1.00 97.19 444 TYR A C 1
ATOM 3563 O O . TYR A 1 444 ? 7.583 -11.952 -11.514 1.00 97.19 444 TYR A O 1
ATOM 3571 N N . PHE A 1 445 ? 6.176 -10.259 -11.013 1.00 96.69 445 PHE A N 1
ATOM 3572 C CA . PHE A 1 445 ? 5.206 -10.511 -12.067 1.00 96.69 445 PHE A CA 1
ATOM 3573 C C . PHE A 1 445 ? 5.443 -9.543 -13.222 1.00 96.69 445 PHE A C 1
ATOM 3575 O O . PHE A 1 445 ? 5.231 -8.342 -13.080 1.00 96.69 445 PHE A O 1
ATOM 3582 N N . THR A 1 446 ? 5.818 -10.061 -14.387 1.00 94.94 446 THR A N 1
ATOM 3583 C CA . THR A 1 446 ? 5.875 -9.295 -15.639 1.00 94.94 446 THR A CA 1
ATOM 3584 C C . THR A 1 446 ? 5.355 -10.150 -16.795 1.00 94.94 446 THR A C 1
ATOM 3586 O O . THR A 1 446 ? 5.560 -11.364 -16.778 1.00 94.94 446 THR A O 1
ATOM 3589 N N . PRO A 1 447 ? 4.663 -9.577 -17.795 1.00 91.38 447 PRO A N 1
ATOM 3590 C CA . PRO A 1 447 ? 4.231 -10.323 -18.972 1.00 91.38 447 PRO A CA 1
ATOM 3591 C C . PRO A 1 447 ? 5.382 -10.662 -19.935 1.00 91.38 447 PRO A C 1
ATOM 3593 O O . PRO A 1 447 ? 5.177 -11.477 -20.835 1.00 91.38 447 PRO A O 1
ATOM 3596 N N . ASP A 1 448 ? 6.560 -10.045 -19.785 1.00 87.12 448 ASP A N 1
ATOM 3597 C CA . ASP A 1 448 ? 7.683 -10.181 -20.730 1.00 87.12 448 ASP A CA 1
ATOM 3598 C C . ASP A 1 448 ? 8.591 -11.386 -20.435 1.00 87.12 448 ASP A C 1
ATOM 3600 O O . ASP A 1 448 ? 9.324 -11.857 -21.306 1.00 87.12 448 ASP A O 1
ATOM 3604 N N . HIS A 1 449 ? 8.545 -11.896 -19.204 1.00 84.75 449 HIS A N 1
ATOM 3605 C CA . HIS A 1 449 ? 9.399 -12.975 -18.720 1.00 84.75 449 HIS A CA 1
ATOM 3606 C C . HIS A 1 449 ? 8.611 -13.927 -17.820 1.00 84.75 449 HIS A C 1
ATOM 3608 O O . HIS A 1 449 ? 7.517 -13.613 -17.354 1.00 84.75 449 HIS A O 1
ATOM 3614 N N . ASN A 1 450 ? 9.185 -15.099 -17.547 1.00 90.44 450 ASN A N 1
ATOM 3615 C CA . ASN A 1 450 ? 8.639 -15.983 -16.523 1.00 90.44 450 ASN A CA 1
ATOM 3616 C C . ASN A 1 450 ? 8.674 -15.289 -15.161 1.00 90.44 450 ASN A C 1
ATOM 3618 O O . ASN A 1 450 ? 9.601 -14.533 -14.866 1.00 90.44 450 ASN A O 1
ATOM 3622 N N . PHE A 1 451 ? 7.690 -15.595 -14.317 1.00 95.94 451 PHE A N 1
ATOM 3623 C CA . PHE A 1 451 ? 7.694 -15.097 -12.949 1.00 95.94 451 PHE A CA 1
ATOM 3624 C C . PHE A 1 451 ? 8.933 -15.600 -12.218 1.00 95.94 451 PHE A C 1
ATOM 3626 O O . PHE A 1 451 ? 9.316 -16.767 -12.344 1.00 95.94 451 PHE A O 1
ATOM 3633 N N . SER A 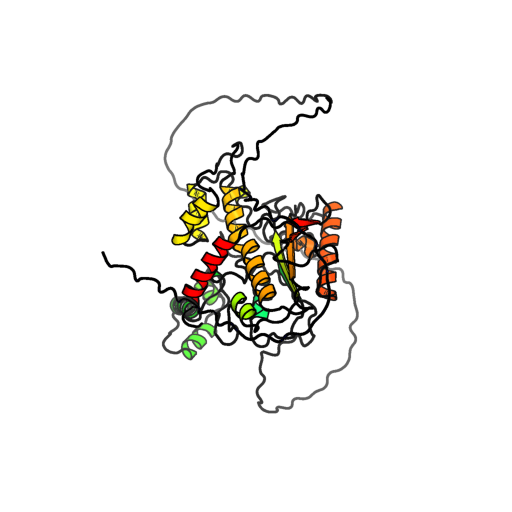1 452 ? 9.566 -14.713 -11.464 1.00 95.94 452 SER A N 1
ATOM 3634 C CA . SER A 1 452 ? 10.876 -14.982 -10.884 1.00 95.94 452 SER A CA 1
ATOM 3635 C C . SER A 1 452 ? 11.059 -14.272 -9.558 1.00 95.94 452 SER A C 1
ATOM 3637 O O . SER A 1 452 ? 10.539 -13.175 -9.359 1.00 95.94 452 SER A O 1
ATOM 3639 N N . SER A 1 453 ? 11.873 -14.850 -8.685 1.00 96.12 453 SER A N 1
ATOM 3640 C CA . SER A 1 453 ? 12.372 -14.172 -7.491 1.00 96.12 453 SER A CA 1
ATOM 3641 C C . SER A 1 453 ? 13.413 -13.124 -7.871 1.00 96.12 453 SER A C 1
ATOM 3643 O O . SER A 1 453 ? 14.358 -13.421 -8.604 1.00 96.12 453 SER A O 1
ATOM 3645 N N . VAL A 1 454 ? 13.275 -11.914 -7.341 1.00 95.69 454 VAL A N 1
ATOM 3646 C CA . VAL A 1 454 ? 14.219 -10.813 -7.556 1.00 95.69 454 VAL A CA 1
ATOM 3647 C C . VAL A 1 454 ? 14.723 -10.315 -6.209 1.00 95.69 454 VAL A C 1
ATOM 3649 O O . VAL A 1 454 ? 13.960 -10.199 -5.251 1.00 95.69 454 VAL A O 1
ATOM 3652 N N . THR A 1 455 ? 16.023 -10.025 -6.126 1.00 95.50 455 THR A N 1
ATOM 3653 C CA . THR A 1 455 ? 16.628 -9.470 -4.912 1.00 95.50 455 THR A CA 1
ATOM 3654 C C . THR A 1 455 ? 16.085 -8.075 -4.622 1.00 95.50 455 THR A C 1
ATOM 3656 O O . THR A 1 455 ? 16.120 -7.175 -5.465 1.00 95.50 455 THR A O 1
ATOM 3659 N N . TRP A 1 456 ? 15.651 -7.865 -3.385 1.00 91.88 456 TRP A N 1
ATOM 3660 C CA . TRP A 1 456 ? 15.118 -6.596 -2.920 1.00 91.88 456 TRP A CA 1
ATOM 3661 C C . TRP A 1 456 ? 16.235 -5.664 -2.430 1.00 91.88 456 TRP A C 1
ATOM 3663 O O . TRP A 1 456 ? 16.508 -5.529 -1.237 1.00 91.88 456 TRP A O 1
ATOM 3673 N N . ASN A 1 457 ? 16.887 -4.984 -3.372 1.00 88.69 457 ASN A N 1
ATOM 3674 C CA . ASN A 1 457 ? 18.013 -4.081 -3.106 1.00 88.69 457 ASN A CA 1
ATOM 3675 C C . ASN A 1 457 ? 17.559 -2.668 -2.688 1.00 88.69 457 ASN A C 1
ATOM 3677 O O . ASN A 1 457 ? 17.865 -1.682 -3.360 1.00 88.69 457 ASN A O 1
ATOM 3681 N N . ARG A 1 458 ? 16.813 -2.555 -1.584 1.00 86.88 458 ARG A N 1
ATOM 3682 C CA . ARG A 1 458 ? 16.414 -1.264 -0.991 1.00 86.88 458 ARG A CA 1
ATOM 3683 C C . ARG A 1 458 ? 16.962 -1.127 0.421 1.00 86.88 458 ARG A C 1
ATOM 3685 O O . ARG A 1 458 ? 17.039 -2.111 1.155 1.00 86.88 458 ARG A O 1
ATOM 3692 N N . ASN A 1 459 ? 17.313 0.086 0.831 1.00 90.31 459 ASN A N 1
ATOM 3693 C CA . ASN A 1 459 ? 17.660 0.368 2.220 1.00 90.31 459 ASN A CA 1
ATOM 3694 C C . ASN A 1 459 ? 16.547 1.202 2.863 1.00 90.31 459 ASN A C 1
ATOM 3696 O O . ASN A 1 459 ? 16.324 2.347 2.490 1.00 90.31 459 ASN A O 1
ATOM 3700 N N . CYS A 1 460 ? 15.872 0.607 3.843 1.00 93.06 460 CYS A N 1
ATOM 3701 C CA . CYS A 1 460 ? 14.717 1.199 4.509 1.00 93.06 460 CYS A CA 1
ATOM 3702 C C . CYS A 1 460 ? 15.042 1.872 5.841 1.00 93.06 460 CYS A C 1
ATOM 3704 O O . CYS A 1 460 ? 14.148 2.450 6.450 1.00 93.06 460 CYS A O 1
ATOM 3706 N N . SER A 1 461 ? 16.311 1.873 6.271 1.00 92.44 461 SER A N 1
ATOM 3707 C CA . SER A 1 461 ? 16.708 2.390 7.586 1.00 92.44 461 SER A CA 1
ATOM 3708 C C . SER A 1 461 ? 16.267 3.836 7.817 1.00 92.44 461 SER A C 1
ATOM 3710 O O . SER A 1 461 ? 15.861 4.189 8.918 1.00 92.44 461 SER A O 1
ATOM 3712 N N . PHE A 1 462 ? 16.328 4.666 6.773 1.00 92.88 462 PHE A N 1
ATOM 3713 C CA . PHE A 1 462 ? 15.907 6.062 6.840 1.00 92.88 462 PHE A CA 1
ATOM 3714 C C . PHE A 1 462 ? 14.392 6.202 7.068 1.00 92.88 462 PHE A C 1
ATOM 3716 O O . PHE A 1 462 ? 13.967 6.941 7.955 1.00 92.88 462 PHE A O 1
ATOM 3723 N N . PHE A 1 463 ? 13.572 5.475 6.303 1.00 93.62 463 PHE A N 1
ATOM 3724 C CA . PHE A 1 463 ? 12.117 5.507 6.478 1.00 93.62 463 PHE A CA 1
ATOM 3725 C C . PHE A 1 463 ? 11.685 4.861 7.793 1.00 93.62 463 PHE A C 1
ATOM 3727 O O . PHE A 1 463 ? 10.744 5.339 8.412 1.00 93.62 463 PHE A O 1
ATOM 3734 N N . ASP A 1 464 ? 12.405 3.846 8.269 1.00 93.19 464 ASP A N 1
ATOM 3735 C CA . ASP A 1 464 ? 12.153 3.240 9.577 1.00 93.19 464 ASP A CA 1
ATOM 3736 C C . ASP A 1 464 ? 12.453 4.209 10.733 1.00 93.19 464 ASP A C 1
ATOM 3738 O O . ASP A 1 464 ? 11.722 4.233 11.725 1.00 93.19 464 ASP A O 1
ATOM 3742 N N . GLU A 1 465 ? 13.483 5.054 10.615 1.00 93.75 465 GLU A N 1
ATOM 3743 C CA . GLU A 1 465 ? 13.751 6.117 11.593 1.00 93.75 465 GLU A CA 1
ATOM 3744 C C . GLU A 1 465 ? 12.657 7.194 11.569 1.00 93.75 465 GLU A C 1
ATOM 3746 O O . GLU A 1 465 ? 12.172 7.612 12.626 1.00 93.75 465 GLU A O 1
ATOM 3751 N N . MET A 1 466 ? 12.259 7.629 10.369 1.00 93.50 466 MET A N 1
ATOM 3752 C CA . MET A 1 466 ? 11.155 8.572 10.181 1.00 93.50 466 MET A CA 1
ATOM 3753 C C . MET A 1 466 ? 9.876 8.048 10.832 1.00 93.50 466 MET A C 1
ATOM 3755 O O . MET A 1 466 ? 9.233 8.773 11.591 1.00 93.50 466 MET A O 1
ATOM 3759 N N . GLU A 1 467 ? 9.553 6.784 10.569 1.00 93.50 467 GLU A N 1
ATOM 3760 C CA . GLU A 1 467 ? 8.392 6.102 11.122 1.00 93.50 467 GLU A CA 1
ATOM 3761 C C . GLU A 1 467 ? 8.458 6.038 12.647 1.00 93.50 467 GLU A C 1
ATOM 3763 O O . GLU A 1 467 ? 7.522 6.447 13.325 1.00 93.50 467 GLU A O 1
ATOM 3768 N N . THR A 1 468 ? 9.593 5.605 13.202 1.00 93.38 468 THR A N 1
ATOM 3769 C CA . THR A 1 468 ? 9.788 5.487 14.655 1.00 93.38 468 THR A CA 1
ATOM 3770 C C . THR A 1 468 ? 9.521 6.814 15.369 1.00 93.38 468 THR A C 1
ATOM 3772 O O . THR A 1 468 ? 8.818 6.853 16.378 1.00 93.38 468 THR A O 1
ATOM 3775 N N . LYS A 1 469 ? 10.047 7.925 14.839 1.00 94.19 469 LYS A N 1
ATOM 3776 C CA . LYS A 1 469 ? 9.812 9.261 15.407 1.00 94.19 469 LYS A CA 1
ATOM 3777 C C . LYS A 1 469 ? 8.356 9.696 15.261 1.00 94.19 469 LYS A C 1
ATOM 3779 O O . LYS A 1 469 ? 7.788 10.204 16.221 1.00 94.19 469 LYS A O 1
ATOM 3784 N N . GLY A 1 470 ? 7.746 9.468 14.101 1.00 92.81 470 GLY A N 1
ATOM 3785 C CA . GLY A 1 470 ? 6.349 9.824 13.861 1.00 92.81 470 GLY A CA 1
ATOM 3786 C C . GLY A 1 470 ? 5.361 9.044 14.732 1.00 92.81 470 GLY A C 1
ATOM 3787 O O . GLY A 1 470 ? 4.403 9.622 15.250 1.00 92.81 470 GLY A O 1
ATOM 3788 N N . VAL A 1 471 ? 5.633 7.759 14.977 1.00 93.06 471 VAL A N 1
ATOM 3789 C CA . VAL A 1 471 ? 4.906 6.926 15.946 1.00 93.06 471 VAL A CA 1
ATOM 3790 C C . VAL A 1 471 ? 4.991 7.526 17.346 1.00 93.06 471 VAL A C 1
ATOM 3792 O O . VAL A 1 471 ? 3.957 7.685 17.989 1.00 93.06 471 VAL A O 1
ATOM 3795 N N . LEU A 1 472 ? 6.187 7.893 17.819 1.00 93.00 472 LEU A N 1
ATOM 3796 C CA . LEU A 1 472 ? 6.365 8.500 19.145 1.00 93.00 472 LEU A CA 1
ATOM 3797 C C . LEU A 1 472 ? 5.624 9.837 19.264 1.00 93.00 472 LEU A C 1
ATOM 3799 O O . LEU A 1 472 ? 4.943 10.078 20.255 1.00 93.00 472 LEU A O 1
ATOM 3803 N N . GLU A 1 473 ? 5.702 10.686 18.241 1.00 91.88 473 GLU A N 1
ATOM 3804 C CA . GLU A 1 473 ? 4.996 11.972 18.207 1.00 91.88 473 GLU A CA 1
ATOM 3805 C C . GLU A 1 473 ? 3.465 11.795 18.181 1.00 91.88 473 GLU A C 1
ATOM 3807 O O . GLU A 1 473 ? 2.736 12.578 18.789 1.00 91.88 473 GLU A O 1
ATOM 3812 N N . THR A 1 474 ? 2.964 10.760 17.501 1.00 90.56 474 THR A N 1
ATOM 3813 C CA . THR A 1 474 ? 1.521 10.549 17.294 1.00 90.56 474 THR A CA 1
ATOM 3814 C C . THR A 1 474 ? 0.870 9.732 18.409 1.00 90.56 474 THR A C 1
ATOM 3816 O O . THR A 1 474 ? -0.270 10.011 18.788 1.00 90.56 474 THR A O 1
ATOM 3819 N N . PHE A 1 475 ? 1.564 8.724 18.932 1.00 89.38 475 PHE A N 1
ATOM 3820 C CA . PHE A 1 475 ? 1.021 7.729 19.862 1.00 89.38 475 PHE A CA 1
ATOM 3821 C C . PHE A 1 475 ? 1.760 7.657 21.204 1.00 89.38 475 PHE A C 1
ATOM 3823 O O . PHE A 1 475 ? 1.232 7.050 22.129 1.00 89.38 475 PHE A O 1
ATOM 3830 N N . GLY A 1 476 ? 2.933 8.284 21.351 1.00 76.50 476 GLY A N 1
ATOM 3831 C CA . GLY A 1 476 ? 3.835 8.108 22.501 1.00 76.50 476 GLY A CA 1
ATOM 3832 C C . GLY A 1 476 ? 3.323 8.601 23.858 1.00 76.50 476 GLY A C 1
ATOM 3833 O O . GLY A 1 476 ? 3.976 8.363 24.864 1.00 76.50 476 GLY A O 1
ATOM 3834 N N . ASN A 1 477 ? 2.150 9.238 23.921 1.00 58.00 477 ASN A N 1
ATOM 3835 C CA . ASN A 1 477 ? 1.470 9.514 25.194 1.00 58.00 477 ASN A CA 1
ATOM 3836 C C . ASN A 1 477 ? 0.613 8.329 25.696 1.00 58.00 477 ASN A C 1
ATOM 3838 O O . ASN A 1 477 ? 0.033 8.430 26.774 1.00 58.00 477 ASN A O 1
ATOM 3842 N N . ASN A 1 478 ? 0.507 7.239 24.922 1.00 50.75 478 ASN A N 1
ATOM 3843 C CA . ASN A 1 478 ? -0.331 6.063 25.202 1.00 50.75 478 ASN A CA 1
ATOM 3844 C C . ASN A 1 478 ? 0.436 4.720 25.175 1.00 50.75 478 ASN A C 1
ATOM 3846 O O . ASN A 1 478 ? -0.193 3.671 25.309 1.00 50.75 478 ASN A O 1
ATOM 3850 N N . THR A 1 479 ? 1.756 4.738 24.968 1.00 42.66 479 THR A N 1
ATOM 3851 C CA . THR A 1 479 ? 2.665 3.580 25.103 1.00 42.66 479 THR A CA 1
ATOM 3852 C C . THR A 1 479 ? 3.425 3.680 26.407 1.00 42.66 479 THR A C 1
ATOM 3854 O O . THR A 1 479 ? 3.581 2.641 27.081 1.00 42.66 479 THR A O 1
#

Foldseek 3Di:
DDDDDDDDDDDDDDDDDDDDDDDDDDDDDDDDDDDDDDDDDDDDDDDDDDDDDDDDDDDDDDDDDDDDDDDDDDDDDDDDDDDDDDDDDDDDDDDDDDDDDDDDDDDDDDDDDDDDDDDDDDCPPDDPPDQQQEDEAQDWDDFDDDDGFRVRLQVQLLLQQFPPSARSYAAYEREAGFQHLLFPVLEAEPVRVVVLLVQLCVQLVQDDPDPVSSVVSVVPDDPVSSPVSCDRDDDGHYCHCHRRNDRRLVCLLVVVTYLHQYEYEYEPCQDVQCVVQVQDDLVNLLVSVVVVDPPVCSVVLCVVLVLVQAGSDPPDPHHHNSVSSSVVCCLQGGDLSLVSNLVSNPVRPDDDPSLQRYAYEYEQDAQPAPDDPPGGGRYNQNCVCLLVVHSDGPPPPDDTPDDDDPLSNVLSVQNVQQVVCCSVPVGGPPQGDRADPVFGWHWYRDSVDPIHIDGDPDDNPSSVVVRVVSCCVRCVVPD

Secondary structure (DSSP, 8-state):
--PPPPPP-PPPPPP----------------------------------------------PPPP-------------------------------PPP-----------------------TTS-S--S-BS-EE---B---SSS---BHHHHHHHHTTTSTT-TTSBSEEEEES-TT-TT-GGGSEEHHHHHHHHHHHHHHTT---S-HHHHHHHHHHS-HHHHHHHHTT--PPPEE-SSSS-S-HHHHHHTT-S---EEEEEEETTSS-HHHH-TT--HHHHHHHHTTTS-HHHHHHHHHHTTGGG-BS-TT-SS-BHHHHHHHHHHIIIIIHHHHHHHHHHHHHS-SSSSGGGEEEEEE-----SS--TTTT---TTTTHHHHHTSS--TT--S-------HHHHHHHHHHHHHHHHHHHHSS--TTSPPP-TTS-EEEEE-SSS--EEEE-----HHHHHHHHHHHHHHHTT--

Mean predicted aligned error: 15.9 Å